Protein AF-A0A9W8S5B2-F1 (afdb_monomer_lite)

Foldseek 3Di:
DVVVVVVCPDPCVPPVCVVVVLVVVLVVLVVQLVVLVVVVVPDDPPAPDDPLSVLSNVLSVVVCVLSVLQCCCPPPPVNVVVDDPVVNVVSVVVNVVSVVVNVVSVVVVLPDFSPDPPATPNCVVVVHDHDDDDDPDDDDDDDDDDDDDDDDDDDDDDDDDDPDPPPPPPDDDVLLVVLLVLLVPPVDDLQFPVVLDDLSVLLVVLCVVQVLSSLLSSLLSLCLVLVVPVVCNVVSPVSSVVSNVVSVVSVVVDPDDQALSVLSNNLSSLVSNLLSLLLVLLPDQDPALVVSLVSVLVSLVSSLVSVVSCVVNVVSCCVYSCVSVVVLLPCLVVDFADDCLQVLLLVVLVVDPDDPVLSVLLVQLSRLLSVLVVVLVVPDCGHSVSSCLRCSSNRGDPSLSVCSVVVPLSSLLSVLSSLLSLVSVLVPSSNNCSSVSNNVNSDVVSDPVCCSSCVSSVVD

Organism: NCBI:txid1237075

InterPro domains:
  IPR001138 Zn(2)Cys(6) fungal-type DNA-binding domain [cd00067] (113-133)
  IPR053157 Sterol Uptake Control Transcription Regulator [PTHR47784] (113-455)

Secondary structure (DSSP, 8-state):
-HHHHHHHTSGGG-HHHHHHHHHHHHHHHHHHHHHHHHHHHSS-TTSPPPTTHHHHHHHHHHHHHHHHHHHHHHH-GGGGGG--HHHHHHHHHHHHHHHHHHHHHHHHHHHS----SSS-HHHHHHT--------------------------------PPPP----------HHHHHHHHHHHHH---TTS-TTT--HHHHHHHHHTT-HHHHHHHHHHHHHHHHHH-GGGHHHHHHHHHHHHHHHHHHHHH--PPP-HHHHHHHHHHHHHHHHHHHHHHHT---SSHHHHHHHHHHHHHHHHHHHHHHHHHHHHHTTSTTHHHHHHHHHGGGPPP---TTHHHHHHHHHS---HHHHHHHHHHHHHHHHHHHHHHTT---THHHHHHHHHHHHS-HHHHHHHHTT-HHHHHHHHHHHHHHHHTTTSTTTTTHHHHHHHHHHHHH-GGGHHHHHHHHH-

Structure (mmCIF, N/CA/C/O backbone):
data_AF-A0A9W8S5B2-F1
#
_entry.id   AF-A0A9W8S5B2-F1
#
loop_
_atom_site.group_PDB
_atom_site.id
_atom_site.type_symbol
_atom_site.label_atom_id
_atom_site.label_alt_id
_atom_site.label_comp_id
_atom_site.label_asym_id
_atom_site.label_entity_id
_atom_site.label_seq_id
_atom_site.pdbx_PDB_ins_code
_atom_site.Cartn_x
_atom_site.Cartn_y
_atom_site.Cartn_z
_atom_site.occupancy
_atom_site.B_iso_or_equiv
_atom_site.auth_seq_id
_atom_site.auth_comp_id
_atom_site.auth_asym_id
_atom_site.auth_atom_id
_atom_site.pdbx_PDB_model_num
ATOM 1 N N . MET A 1 1 ? 20.823 37.181 15.017 1.00 45.62 1 MET A N 1
ATOM 2 C CA . MET A 1 1 ? 22.216 37.130 15.523 1.00 45.62 1 MET A CA 1
ATOM 3 C C . MET A 1 1 ? 22.311 36.888 17.032 1.00 45.62 1 MET A C 1
ATOM 5 O O . MET A 1 1 ? 23.309 36.334 17.465 1.00 45.62 1 MET A O 1
ATOM 9 N N . GLU A 1 2 ? 21.296 37.212 17.842 1.00 41.91 2 GLU A N 1
ATOM 10 C CA . GLU A 1 2 ? 21.339 36.951 19.298 1.00 41.91 2 GLU A CA 1
ATOM 11 C C . GLU A 1 2 ? 21.207 35.463 19.676 1.00 41.91 2 GLU A C 1
ATOM 13 O O . GLU A 1 2 ? 21.908 34.988 20.565 1.00 41.91 2 GLU A O 1
ATOM 18 N N . ARG A 1 3 ? 20.397 34.676 18.949 1.00 42.97 3 ARG A N 1
ATOM 19 C CA . ARG A 1 3 ? 20.242 33.226 19.206 1.00 42.97 3 ARG A CA 1
ATOM 20 C C . ARG A 1 3 ? 21.515 32.408 18.962 1.00 42.97 3 ARG A C 1
ATOM 22 O O . ARG A 1 3 ? 21.738 31.410 19.636 1.00 42.97 3 ARG A O 1
ATOM 29 N N . THR A 1 4 ? 22.364 32.834 18.028 1.00 47.31 4 THR A N 1
ATOM 30 C CA . THR A 1 4 ? 23.662 32.193 17.774 1.00 47.31 4 THR A CA 1
ATOM 31 C C . THR A 1 4 ? 24.666 32.507 18.881 1.00 47.31 4 THR A C 1
ATOM 33 O O . THR A 1 4 ? 25.424 31.626 19.266 1.00 47.31 4 THR A O 1
ATOM 36 N N . ALA A 1 5 ? 24.633 33.716 19.453 1.00 45.34 5 ALA A N 1
ATOM 37 C CA . ALA A 1 5 ? 25.515 34.100 20.556 1.00 45.34 5 ALA A CA 1
ATOM 38 C C . ALA A 1 5 ? 25.213 33.318 21.850 1.00 45.34 5 ALA A C 1
ATOM 40 O O . ALA A 1 5 ? 26.141 32.871 22.517 1.00 45.34 5 ALA A O 1
ATOM 41 N N . ALA A 1 6 ? 23.931 33.063 22.145 1.00 49.28 6 ALA A N 1
ATOM 42 C CA . ALA A 1 6 ? 23.502 32.271 23.305 1.00 49.28 6 ALA A CA 1
ATOM 43 C C . ALA A 1 6 ? 23.913 30.783 23.229 1.00 49.28 6 ALA A C 1
ATOM 45 O O . ALA A 1 6 ? 24.139 30.134 24.250 1.00 49.28 6 ALA A O 1
ATOM 46 N N . LEU A 1 7 ? 24.035 30.240 22.013 1.00 50.91 7 LEU A N 1
ATOM 47 C CA . LEU A 1 7 ? 24.474 28.863 21.767 1.00 50.91 7 LEU A CA 1
ATOM 48 C C . LEU A 1 7 ? 25.973 28.691 22.061 1.00 50.91 7 LEU A C 1
ATOM 50 O O . LEU A 1 7 ? 26.368 27.716 22.701 1.00 50.91 7 LEU A O 1
ATOM 54 N N . PHE A 1 8 ? 26.792 29.673 21.670 1.00 51.12 8 PHE A N 1
ATOM 55 C CA . PHE A 1 8 ? 28.235 29.687 21.941 1.00 51.12 8 PHE A CA 1
ATOM 56 C C . PHE A 1 8 ? 28.594 30.026 23.397 1.00 51.12 8 PHE A C 1
ATOM 58 O O . PHE A 1 8 ? 29.705 29.722 23.820 1.00 51.12 8 PHE A O 1
ATOM 65 N N . SER A 1 9 ? 27.674 30.607 24.176 1.00 49.25 9 SER A N 1
ATOM 66 C CA . SER A 1 9 ? 27.849 30.855 25.617 1.00 49.25 9 SER A CA 1
ATOM 67 C C . SER A 1 9 ? 27.335 29.720 26.515 1.00 49.25 9 SER A C 1
ATOM 69 O O . SER A 1 9 ? 27.341 29.856 27.737 1.00 49.25 9 SER A O 1
ATOM 71 N N . SER A 1 10 ? 26.844 28.619 25.937 1.00 55.59 10 SER A N 1
ATOM 72 C CA . SER A 1 10 ? 26.381 27.454 26.698 1.00 55.59 10 SER A CA 1
ATOM 73 C C . SER A 1 10 ? 27.557 26.675 27.306 1.00 55.59 10 SER A C 1
ATOM 75 O O . SER A 1 10 ? 28.648 26.622 26.735 1.00 55.59 10 SER A O 1
ATOM 77 N N . SER A 1 11 ? 27.340 26.025 28.458 1.00 54.22 11 SER A N 1
ATOM 78 C CA . SER A 1 11 ? 28.366 25.240 29.179 1.00 54.22 11 SER A CA 1
ATOM 79 C C . SER A 1 11 ? 28.988 24.103 28.355 1.00 54.22 11 SER A C 1
ATOM 81 O O . SER A 1 11 ? 30.041 23.577 28.714 1.00 54.22 11 SER A O 1
ATOM 83 N N . TRP A 1 12 ? 28.363 23.750 27.231 1.00 47.38 12 TRP A N 1
ATOM 84 C CA . TRP A 1 12 ? 28.851 22.786 26.250 1.00 47.38 12 TRP A CA 1
ATOM 85 C C . TRP A 1 12 ? 30.154 23.222 25.561 1.00 47.38 12 TRP A C 1
ATOM 87 O O . TRP A 1 12 ? 30.921 22.362 25.134 1.00 47.38 12 TRP A O 1
ATOM 97 N N . PHE A 1 13 ? 30.434 24.529 25.487 1.00 49.59 13 PHE A N 1
ATOM 98 C CA . PHE A 1 13 ? 31.652 25.090 24.882 1.00 49.59 13 PHE A CA 1
ATOM 99 C C . PHE A 1 13 ? 32.683 25.577 25.912 1.00 49.59 13 PHE A C 1
ATOM 101 O O . PHE A 1 13 ? 33.633 26.275 25.556 1.00 49.59 13 PHE A O 1
ATOM 108 N N . ASP A 1 14 ? 32.528 25.202 27.184 1.00 56.59 14 ASP A N 1
ATOM 109 C CA . ASP A 1 14 ? 33.515 25.498 28.223 1.00 56.59 14 ASP A CA 1
ATOM 110 C C . ASP A 1 14 ? 34.868 24.833 27.862 1.00 56.59 14 ASP A C 1
ATOM 112 O O . ASP A 1 14 ? 34.905 23.613 27.636 1.00 56.59 14 ASP A O 1
ATOM 116 N N . PRO A 1 15 ? 35.994 25.578 27.811 1.00 56.91 15 PRO A N 1
ATOM 117 C CA . PRO A 1 15 ? 37.320 25.040 27.487 1.00 56.91 15 PRO A CA 1
ATOM 118 C C . PRO A 1 15 ? 37.701 23.796 28.303 1.00 56.91 15 PRO A C 1
ATOM 120 O O . PRO A 1 15 ? 38.419 22.925 27.816 1.00 56.91 15 PRO A O 1
ATOM 123 N N . LYS A 1 16 ? 37.165 23.663 29.525 1.00 59.66 16 LYS A N 1
ATOM 124 C CA . LYS A 1 16 ? 37.384 22.503 30.406 1.00 59.66 16 LYS A CA 1
ATOM 125 C C . LYS A 1 16 ? 36.748 21.201 29.901 1.00 59.66 16 LYS A C 1
ATOM 127 O O . LYS A 1 16 ? 37.197 20.117 30.278 1.00 59.66 16 LYS A O 1
ATOM 132 N N . HIS A 1 17 ? 35.703 21.283 29.077 1.00 62.00 17 HIS A N 1
ATOM 133 C CA . HIS A 1 17 ? 35.012 20.127 28.495 1.00 62.00 17 HIS A CA 1
ATOM 134 C C . HIS A 1 17 ? 35.549 19.765 27.111 1.00 62.00 17 HIS A C 1
ATOM 136 O O . HIS A 1 17 ? 35.527 18.592 26.743 1.00 62.00 17 HIS A O 1
ATOM 142 N N . LYS A 1 18 ? 36.120 20.728 26.384 1.00 66.94 18 LYS A N 1
ATOM 143 C CA . LYS A 1 18 ? 36.679 20.522 25.043 1.00 66.94 18 LYS A CA 1
ATOM 144 C C . LYS A 1 18 ? 37.746 19.421 25.003 1.00 66.94 18 LYS A C 1
ATOM 146 O O . LYS A 1 18 ? 37.663 18.503 24.189 1.00 66.94 18 LYS A O 1
ATOM 151 N N . THR A 1 19 ? 38.698 19.438 25.936 1.00 69.88 19 THR A N 1
ATOM 152 C CA . THR A 1 19 ? 39.737 18.397 26.028 1.00 69.88 19 THR A CA 1
ATOM 153 C C . THR A 1 19 ? 39.141 17.023 26.352 1.00 69.88 19 THR A C 1
ATOM 155 O O . THR A 1 19 ? 39.576 16.017 25.799 1.00 69.88 19 THR A O 1
ATOM 158 N N . LYS A 1 20 ? 38.093 16.963 27.187 1.00 74.06 20 LYS A N 1
ATOM 159 C CA . LYS A 1 20 ? 37.388 15.708 27.504 1.00 74.06 20 LYS A CA 1
ATOM 160 C C . LYS A 1 20 ? 36.653 15.144 26.286 1.00 74.06 20 LYS A C 1
ATOM 162 O O . LYS A 1 20 ? 36.662 13.933 26.089 1.00 74.06 20 LYS A O 1
ATOM 167 N N . VAL A 1 21 ? 36.066 16.007 25.455 1.00 74.00 21 VAL A N 1
ATOM 168 C CA . VAL A 1 21 ? 35.404 15.617 24.199 1.00 74.00 21 VAL A CA 1
ATOM 169 C C . VAL A 1 21 ? 36.416 15.042 23.207 1.00 74.00 21 VAL A C 1
ATOM 171 O O . VAL A 1 21 ? 36.176 13.965 22.668 1.00 74.00 21 VAL A O 1
ATOM 174 N N . HIS A 1 22 ? 37.578 15.680 23.027 1.00 71.62 22 HIS A N 1
ATOM 175 C CA . HIS A 1 22 ? 38.637 15.136 22.167 1.00 71.62 22 HIS A CA 1
ATOM 176 C C . HIS A 1 22 ? 39.183 13.795 22.677 1.00 71.62 22 HIS A C 1
ATOM 178 O O . HIS A 1 22 ? 39.422 12.896 21.874 1.00 71.62 22 HIS A O 1
ATOM 184 N N . ILE A 1 23 ? 39.319 13.619 23.998 1.00 78.19 23 ILE A N 1
ATOM 185 C CA . ILE A 1 23 ? 39.697 12.330 24.600 1.00 78.19 23 ILE A CA 1
ATOM 186 C C . ILE A 1 23 ? 38.624 11.266 24.325 1.00 78.19 23 ILE A C 1
ATOM 188 O O . ILE A 1 23 ? 38.957 10.166 23.890 1.00 78.19 23 ILE A O 1
ATOM 192 N N . GLY A 1 24 ? 37.342 11.588 24.520 1.00 79.06 24 GLY A N 1
ATOM 193 C CA . GLY A 1 24 ? 36.235 10.673 24.225 1.00 79.06 24 GLY A CA 1
ATOM 194 C C . GLY A 1 24 ? 36.180 10.267 22.749 1.00 79.06 24 GLY A C 1
ATOM 195 O O . GLY A 1 24 ? 36.028 9.088 22.433 1.00 79.06 24 GLY A O 1
ATOM 196 N N . GLN A 1 25 ? 36.388 11.223 21.843 1.00 77.56 25 GLN A N 1
ATOM 197 C CA . GLN A 1 25 ? 36.450 10.977 20.403 1.00 77.56 25 GLN A CA 1
ATOM 198 C C . GLN A 1 25 ? 37.651 10.095 20.026 1.00 77.56 25 GLN A C 1
ATOM 200 O O . GLN A 1 25 ? 37.502 9.169 19.233 1.00 77.56 25 GLN A O 1
ATOM 205 N N . LEU A 1 26 ? 38.823 10.324 20.628 1.00 80.31 26 LEU A N 1
ATOM 206 C CA . LEU A 1 26 ? 40.014 9.498 20.416 1.00 80.31 26 LEU A CA 1
ATOM 207 C C . LEU A 1 26 ? 39.782 8.049 20.871 1.00 80.31 26 LEU A C 1
ATOM 209 O O . LEU A 1 26 ? 40.092 7.119 20.129 1.00 80.31 26 LEU A O 1
ATOM 213 N N . VAL A 1 27 ? 39.192 7.851 22.055 1.00 81.94 27 VAL A N 1
ATOM 214 C CA . VAL A 1 27 ? 38.844 6.517 22.572 1.00 81.94 27 VAL A CA 1
ATOM 215 C C . VAL A 1 27 ? 37.879 5.804 21.624 1.00 81.94 27 VAL A C 1
ATOM 217 O O . VAL A 1 27 ? 38.114 4.649 21.272 1.00 81.94 27 VAL A O 1
ATOM 220 N N . LEU A 1 28 ? 36.839 6.496 21.148 1.00 79.69 28 LEU A N 1
ATOM 221 C CA . LEU A 1 28 ? 35.877 5.938 20.197 1.00 79.69 28 LEU A CA 1
ATOM 222 C C . LEU A 1 28 ? 36.548 5.518 18.878 1.00 79.69 28 LEU A C 1
ATOM 224 O O . LEU A 1 28 ? 36.309 4.414 18.391 1.00 79.69 28 LEU A O 1
ATOM 228 N N . ILE A 1 29 ? 37.428 6.359 18.326 1.00 80.06 29 ILE A N 1
ATOM 229 C CA . ILE A 1 29 ? 38.167 6.057 17.091 1.00 80.06 29 ILE A CA 1
ATOM 230 C C . ILE A 1 29 ? 39.075 4.838 17.278 1.00 80.06 29 ILE A C 1
ATOM 232 O O . ILE A 1 29 ? 39.134 3.987 16.391 1.00 80.06 29 ILE A O 1
ATOM 236 N N . VAL A 1 30 ? 39.758 4.724 18.421 1.00 80.75 30 VAL A N 1
ATOM 237 C CA . VAL A 1 30 ? 40.630 3.580 18.735 1.00 80.75 30 VAL A CA 1
ATOM 238 C C . VAL A 1 30 ? 39.821 2.288 18.872 1.00 80.75 30 VAL A C 1
ATOM 240 O O . VAL A 1 30 ? 40.224 1.257 18.330 1.00 80.75 30 VAL A O 1
ATOM 243 N N . ILE A 1 31 ? 38.655 2.333 19.524 1.00 79.56 31 ILE A N 1
ATOM 244 C CA . ILE A 1 31 ? 37.738 1.187 19.605 1.00 79.56 31 ILE A CA 1
ATOM 245 C C . ILE A 1 31 ? 37.303 0.757 18.199 1.00 79.56 31 ILE A C 1
ATOM 247 O O . ILE A 1 31 ? 37.443 -0.413 17.850 1.00 79.56 31 ILE A O 1
ATOM 251 N N . ILE A 1 32 ? 36.859 1.686 17.351 1.00 74.69 32 ILE A N 1
ATOM 252 C CA . ILE A 1 32 ? 36.420 1.353 15.987 1.00 74.69 32 ILE A CA 1
ATOM 253 C C . ILE A 1 32 ? 37.579 0.798 15.145 1.00 74.69 32 ILE A C 1
ATOM 255 O O . ILE A 1 32 ? 37.408 -0.205 14.451 1.00 74.69 32 ILE A O 1
ATOM 259 N N . ALA A 1 33 ? 38.771 1.391 15.243 1.00 77.12 33 ALA A N 1
ATOM 260 C CA . ALA A 1 33 ? 39.958 0.916 14.538 1.00 77.12 33 ALA A CA 1
ATOM 261 C C . ALA A 1 33 ? 40.357 -0.500 14.985 1.00 77.12 33 ALA A C 1
ATOM 263 O O . ALA A 1 33 ? 40.624 -1.357 14.144 1.00 77.12 33 ALA A O 1
ATOM 264 N N . SER A 1 34 ? 40.348 -0.776 16.294 1.00 77.94 34 SER A N 1
ATOM 265 C CA . SER A 1 34 ? 40.656 -2.109 16.829 1.00 77.94 34 SER A CA 1
ATOM 266 C C . SER A 1 34 ? 39.647 -3.173 16.385 1.00 77.94 34 SER A C 1
ATOM 268 O O . SER A 1 34 ? 40.055 -4.264 15.989 1.00 77.94 34 SER A O 1
ATOM 270 N N . LEU A 1 35 ? 38.349 -2.848 16.348 1.00 76.31 35 LEU A N 1
ATOM 271 C CA . LEU A 1 35 ? 37.306 -3.742 15.835 1.00 76.31 35 LEU A CA 1
ATOM 272 C C . LEU A 1 35 ? 37.464 -3.999 14.329 1.00 76.31 35 LEU A C 1
ATOM 274 O O . LEU A 1 35 ? 37.354 -5.143 13.884 1.00 76.31 35 LEU A O 1
ATOM 278 N N . ALA A 1 36 ? 37.779 -2.963 13.545 1.00 71.94 36 ALA A N 1
ATOM 279 C CA . ALA A 1 36 ? 38.033 -3.090 12.111 1.00 71.94 36 ALA A CA 1
ATOM 280 C C . ALA A 1 36 ? 39.263 -3.973 11.828 1.00 71.94 36 ALA A C 1
ATOM 282 O O . ALA A 1 36 ? 39.198 -4.879 10.994 1.00 71.94 36 ALA A O 1
ATOM 283 N N . ILE A 1 37 ? 40.357 -3.780 12.573 1.00 72.88 37 ILE A N 1
ATOM 284 C CA . ILE A 1 37 ? 41.563 -4.614 12.480 1.00 72.88 37 ILE A CA 1
ATOM 285 C C . ILE A 1 37 ? 41.242 -6.058 12.887 1.00 72.88 37 ILE A C 1
ATOM 287 O O . ILE A 1 37 ? 41.567 -6.982 12.141 1.00 72.88 37 ILE A O 1
ATOM 291 N N . GLY A 1 38 ? 40.526 -6.266 13.996 1.00 72.56 38 GLY A N 1
ATOM 292 C CA . GLY A 1 38 ? 40.075 -7.590 14.433 1.00 72.56 38 GLY A CA 1
ATOM 293 C C . GLY A 1 38 ? 39.263 -8.322 13.360 1.00 72.56 38 GLY A C 1
ATOM 294 O O . GLY A 1 38 ? 39.532 -9.489 13.072 1.00 72.56 38 GLY A O 1
ATOM 295 N N . LYS A 1 39 ? 38.343 -7.622 12.684 1.00 69.44 39 LYS A N 1
ATOM 296 C CA . LYS A 1 39 ? 37.565 -8.155 11.551 1.00 69.44 39 LYS A CA 1
ATOM 297 C C . LYS A 1 39 ? 38.454 -8.533 10.361 1.00 69.44 39 LYS A C 1
ATOM 299 O O . LYS A 1 39 ? 38.210 -9.548 9.716 1.00 69.44 39 LYS A O 1
ATOM 304 N N . THR A 1 40 ? 39.497 -7.751 10.068 1.00 66.75 40 THR A N 1
ATOM 305 C CA . THR A 1 40 ? 40.426 -8.067 8.967 1.00 66.75 40 THR A CA 1
ATOM 306 C C . THR A 1 40 ? 41.344 -9.253 9.261 1.00 66.75 40 THR A C 1
ATOM 308 O O . THR A 1 40 ? 41.635 -10.022 8.348 1.00 66.75 40 THR A O 1
ATOM 311 N N . VAL A 1 41 ? 41.769 -9.429 10.517 1.00 69.19 41 VAL A N 1
ATOM 312 C CA . VAL A 1 41 ? 42.686 -10.502 10.943 1.00 69.19 41 VAL A CA 1
ATOM 313 C C . VAL A 1 41 ? 41.961 -11.838 11.120 1.00 69.19 41 VAL A C 1
ATOM 315 O O . VAL A 1 41 ? 42.514 -12.885 10.804 1.00 69.19 41 VAL A O 1
ATOM 318 N N . THR A 1 42 ? 40.708 -11.818 11.578 1.00 66.38 42 THR A N 1
ATOM 319 C CA . THR A 1 42 ? 39.885 -13.031 11.764 1.00 66.38 42 THR A CA 1
ATOM 320 C C . THR A 1 42 ? 39.251 -13.550 10.468 1.00 66.38 42 THR A C 1
ATOM 322 O O . THR A 1 42 ? 38.542 -14.560 10.478 1.00 66.38 42 THR A O 1
ATOM 325 N N . ARG A 1 43 ? 39.500 -12.882 9.334 1.00 59.25 43 ARG A N 1
ATOM 326 C CA . ARG A 1 43 ? 38.930 -13.240 8.034 1.00 59.25 43 ARG A CA 1
ATOM 327 C C . ARG A 1 43 ? 39.662 -14.450 7.424 1.00 59.25 43 ARG A C 1
ATOM 329 O O . ARG A 1 43 ? 40.886 -14.416 7.317 1.00 59.25 43 ARG A O 1
ATOM 336 N N . PRO A 1 44 ? 38.945 -15.498 6.974 1.00 62.84 44 PRO A N 1
ATOM 337 C CA . PRO A 1 44 ? 39.560 -16.652 6.321 1.00 62.84 44 PRO A CA 1
ATOM 338 C C . PRO A 1 44 ? 40.199 -16.262 4.978 1.00 62.84 44 PRO A C 1
ATOM 340 O O . PRO A 1 44 ? 39.641 -15.476 4.212 1.00 62.84 44 PRO A O 1
ATOM 343 N N . SER A 1 45 ? 41.361 -16.847 4.680 1.00 57.75 45 SER A N 1
ATOM 344 C CA . SER A 1 45 ? 42.245 -16.524 3.545 1.00 57.75 45 SER A CA 1
ATOM 345 C C . SER A 1 45 ? 41.648 -16.748 2.147 1.00 57.75 45 SER A C 1
ATOM 347 O O . SER A 1 45 ? 42.224 -16.285 1.166 1.00 57.75 45 SER A O 1
ATOM 349 N N . ASN A 1 46 ? 40.487 -17.400 2.045 1.00 57.53 46 ASN A N 1
ATOM 350 C CA . ASN A 1 46 ? 39.838 -17.749 0.776 1.00 57.53 46 ASN A CA 1
ATOM 351 C C . ASN A 1 46 ? 38.842 -16.693 0.258 1.00 57.53 46 ASN A C 1
ATOM 353 O O . ASN A 1 46 ? 38.227 -16.909 -0.782 1.00 57.53 46 ASN A O 1
ATOM 357 N N . ILE A 1 47 ? 38.656 -15.565 0.956 1.00 55.69 47 ILE A N 1
ATOM 358 C CA . ILE A 1 47 ? 37.704 -14.516 0.552 1.00 55.69 47 ILE A CA 1
ATOM 359 C C . ILE A 1 47 ? 38.474 -13.272 0.073 1.00 55.69 47 ILE A C 1
ATOM 361 O O . ILE A 1 47 ? 39.272 -12.729 0.845 1.00 55.69 47 ILE A O 1
ATOM 365 N N . PRO A 1 48 ? 38.228 -12.761 -1.152 1.00 55.38 48 PRO A N 1
ATOM 366 C CA . PRO A 1 48 ? 38.881 -11.549 -1.637 1.00 55.38 48 PRO A CA 1
ATOM 367 C C . PRO A 1 48 ? 38.548 -10.346 -0.744 1.00 55.38 48 PRO A C 1
ATOM 369 O O . PRO A 1 48 ? 37.418 -10.184 -0.273 1.00 55.38 48 PRO A O 1
ATOM 372 N N . ARG A 1 49 ? 39.549 -9.490 -0.490 1.00 55.44 49 ARG A N 1
ATOM 373 C CA . ARG A 1 49 ? 39.390 -8.271 0.319 1.00 55.44 49 ARG A CA 1
ATOM 374 C C . ARG A 1 49 ? 38.292 -7.393 -0.279 1.00 55.44 49 ARG A C 1
ATOM 376 O O . ARG A 1 49 ? 38.401 -6.942 -1.417 1.00 55.44 49 ARG A O 1
ATOM 383 N N . ASN A 1 50 ? 37.256 -7.119 0.507 1.00 57.34 50 ASN A N 1
ATOM 384 C CA . ASN A 1 50 ? 36.220 -6.176 0.114 1.00 57.34 50 ASN A CA 1
ATOM 385 C C . ASN A 1 50 ? 36.780 -4.749 0.229 1.00 57.34 50 ASN A C 1
ATOM 387 O O . ASN A 1 50 ? 37.349 -4.399 1.266 1.00 57.34 50 ASN A O 1
ATOM 391 N N . ARG A 1 51 ? 36.606 -3.916 -0.808 1.00 61.16 51 ARG A N 1
ATOM 392 C CA . ARG A 1 51 ? 37.023 -2.499 -0.788 1.00 61.16 51 ARG A CA 1
ATOM 393 C C . ARG A 1 51 ? 36.389 -1.738 0.387 1.00 61.16 51 ARG A C 1
ATOM 395 O O . ARG A 1 51 ? 37.002 -0.804 0.891 1.00 61.16 51 ARG A O 1
ATOM 402 N N . MET A 1 52 ? 35.221 -2.185 0.863 1.00 58.22 52 MET A N 1
ATOM 403 C CA . MET A 1 52 ? 34.483 -1.580 1.979 1.00 58.22 52 MET A CA 1
ATOM 404 C C . MET A 1 52 ? 35.150 -1.762 3.354 1.00 58.22 52 MET A C 1
ATOM 406 O O . MET A 1 52 ? 35.077 -0.854 4.176 1.00 58.22 52 MET A O 1
ATOM 410 N N . ASP A 1 53 ? 35.868 -2.865 3.608 1.00 62.19 53 ASP A N 1
ATOM 411 C CA . ASP A 1 53 ? 36.516 -3.094 4.917 1.00 62.19 53 ASP A CA 1
ATOM 412 C C . ASP A 1 53 ? 37.721 -2.162 5.149 1.00 62.19 53 ASP A C 1
ATOM 414 O O . ASP A 1 53 ? 38.105 -1.893 6.285 1.00 62.19 53 ASP A O 1
ATOM 418 N N . MET A 1 54 ? 38.303 -1.629 4.070 1.00 68.56 54 MET A N 1
ATOM 419 C CA . MET A 1 54 ? 39.429 -0.693 4.133 1.00 68.56 54 MET A CA 1
ATOM 420 C C . MET A 1 54 ? 38.986 0.745 4.448 1.00 68.56 54 MET A C 1
ATOM 422 O O . MET A 1 54 ? 39.791 1.536 4.935 1.00 68.56 54 MET A O 1
ATOM 426 N N . VAL A 1 55 ? 37.710 1.080 4.217 1.00 75.31 55 VAL A N 1
ATOM 427 C CA . VAL A 1 55 ? 37.161 2.436 4.407 1.00 75.31 55 VAL A CA 1
ATOM 428 C C . VAL A 1 55 ? 37.151 2.841 5.882 1.00 75.31 55 VAL A C 1
ATOM 430 O O . VAL A 1 55 ? 37.492 3.974 6.208 1.00 75.31 55 VAL A O 1
ATOM 433 N N . ALA A 1 56 ? 36.823 1.921 6.793 1.00 71.38 56 ALA A N 1
ATOM 434 C CA . ALA A 1 56 ? 36.827 2.215 8.227 1.00 71.38 56 ALA A CA 1
ATOM 435 C C . ALA A 1 56 ? 38.244 2.537 8.739 1.00 71.38 56 ALA A C 1
ATOM 437 O O . ALA A 1 56 ? 38.433 3.489 9.490 1.00 71.38 56 ALA A O 1
ATOM 438 N N . VAL A 1 57 ? 39.254 1.795 8.270 1.00 77.69 57 VAL A N 1
ATOM 439 C CA . VAL A 1 57 ? 40.657 1.992 8.667 1.00 77.69 57 VAL A CA 1
ATOM 440 C C . VAL A 1 57 ? 41.198 3.327 8.149 1.00 77.69 57 VAL A C 1
ATOM 442 O O . VAL A 1 57 ? 41.828 4.068 8.904 1.00 77.69 57 VAL A O 1
ATOM 445 N N . THR A 1 58 ? 40.935 3.670 6.883 1.00 80.25 58 THR A N 1
ATOM 446 C CA . THR A 1 58 ? 41.392 4.946 6.308 1.00 80.25 58 THR A CA 1
ATOM 447 C C . THR A 1 58 ? 40.715 6.146 6.971 1.00 80.25 58 THR A C 1
ATOM 449 O O . THR A 1 58 ? 41.371 7.163 7.204 1.00 80.25 58 THR A O 1
ATOM 452 N N . MET A 1 59 ? 39.440 6.019 7.352 1.00 82.38 59 MET A N 1
ATOM 453 C CA . MET A 1 59 ? 38.718 7.067 8.075 1.00 82.38 59 MET A CA 1
ATOM 454 C C . MET A 1 59 ? 39.228 7.244 9.505 1.00 82.38 59 MET A C 1
ATOM 456 O O . MET A 1 59 ? 39.458 8.380 9.910 1.00 82.38 59 MET A O 1
ATOM 460 N N . SER A 1 60 ? 39.533 6.163 10.232 1.00 79.81 60 SER A N 1
ATOM 461 C CA . SER A 1 60 ? 40.166 6.259 11.554 1.00 79.81 60 SER A CA 1
ATOM 462 C C . SER A 1 60 ? 41.508 7.001 11.507 1.00 79.81 60 SER A C 1
ATOM 464 O O . SER A 1 60 ? 41.761 7.862 12.348 1.00 79.81 60 SER A O 1
ATOM 466 N N . VAL A 1 61 ? 42.353 6.728 10.504 1.00 84.06 61 VAL A N 1
ATOM 467 C CA . VAL A 1 61 ? 43.632 7.443 10.321 1.00 84.06 61 VAL A CA 1
ATOM 468 C C . VAL A 1 61 ? 43.401 8.929 10.032 1.00 84.06 61 VAL A C 1
ATOM 470 O O . VAL A 1 61 ? 44.064 9.780 10.625 1.00 84.06 61 VAL A O 1
ATOM 473 N N . LYS A 1 62 ? 42.429 9.262 9.174 1.00 86.81 62 LYS A N 1
ATOM 474 C CA . LYS A 1 62 ? 42.057 10.653 8.872 1.00 86.81 62 LYS A CA 1
ATOM 475 C C . LYS A 1 62 ? 41.602 11.400 10.130 1.00 86.81 62 LYS A C 1
ATOM 477 O O . LYS A 1 62 ? 42.092 12.497 10.387 1.00 86.81 62 LYS A O 1
ATOM 482 N N . SER A 1 63 ? 40.725 10.799 10.933 1.00 85.25 63 SER A N 1
ATOM 483 C CA . SER A 1 63 ? 40.232 11.404 12.174 1.00 85.25 63 SER A CA 1
ATOM 484 C C . SER A 1 63 ? 41.355 11.629 13.193 1.00 85.25 63 SER A C 1
ATOM 486 O O . SER A 1 63 ? 41.379 12.667 13.853 1.00 85.25 63 SER A O 1
ATOM 488 N N . LEU A 1 64 ? 42.337 10.720 13.281 1.00 84.50 64 LEU A N 1
ATOM 489 C CA . LEU A 1 64 ? 43.527 10.910 14.124 1.00 84.50 64 LEU A CA 1
ATOM 490 C C . LEU A 1 64 ? 44.384 12.098 13.667 1.00 84.50 64 LEU A C 1
ATOM 492 O O . LEU A 1 64 ? 44.864 12.854 14.508 1.00 84.50 64 LEU A O 1
ATOM 496 N N . ILE A 1 65 ? 44.542 12.304 12.356 1.00 86.44 65 ILE A N 1
ATOM 497 C CA . ILE A 1 65 ? 45.263 13.465 11.807 1.00 86.44 65 ILE A CA 1
ATOM 498 C C . ILE A 1 65 ? 44.518 14.767 12.132 1.00 86.44 65 ILE A C 1
ATOM 500 O O . ILE A 1 65 ? 45.148 15.744 12.532 1.00 86.44 65 ILE A O 1
ATOM 504 N N . VAL A 1 66 ? 43.187 14.783 12.006 1.00 86.00 66 VAL A N 1
ATOM 505 C CA . VAL A 1 66 ? 42.357 15.963 12.305 1.00 86.00 66 VAL A CA 1
ATOM 506 C C . VAL A 1 66 ? 42.422 16.332 13.789 1.00 86.00 66 VAL A C 1
ATOM 508 O O . VAL A 1 66 ? 42.655 17.496 14.118 1.00 86.00 66 VAL A O 1
ATOM 511 N N . ILE A 1 67 ? 42.275 15.353 14.686 1.00 83.25 67 ILE A N 1
ATOM 512 C CA . ILE A 1 67 ? 42.383 15.569 16.137 1.00 83.25 67 ILE A CA 1
ATOM 513 C C . ILE A 1 67 ? 43.813 15.970 16.513 1.00 83.25 67 ILE A C 1
ATOM 515 O O . ILE A 1 67 ? 44.007 16.886 17.309 1.00 83.25 67 ILE A O 1
ATOM 519 N N . GLY A 1 68 ? 44.821 15.332 15.911 1.00 83.88 68 GLY A N 1
ATOM 520 C CA . GLY A 1 68 ? 46.227 15.673 16.110 1.00 83.88 68 GLY A CA 1
ATOM 521 C C . GLY A 1 68 ? 46.534 17.113 15.707 1.00 83.88 68 GLY A C 1
ATOM 522 O O . GLY A 1 68 ? 47.167 17.833 16.475 1.00 83.88 68 GLY A O 1
ATOM 523 N N . TYR A 1 69 ? 46.025 17.562 14.555 1.00 86.12 69 TYR A N 1
ATOM 524 C CA . TYR A 1 69 ? 46.114 18.957 14.124 1.00 86.12 69 TYR A CA 1
ATOM 525 C C . TYR A 1 69 ? 45.491 19.892 15.164 1.00 86.12 69 TYR A C 1
ATOM 527 O O . TYR A 1 69 ? 46.189 20.777 15.645 1.00 86.12 69 TYR A O 1
ATOM 535 N N . GLN A 1 70 ? 44.239 19.652 15.574 1.00 83.75 70 GLN A N 1
ATOM 536 C CA . GLN A 1 70 ? 43.531 20.499 16.544 1.00 83.75 70 GLN A CA 1
ATOM 537 C C . GLN A 1 70 ? 44.253 20.578 17.899 1.00 83.75 70 GLN A C 1
ATOM 539 O O . GLN A 1 70 ? 44.414 21.668 18.442 1.00 83.75 70 GLN A O 1
ATOM 544 N N . LEU A 1 71 ? 44.738 19.448 18.426 1.00 81.44 71 LEU A N 1
ATOM 545 C CA . LEU A 1 71 ? 45.460 19.409 19.700 1.00 81.44 71 LEU A CA 1
ATOM 546 C C . LEU A 1 71 ? 46.821 20.109 19.615 1.00 81.44 71 LEU A C 1
ATOM 548 O O . LEU A 1 71 ? 47.163 20.874 20.519 1.00 81.44 71 LEU A O 1
ATOM 552 N N . LEU A 1 72 ? 47.582 19.881 18.538 1.00 83.06 72 LEU A N 1
ATOM 553 C CA . LEU A 1 72 ? 48.905 20.482 18.342 1.00 83.06 72 LEU A CA 1
ATOM 554 C C . LEU A 1 72 ? 48.816 21.999 18.171 1.00 83.06 72 LEU A C 1
ATOM 556 O O . LEU A 1 72 ? 49.587 22.724 18.796 1.00 83.06 72 LEU A O 1
ATOM 560 N N . THR A 1 73 ? 47.881 22.493 17.358 1.00 84.25 73 THR A N 1
ATOM 561 C CA . THR A 1 73 ? 47.733 23.936 17.123 1.00 84.25 73 THR A CA 1
ATOM 562 C C . THR A 1 73 ? 47.123 24.675 18.310 1.00 84.25 73 THR A C 1
ATOM 564 O O . THR A 1 73 ? 47.301 25.885 18.416 1.00 84.25 73 THR A O 1
ATOM 567 N N . GLU A 1 74 ? 46.439 23.972 19.215 1.00 79.69 74 GLU A N 1
ATOM 568 C CA . GLU A 1 74 ? 45.863 24.553 20.431 1.00 79.69 74 GLU A CA 1
ATOM 569 C C . GLU A 1 74 ? 46.824 24.543 21.631 1.00 79.69 74 GLU A C 1
ATOM 571 O O . GLU A 1 74 ? 46.861 25.517 22.377 1.00 79.69 74 GLU A O 1
ATOM 576 N N . HIS A 1 75 ? 47.624 23.486 21.816 1.00 79.75 75 HIS A N 1
ATOM 577 C CA . HIS A 1 75 ? 48.421 23.303 23.041 1.00 79.75 75 HIS A CA 1
ATOM 578 C C . HIS A 1 75 ? 49.929 23.526 22.861 1.00 79.75 75 HIS A C 1
ATOM 580 O O . HIS A 1 75 ? 50.647 23.642 23.854 1.00 79.75 75 HIS A O 1
ATOM 586 N N . VAL A 1 76 ? 50.440 23.595 21.625 1.00 84.81 76 VAL A N 1
ATOM 587 C CA . VAL A 1 76 ? 51.876 23.770 21.365 1.00 84.81 76 VAL A CA 1
ATOM 588 C C . VAL A 1 76 ? 52.144 25.151 20.774 1.00 84.81 76 VAL A C 1
ATOM 590 O O . VAL A 1 76 ? 51.768 25.446 19.639 1.00 84.81 76 VAL A O 1
ATOM 593 N N . ALA A 1 77 ? 52.870 25.987 21.521 1.00 78.88 77 ALA A N 1
ATOM 594 C CA . ALA A 1 77 ? 53.165 27.374 21.147 1.00 78.88 77 ALA A CA 1
ATOM 595 C C . ALA A 1 77 ? 53.785 27.511 19.740 1.00 78.88 77 ALA A C 1
ATOM 597 O O . ALA A 1 77 ? 53.417 28.404 18.980 1.00 78.88 77 ALA A O 1
ATOM 598 N N . SER A 1 78 ? 54.657 26.577 19.347 1.00 84.25 78 SER A N 1
ATOM 599 C CA . SER A 1 78 ? 55.299 26.555 18.023 1.00 84.25 78 SER A CA 1
ATOM 600 C C . SER A 1 78 ? 54.323 26.350 16.855 1.00 84.25 78 SER A C 1
ATOM 602 O O . SER A 1 78 ? 54.608 26.768 15.730 1.00 84.25 78 SER A O 1
ATOM 604 N N . PHE A 1 79 ? 53.172 25.717 17.105 1.00 80.75 79 PHE A N 1
ATOM 605 C CA . PHE A 1 79 ? 52.157 25.408 16.093 1.00 80.75 79 PHE A CA 1
ATOM 606 C C . PHE A 1 79 ? 50.949 26.351 16.135 1.00 80.75 79 PHE A C 1
ATOM 608 O O . PHE A 1 79 ? 50.134 26.324 15.214 1.00 80.75 79 PHE A O 1
ATOM 615 N N . HIS A 1 80 ? 50.872 27.253 17.117 1.00 80.31 80 HIS A N 1
ATOM 616 C CA . HIS A 1 80 ? 49.760 28.196 17.268 1.00 80.31 80 HIS A CA 1
ATOM 617 C C . HIS A 1 80 ? 49.579 29.124 16.052 1.00 80.31 80 HIS A C 1
ATOM 619 O O . HIS A 1 80 ? 48.467 29.545 15.745 1.00 80.31 80 HIS A O 1
ATOM 625 N N . LYS A 1 81 ? 50.648 29.390 15.284 1.00 84.19 81 LYS A N 1
ATOM 626 C CA . LYS A 1 81 ? 50.570 30.163 14.027 1.00 84.19 81 LYS A CA 1
ATOM 627 C C . LYS A 1 81 ? 49.662 29.532 12.957 1.00 84.19 81 LYS A C 1
ATOM 629 O O . LYS A 1 81 ? 49.259 30.220 12.028 1.00 84.19 81 LYS A O 1
ATOM 634 N N . TRP A 1 82 ? 49.354 28.239 13.083 1.00 78.31 82 TRP A N 1
ATOM 635 C CA . TRP A 1 82 ? 48.478 27.491 12.177 1.00 78.31 82 TRP A CA 1
ATOM 636 C C . TRP A 1 82 ? 47.066 27.281 12.744 1.00 78.31 82 TRP A C 1
ATOM 638 O O . TRP A 1 82 ? 46.256 26.604 12.109 1.00 78.31 82 TRP A O 1
ATOM 648 N N . ALA A 1 83 ? 46.763 27.825 13.929 1.00 81.50 83 ALA A N 1
ATOM 649 C CA . ALA A 1 83 ? 45.454 27.712 14.554 1.00 81.50 83 ALA A CA 1
ATOM 650 C C . ALA A 1 83 ? 44.418 28.568 13.812 1.00 81.50 83 ALA A C 1
ATOM 652 O O . ALA A 1 83 ? 44.600 29.770 13.618 1.00 81.50 83 ALA A O 1
ATOM 653 N N . SER A 1 84 ? 43.295 27.963 13.422 1.00 84.06 84 SER A N 1
ATOM 654 C CA . SER A 1 84 ? 42.185 28.681 12.794 1.00 84.06 84 SER A CA 1
ATOM 655 C C . SER A 1 84 ? 40.849 28.145 13.285 1.00 84.06 84 SER A C 1
ATOM 657 O O . SER A 1 84 ? 40.472 27.008 13.013 1.00 84.06 84 SER A O 1
ATOM 659 N N . HIS A 1 85 ? 40.087 29.006 13.960 1.00 74.19 85 HIS A N 1
ATOM 660 C CA . HIS A 1 85 ? 38.760 28.671 14.478 1.00 74.19 85 HIS A CA 1
ATOM 661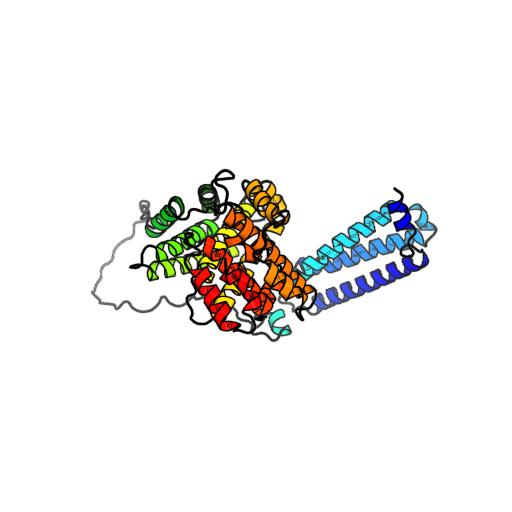 C C . HIS A 1 85 ? 37.777 28.310 13.352 1.00 74.19 85 HIS A C 1
ATOM 663 O O . HIS A 1 85 ? 36.946 27.419 13.515 1.00 74.19 85 HIS A O 1
ATOM 669 N N . LYS A 1 86 ? 37.921 28.943 12.177 1.00 73.44 86 LYS A N 1
ATOM 670 C CA . LYS A 1 86 ? 37.149 28.592 10.975 1.00 73.44 86 LYS A CA 1
ATOM 671 C C . LYS A 1 86 ? 37.514 27.194 10.468 1.00 73.44 86 LYS A C 1
ATOM 673 O O . LYS A 1 86 ? 36.622 26.429 10.118 1.00 73.44 86 LYS A O 1
ATOM 678 N N . ALA A 1 87 ? 38.802 26.842 10.478 1.00 77.50 87 ALA A N 1
ATOM 679 C CA . ALA A 1 87 ? 39.255 25.512 10.073 1.00 77.50 87 ALA A CA 1
ATOM 680 C C . ALA A 1 87 ? 38.763 24.424 11.040 1.00 77.50 87 ALA A C 1
ATOM 682 O O . ALA A 1 87 ? 38.307 23.377 10.591 1.00 77.50 87 ALA A O 1
ATOM 683 N N . TYR A 1 88 ? 38.778 24.680 12.352 1.00 79.12 88 TYR A N 1
ATOM 684 C CA . TYR A 1 88 ? 38.274 23.729 13.349 1.00 79.12 88 TYR A CA 1
ATOM 685 C C . TYR A 1 88 ? 36.787 23.422 13.162 1.00 79.12 88 TYR A C 1
ATOM 687 O O . TYR A 1 88 ? 36.394 22.258 13.209 1.00 79.12 88 TYR A O 1
ATOM 695 N N . LEU A 1 89 ? 35.970 24.448 12.901 1.00 72.75 89 LEU A N 1
ATOM 696 C CA . LEU A 1 89 ? 34.535 24.279 12.672 1.00 72.75 89 LEU A CA 1
ATOM 697 C C . LEU A 1 89 ? 34.262 23.433 11.421 1.00 72.75 89 LEU A C 1
ATOM 699 O O . LEU A 1 89 ? 33.473 22.492 11.483 1.00 72.75 89 LEU A O 1
ATOM 703 N N . ILE A 1 90 ? 34.953 23.724 10.315 1.00 77.12 90 ILE A N 1
ATOM 704 C CA . ILE A 1 90 ? 34.816 22.970 9.059 1.00 77.12 90 ILE A CA 1
ATOM 705 C C . ILE A 1 90 ? 35.234 21.509 9.257 1.00 77.12 90 ILE A C 1
ATOM 707 O O . ILE A 1 90 ? 34.502 20.601 8.868 1.00 77.12 90 ILE A O 1
ATOM 711 N N . LEU A 1 91 ? 36.385 21.272 9.892 1.00 81.31 91 LEU A N 1
ATOM 712 C CA . LEU A 1 91 ? 36.902 19.924 10.121 1.00 81.31 91 LEU A CA 1
ATOM 713 C C . LEU A 1 91 ? 35.975 19.096 11.022 1.00 81.31 91 LEU A C 1
ATOM 715 O O . LEU A 1 91 ? 35.706 17.943 10.700 1.00 81.31 91 LEU A O 1
ATOM 719 N N . ASN A 1 92 ? 35.427 19.683 12.090 1.00 78.50 92 ASN A N 1
ATOM 720 C CA . ASN A 1 92 ? 34.486 18.988 12.975 1.00 78.50 92 ASN A CA 1
ATOM 721 C C . ASN A 1 92 ? 33.166 18.645 12.274 1.00 78.50 92 ASN A C 1
ATOM 723 O O . ASN A 1 92 ? 32.633 17.556 12.471 1.00 78.50 92 ASN A O 1
ATOM 727 N N . PHE A 1 93 ? 32.649 19.542 11.431 1.00 79.31 93 PHE A N 1
ATOM 728 C CA . PHE A 1 93 ? 31.428 19.278 10.670 1.00 79.31 93 PHE A CA 1
ATOM 729 C C . PHE A 1 93 ? 31.630 18.158 9.641 1.00 79.31 93 PHE A C 1
ATOM 731 O O . PHE A 1 93 ? 30.812 17.245 9.532 1.00 79.31 93 PHE A O 1
ATOM 738 N N . LEU A 1 94 ? 32.762 18.187 8.933 1.00 80.31 94 LEU A N 1
ATOM 739 C CA . LEU A 1 94 ? 33.128 17.137 7.990 1.00 80.31 94 LEU A CA 1
ATOM 740 C C . LEU A 1 94 ? 33.307 15.781 8.683 1.00 80.31 94 LEU A C 1
ATOM 742 O O . LEU A 1 94 ? 32.857 14.772 8.149 1.00 80.31 94 LEU A O 1
ATOM 746 N N . GLU A 1 95 ? 33.914 15.737 9.872 1.00 83.62 95 GLU A N 1
ATOM 747 C CA . GLU A 1 95 ? 34.070 14.497 10.646 1.00 83.62 95 GLU A CA 1
ATOM 748 C C . GLU A 1 95 ? 32.729 13.817 10.945 1.00 83.62 95 GLU A C 1
ATOM 750 O O . GLU A 1 95 ? 32.605 12.613 10.727 1.00 83.62 95 GLU A O 1
ATOM 755 N N . VAL A 1 96 ? 31.704 14.570 11.359 1.00 79.75 96 VAL A N 1
ATOM 756 C CA . VAL A 1 96 ? 30.364 14.009 11.613 1.00 79.75 96 VAL A CA 1
ATOM 757 C C . VAL A 1 96 ? 29.776 13.389 10.343 1.00 79.75 96 VAL A C 1
ATOM 759 O O . VAL A 1 96 ? 29.292 12.259 10.375 1.00 79.75 96 VAL A O 1
ATOM 762 N N . ILE A 1 97 ? 29.872 14.088 9.209 1.00 78.81 97 ILE A N 1
ATOM 763 C CA . ILE A 1 97 ? 29.369 13.596 7.917 1.00 78.81 97 ILE A CA 1
ATOM 764 C C . ILE A 1 97 ? 30.097 12.315 7.492 1.00 78.81 97 ILE A C 1
ATOM 766 O O . ILE A 1 97 ? 29.461 11.345 7.076 1.00 78.81 97 ILE A O 1
ATOM 770 N N . PHE A 1 98 ? 31.425 12.278 7.621 1.00 82.94 98 PHE A N 1
ATOM 771 C CA . PHE A 1 98 ? 32.209 11.102 7.246 1.00 82.94 98 PHE A CA 1
ATOM 772 C C . PHE A 1 98 ? 31.899 9.890 8.133 1.00 82.94 98 PHE A C 1
ATOM 774 O O . PHE A 1 98 ? 31.768 8.781 7.613 1.00 82.94 98 PHE A O 1
ATOM 781 N N . TRP A 1 99 ? 31.715 10.083 9.443 1.00 81.50 99 TRP A N 1
ATOM 782 C CA . TRP A 1 99 ? 31.346 8.998 10.356 1.00 81.50 99 TRP A CA 1
ATOM 783 C C . TRP A 1 99 ? 29.932 8.461 10.108 1.00 81.50 99 TRP A C 1
ATOM 785 O O . TRP A 1 99 ? 29.737 7.248 10.186 1.00 81.50 99 TRP A O 1
ATOM 795 N N . ILE A 1 100 ? 28.976 9.308 9.710 1.00 80.44 100 ILE A N 1
ATOM 796 C CA . ILE A 1 100 ? 27.657 8.852 9.235 1.00 80.44 100 ILE A CA 1
ATOM 797 C C . ILE A 1 100 ? 27.820 7.938 8.011 1.00 80.44 100 ILE A C 1
ATOM 799 O O . ILE A 1 100 ? 27.240 6.853 7.973 1.00 80.44 100 ILE A O 1
ATOM 803 N N . GLY A 1 101 ? 28.665 8.318 7.048 1.00 79.94 101 GLY A N 1
ATOM 804 C CA . GLY A 1 101 ? 28.966 7.486 5.878 1.00 79.94 101 GLY A CA 1
ATOM 805 C C . GLY A 1 101 ? 29.567 6.122 6.241 1.00 79.94 101 GLY A C 1
ATOM 806 O O . GLY A 1 101 ? 29.132 5.097 5.716 1.00 79.94 101 GLY A O 1
ATOM 807 N N . VAL A 1 102 ? 30.520 6.081 7.180 1.00 79.94 102 VAL A N 1
ATOM 808 C CA . VAL A 1 102 ? 31.124 4.822 7.663 1.00 79.94 102 VAL A CA 1
ATOM 809 C C . VAL A 1 102 ? 30.087 3.928 8.343 1.00 79.94 102 VAL A C 1
ATOM 811 O O . VAL A 1 102 ? 30.091 2.718 8.112 1.00 79.94 102 VAL A O 1
ATOM 814 N N . ILE A 1 103 ? 29.180 4.498 9.142 1.00 77.50 103 ILE A N 1
ATOM 815 C CA . ILE A 1 103 ? 28.091 3.755 9.791 1.00 77.50 103 ILE A CA 1
ATOM 816 C C . ILE A 1 103 ? 27.191 3.117 8.730 1.00 77.50 103 ILE A C 1
ATOM 818 O O . ILE A 1 103 ? 26.997 1.903 8.759 1.00 77.50 103 ILE A O 1
ATOM 822 N N . VAL A 1 104 ? 26.716 3.895 7.754 1.00 75.19 104 VAL A N 1
ATOM 823 C CA . VAL A 1 104 ? 25.851 3.396 6.672 1.00 75.19 104 VAL A CA 1
ATOM 824 C C . VAL A 1 104 ? 26.524 2.252 5.910 1.00 75.19 104 VAL A C 1
ATOM 826 O O . VAL A 1 104 ? 25.945 1.175 5.783 1.00 75.19 104 VAL A O 1
ATOM 829 N N . VAL A 1 105 ? 27.778 2.429 5.482 1.00 72.44 105 VAL A N 1
ATOM 830 C CA . VAL A 1 105 ? 28.529 1.389 4.754 1.00 72.44 105 VAL A CA 1
ATOM 831 C C . VAL A 1 105 ? 28.753 0.142 5.616 1.00 72.44 105 VAL A C 1
ATOM 833 O O . VAL A 1 105 ? 28.654 -0.983 5.124 1.00 72.44 105 VAL A O 1
ATOM 836 N N . THR A 1 106 ? 29.012 0.308 6.915 1.00 70.00 106 THR A N 1
ATOM 837 C CA . THR A 1 106 ? 29.196 -0.821 7.840 1.00 70.00 106 THR A CA 1
ATOM 838 C C . THR A 1 106 ? 27.896 -1.608 8.021 1.00 70.00 106 THR A C 1
ATOM 840 O O . THR A 1 106 ? 27.922 -2.836 7.952 1.00 70.00 106 THR A O 1
ATOM 843 N N . PHE A 1 107 ? 26.751 -0.934 8.166 1.00 67.62 107 PHE A N 1
ATOM 844 C CA . PHE A 1 107 ? 25.434 -1.580 8.230 1.00 67.62 107 PHE A CA 1
ATOM 845 C C . PHE A 1 107 ? 25.058 -2.287 6.917 1.00 67.62 107 PHE A C 1
ATOM 847 O O . PHE A 1 107 ? 24.527 -3.401 6.943 1.00 67.62 107 PHE A O 1
ATOM 854 N N . MET A 1 108 ? 25.411 -1.710 5.766 1.00 64.62 108 MET A N 1
ATOM 855 C CA . MET A 1 108 ? 25.263 -2.378 4.466 1.00 64.62 108 MET A CA 1
ATOM 856 C C . MET A 1 108 ? 26.149 -3.632 4.364 1.00 64.62 108 MET A C 1
ATOM 858 O O . MET A 1 108 ? 25.709 -4.668 3.875 1.00 64.62 108 MET A O 1
ATOM 862 N N . SER A 1 109 ? 27.374 -3.596 4.899 1.00 59.03 109 SER A N 1
ATOM 863 C CA . SER A 1 109 ? 28.246 -4.778 4.947 1.00 59.03 109 SER A CA 1
ATOM 864 C C . SER A 1 109 ? 27.739 -5.873 5.893 1.00 59.03 109 SER A C 1
ATOM 866 O O . SER A 1 109 ? 28.088 -7.032 5.676 1.00 59.03 109 SER A O 1
ATOM 868 N N . ILE A 1 110 ? 26.971 -5.542 6.937 1.00 62.03 110 ILE A N 1
ATOM 869 C CA . ILE A 1 110 ? 26.401 -6.529 7.874 1.00 62.03 110 ILE A CA 1
ATOM 870 C C . ILE A 1 110 ? 25.212 -7.269 7.240 1.00 62.03 110 ILE A C 1
ATOM 872 O O . ILE A 1 110 ? 24.981 -8.433 7.557 1.00 62.03 110 ILE A O 1
ATOM 876 N N . SER A 1 111 ? 24.487 -6.628 6.320 1.00 58.84 111 SER A N 1
ATOM 877 C CA . SER A 1 111 ? 23.285 -7.185 5.683 1.00 58.84 111 SER A CA 1
ATOM 878 C C . SER A 1 111 ? 23.552 -8.023 4.423 1.00 58.84 111 SER A C 1
ATOM 880 O O . SER A 1 111 ? 22.653 -8.727 3.969 1.00 58.84 111 SER A O 1
ATOM 882 N N . MET A 1 112 ? 24.776 -8.023 3.883 1.00 58.31 112 MET A N 1
ATOM 883 C CA . MET A 1 112 ? 25.152 -8.881 2.750 1.00 58.31 112 MET A CA 1
ATOM 884 C C . MET A 1 112 ? 25.560 -10.297 3.192 1.00 58.31 112 MET A C 1
ATOM 886 O O . MET A 1 112 ? 26.334 -10.475 4.133 1.00 58.31 112 MET A O 1
ATOM 890 N N . CYS A 1 113 ? 25.073 -11.313 2.472 1.00 70.44 113 CYS A N 1
ATOM 891 C CA . CYS A 1 113 ? 25.589 -12.681 2.550 1.00 70.44 113 CYS A CA 1
ATOM 892 C C . CYS A 1 113 ? 26.972 -12.730 1.882 1.00 70.44 113 CYS A C 1
ATOM 894 O O . CYS A 1 113 ? 27.127 -12.249 0.763 1.00 70.44 113 CYS A O 1
ATOM 896 N N . ASP A 1 114 ? 27.977 -13.302 2.547 1.00 71.62 114 ASP A N 1
ATOM 897 C CA . ASP A 1 114 ? 29.338 -13.433 2.006 1.00 71.62 114 ASP A CA 1
ATOM 898 C C . ASP A 1 114 ? 29.522 -14.666 1.100 1.00 71.62 114 ASP A C 1
ATOM 900 O O . ASP A 1 114 ? 30.641 -14.940 0.673 1.00 71.62 114 ASP A O 1
ATOM 904 N N . GLU A 1 115 ? 28.437 -15.405 0.828 1.00 72.50 115 GLU A N 1
ATOM 905 C CA . GLU A 1 115 ? 28.366 -16.594 -0.044 1.00 72.50 115 GLU A CA 1
ATOM 906 C C . GLU A 1 115 ? 29.398 -17.697 0.278 1.00 72.50 115 GLU A C 1
ATOM 908 O O . GLU A 1 115 ? 29.708 -18.553 -0.552 1.00 72.50 115 GLU A O 1
ATOM 913 N N . SER A 1 116 ? 29.945 -17.717 1.499 1.00 70.12 116 SER A N 1
ATOM 914 C CA . SER A 1 116 ? 30.924 -18.727 1.896 1.00 70.12 116 SER A CA 1
ATOM 915 C C . SER A 1 116 ? 30.264 -20.096 2.130 1.00 70.12 116 SER A C 1
ATOM 917 O O . SER A 1 116 ? 29.358 -20.263 2.947 1.00 70.12 116 SER A O 1
ATOM 919 N N . HIS A 1 117 ? 30.717 -21.117 1.402 1.00 69.81 117 HIS A N 1
ATOM 920 C CA . HIS A 1 117 ? 30.247 -22.497 1.561 1.00 69.81 117 HIS A CA 1
ATOM 921 C C . HIS A 1 117 ? 31.032 -23.229 2.671 1.00 69.81 117 HIS A C 1
ATOM 923 O O . HIS A 1 117 ? 32.233 -22.990 2.815 1.00 69.81 117 HIS A O 1
ATOM 929 N N . PRO A 1 118 ? 30.408 -24.139 3.452 1.00 70.81 118 PRO A N 1
ATOM 930 C CA . PRO A 1 118 ? 29.019 -24.614 3.361 1.00 70.81 118 PRO A CA 1
ATOM 931 C C . PRO A 1 118 ? 27.984 -23.720 4.068 1.00 70.81 118 PRO A C 1
ATOM 933 O O . PRO A 1 118 ? 26.792 -23.903 3.856 1.00 70.81 118 PRO A O 1
ATOM 936 N N . THR A 1 119 ? 28.413 -22.759 4.890 1.00 75.62 119 THR A N 1
ATOM 937 C CA . THR A 1 119 ? 27.540 -21.820 5.616 1.00 75.62 119 THR A CA 1
ATOM 938 C C . THR A 1 119 ? 28.179 -20.440 5.646 1.00 75.62 119 THR A C 1
ATOM 940 O O . THR A 1 119 ? 29.327 -20.328 6.085 1.00 75.62 119 THR A O 1
ATOM 943 N N . CYS A 1 120 ? 27.422 -19.408 5.267 1.00 82.56 120 CYS A N 1
ATOM 944 C CA . CYS A 1 120 ? 27.912 -18.036 5.287 1.00 82.56 120 CYS A CA 1
ATOM 945 C C . CYS A 1 120 ? 28.234 -17.580 6.725 1.00 82.56 120 CYS A C 1
ATOM 947 O O . CYS A 1 120 ? 27.656 -18.089 7.699 1.00 82.56 120 CYS A O 1
ATOM 949 N N . VAL A 1 121 ? 29.153 -16.625 6.897 1.00 72.44 121 VAL A N 1
ATOM 950 C CA . VAL A 1 121 ? 29.633 -16.201 8.228 1.00 72.44 121 VAL A CA 1
ATOM 951 C C . VAL A 1 121 ? 28.482 -15.676 9.090 1.00 72.44 121 VAL A C 1
ATOM 953 O O . VAL A 1 121 ? 28.415 -15.987 10.281 1.00 72.44 121 VAL A O 1
ATOM 956 N N . ASN A 1 122 ? 27.537 -14.958 8.483 1.00 71.69 122 ASN A N 1
ATOM 957 C CA . ASN A 1 122 ? 26.367 -14.417 9.171 1.00 71.69 122 ASN A CA 1
ATOM 958 C C . ASN A 1 122 ? 25.393 -15.510 9.636 1.00 71.69 122 ASN A C 1
ATOM 960 O O . ASN A 1 122 ? 24.942 -15.472 10.783 1.00 71.69 122 ASN A O 1
ATOM 964 N N . CYS A 1 123 ? 25.103 -16.519 8.809 1.00 78.81 123 CYS A N 1
ATOM 965 C CA . CYS A 1 123 ? 24.275 -17.666 9.206 1.00 78.81 123 CYS A CA 1
ATOM 966 C C . CYS A 1 123 ? 24.951 -18.496 10.306 1.00 78.81 123 CYS A C 1
ATOM 968 O O . CYS A 1 123 ? 24.284 -18.930 11.243 1.00 78.81 123 CYS A O 1
ATOM 970 N N . ARG A 1 124 ? 26.285 -18.635 10.260 1.00 76.38 124 ARG A N 1
ATOM 971 C CA . ARG A 1 124 ? 27.065 -19.315 11.304 1.00 76.38 124 ARG A CA 1
ATOM 972 C C . ARG A 1 124 ? 26.998 -18.587 12.650 1.00 76.38 124 ARG A C 1
ATOM 974 O O . ARG A 1 124 ? 26.779 -19.233 13.671 1.00 76.38 124 ARG A O 1
ATOM 981 N N . ILE A 1 125 ? 27.167 -17.262 12.664 1.00 72.56 125 ILE A N 1
ATOM 982 C CA . ILE A 1 125 ? 27.097 -16.450 13.895 1.00 72.56 125 ILE A CA 1
ATOM 983 C C . ILE A 1 125 ? 25.670 -16.430 14.453 1.00 72.56 125 ILE A C 1
ATOM 985 O O . ILE A 1 125 ? 25.470 -16.606 15.652 1.00 72.56 125 ILE A O 1
ATOM 989 N N . SER A 1 126 ? 24.674 -16.258 13.583 1.00 71.00 126 SER A N 1
ATOM 990 C CA . SER A 1 126 ? 23.262 -16.211 13.980 1.00 71.00 126 SER A CA 1
ATOM 991 C C . SER A 1 126 ? 22.648 -17.587 14.270 1.00 71.00 126 SER A C 1
ATOM 993 O O . SER A 1 126 ? 21.491 -17.643 14.681 1.00 71.00 126 SER A O 1
ATOM 995 N N . LYS A 1 127 ? 23.407 -18.683 14.082 1.00 73.94 127 LYS A N 1
ATOM 996 C CA . LYS A 1 127 ? 22.953 -20.083 14.196 1.00 73.94 127 LYS A CA 1
ATOM 997 C C . LYS A 1 127 ? 21.676 -20.367 13.390 1.00 73.94 127 LYS A C 1
ATOM 999 O O . LYS A 1 127 ? 20.820 -21.133 13.823 1.00 73.94 127 LYS A O 1
ATOM 1004 N N . ARG A 1 128 ? 21.539 -19.727 12.228 1.00 77.69 128 ARG A N 1
ATOM 1005 C CA . ARG A 1 128 ? 20.408 -19.913 11.309 1.00 77.69 128 ARG A CA 1
ATOM 1006 C C . ARG A 1 128 ? 20.790 -20.877 10.195 1.00 77.69 128 ARG A C 1
ATOM 1008 O O . ARG A 1 128 ? 21.952 -20.932 9.791 1.00 77.69 128 ARG A O 1
ATOM 1015 N N . GLU A 1 129 ? 19.806 -21.606 9.680 1.00 74.31 129 GLU A N 1
ATOM 1016 C CA . GLU A 1 129 ? 20.000 -22.480 8.526 1.00 74.31 129 GLU A CA 1
ATOM 1017 C C . GLU A 1 129 ? 20.384 -21.645 7.292 1.00 74.31 129 GLU A C 1
ATOM 1019 O O . GLU A 1 129 ? 19.715 -20.671 6.943 1.00 74.31 129 GLU A O 1
ATOM 1024 N N . CYS A 1 130 ? 21.513 -21.988 6.667 1.00 81.44 130 CYS A N 1
ATOM 1025 C CA . CYS A 1 130 ? 22.036 -21.297 5.492 1.00 81.44 130 CYS A CA 1
ATOM 1026 C C . CYS A 1 130 ? 21.624 -22.076 4.242 1.00 81.44 130 CYS A C 1
ATOM 1028 O O . CYS A 1 130 ? 22.202 -23.121 3.943 1.00 81.44 130 CYS A O 1
ATOM 1030 N N . ILE A 1 131 ? 20.603 -21.592 3.535 1.00 80.00 131 ILE A N 1
ATOM 1031 C CA . ILE A 1 131 ? 20.034 -22.283 2.375 1.00 80.00 131 ILE A CA 1
ATOM 1032 C C . ILE A 1 131 ? 20.597 -21.657 1.100 1.00 80.00 131 ILE A C 1
ATOM 1034 O O . ILE A 1 131 ? 20.286 -20.517 0.760 1.00 80.00 131 ILE A O 1
ATOM 1038 N N . TYR A 1 132 ? 21.407 -22.425 0.375 1.00 78.88 132 TYR A N 1
ATOM 1039 C CA . TYR A 1 132 ? 21.842 -22.081 -0.976 1.00 78.88 132 TYR A CA 1
ATOM 1040 C C . TYR A 1 132 ? 20.836 -22.635 -1.988 1.00 78.88 132 TYR A C 1
ATOM 1042 O O . TYR A 1 132 ? 20.504 -23.821 -1.953 1.00 78.88 132 TYR A O 1
ATOM 1050 N N . SER A 1 133 ? 20.353 -21.792 -2.904 1.00 67.88 133 SER A N 1
ATOM 1051 C CA . SER A 1 133 ? 19.430 -22.235 -3.952 1.00 67.88 133 SER A CA 1
ATOM 1052 C C . SER A 1 133 ? 20.153 -23.199 -4.902 1.00 67.88 133 SER A C 1
ATOM 1054 O O . SER A 1 133 ? 21.118 -22.821 -5.570 1.00 67.88 133 SER A O 1
ATOM 1056 N N . LYS A 1 134 ? 19.724 -24.467 -4.941 1.00 51.81 134 LYS A N 1
ATOM 1057 C CA . LYS A 1 134 ? 20.250 -25.459 -5.887 1.00 51.81 134 LYS A CA 1
ATOM 1058 C C . LYS A 1 134 ? 19.848 -25.039 -7.300 1.00 51.81 134 LYS A C 1
ATOM 1060 O O . LYS A 1 134 ? 18.669 -25.035 -7.639 1.00 51.81 134 LYS A O 1
ATOM 1065 N N . ARG A 1 135 ? 20.837 -24.712 -8.135 1.00 43.31 135 ARG A N 1
ATOM 1066 C CA . ARG A 1 135 ? 20.661 -24.548 -9.582 1.00 43.31 135 ARG A CA 1
ATOM 1067 C C . ARG A 1 135 ? 20.083 -25.854 -10.141 1.00 43.31 135 ARG A C 1
ATOM 1069 O O . ARG A 1 135 ? 20.757 -26.879 -10.105 1.00 43.31 135 ARG A O 1
ATOM 1076 N N . ILE A 1 136 ? 18.845 -25.823 -10.633 1.00 39.62 136 ILE A N 1
ATOM 1077 C CA . ILE A 1 136 ? 18.244 -26.940 -11.368 1.00 39.62 136 ILE A CA 1
ATOM 1078 C C . ILE A 1 136 ? 18.961 -27.022 -12.721 1.00 39.62 136 ILE A C 1
ATOM 1080 O O . ILE A 1 136 ? 18.644 -26.296 -13.656 1.00 39.62 136 ILE A O 1
ATOM 1084 N N . GLN A 1 137 ? 19.975 -27.876 -12.802 1.00 40.38 137 GLN A N 1
ATOM 1085 C CA . GLN A 1 137 ? 20.519 -28.419 -14.043 1.00 40.38 137 GLN A CA 1
ATOM 1086 C C . GLN A 1 137 ? 20.531 -29.934 -13.867 1.00 40.38 137 GLN A C 1
ATOM 1088 O O . GLN A 1 137 ? 21.529 -30.464 -13.411 1.00 40.38 137 GLN A O 1
ATOM 1093 N N . GLU A 1 138 ? 19.394 -30.587 -14.126 1.00 38.41 138 GLU A N 1
ATOM 1094 C CA . GLU A 1 138 ? 19.266 -32.026 -14.433 1.00 38.41 138 GLU A CA 1
ATOM 1095 C C . GLU A 1 138 ? 17.778 -32.412 -14.455 1.00 38.41 138 GLU A C 1
ATOM 1097 O O . GLU A 1 138 ? 17.227 -32.932 -13.489 1.00 38.41 138 GLU A O 1
ATOM 1102 N N . SER A 1 139 ? 17.091 -32.130 -15.564 1.00 35.62 139 SER A N 1
ATOM 1103 C CA . SER A 1 139 ? 15.900 -32.895 -15.957 1.00 35.62 139 SER A CA 1
ATOM 1104 C C . SER A 1 139 ? 15.605 -32.682 -17.441 1.00 35.62 139 SER A C 1
ATOM 1106 O O . SER A 1 139 ? 14.637 -32.041 -17.825 1.00 35.62 139 SER A O 1
ATOM 1108 N N . GLU A 1 140 ? 16.500 -33.178 -18.293 1.00 37.97 140 GLU A N 1
ATOM 1109 C CA . GLU A 1 140 ? 16.212 -33.357 -19.720 1.00 37.97 140 GLU A CA 1
ATOM 1110 C C . GLU A 1 140 ? 17.000 -34.554 -20.263 1.00 37.97 140 GLU A C 1
ATOM 1112 O O . GLU A 1 140 ? 17.778 -34.483 -21.206 1.00 37.97 140 GLU A O 1
ATOM 1117 N N . ARG A 1 141 ? 16.838 -35.699 -19.602 1.00 38.56 141 ARG A N 1
ATOM 1118 C CA . ARG A 1 141 ? 17.034 -37.009 -20.220 1.00 38.56 141 ARG A CA 1
ATOM 1119 C C . ARG A 1 141 ? 16.036 -37.941 -19.576 1.00 38.56 141 ARG A C 1
ATOM 1121 O O . ARG A 1 141 ? 16.246 -38.317 -18.433 1.00 38.56 141 ARG A O 1
ATOM 1128 N N . LEU A 1 142 ? 14.973 -38.273 -20.300 1.00 36.88 142 LEU A N 1
ATOM 1129 C CA . LEU A 1 142 ? 14.401 -39.616 -20.373 1.00 36.88 142 LEU A CA 1
ATOM 1130 C C . LEU A 1 142 ? 13.261 -39.633 -21.407 1.00 36.88 142 LEU A C 1
ATOM 1132 O O . LEU A 1 142 ? 12.374 -38.788 -21.381 1.00 36.88 142 LEU A O 1
ATOM 1136 N N . ALA A 1 143 ? 13.316 -40.668 -22.250 1.00 33.03 143 ALA A N 1
ATOM 1137 C CA . ALA A 1 143 ? 12.294 -41.199 -23.157 1.00 33.03 143 ALA A CA 1
ATOM 1138 C C . ALA A 1 143 ? 12.132 -40.577 -24.563 1.00 33.03 143 ALA A C 1
ATOM 1140 O O . ALA A 1 143 ? 11.250 -39.765 -24.814 1.00 33.03 143 ALA A O 1
ATOM 1141 N N . ILE A 1 144 ? 12.876 -41.136 -25.528 1.00 31.59 144 ILE A N 1
ATOM 1142 C CA . ILE A 1 144 ? 12.331 -41.468 -26.857 1.00 31.59 144 ILE A CA 1
ATOM 1143 C C . ILE A 1 144 ? 12.682 -42.944 -27.138 1.00 31.59 144 ILE A C 1
ATOM 1145 O O . ILE A 1 144 ? 13.861 -43.292 -27.033 1.00 31.59 144 ILE A O 1
ATOM 1149 N N . PRO A 1 145 ? 11.720 -43.832 -27.460 1.00 35.72 145 PRO A N 1
ATOM 1150 C CA . PRO A 1 145 ? 12.015 -45.204 -27.863 1.00 35.72 145 PRO A CA 1
ATOM 1151 C C . PRO A 1 145 ? 12.435 -45.277 -29.337 1.00 35.72 145 PRO A C 1
ATOM 1153 O O . PRO A 1 145 ? 11.731 -44.797 -30.223 1.00 35.72 145 PRO A O 1
ATOM 1156 N N . SER A 1 146 ? 13.565 -45.937 -29.586 1.00 32.62 146 SER A N 1
ATOM 1157 C CA . SER A 1 146 ? 14.051 -46.325 -30.909 1.00 32.62 146 SER A CA 1
ATOM 1158 C C . SER A 1 146 ? 13.155 -47.379 -31.562 1.00 32.62 146 SER A C 1
ATOM 1160 O O . SER A 1 146 ? 12.841 -48.398 -30.950 1.00 32.62 146 SER A O 1
ATOM 1162 N N . THR A 1 147 ? 12.854 -47.202 -32.847 1.00 33.44 147 THR A N 1
ATOM 1163 C CA . THR A 1 147 ? 12.611 -48.319 -33.771 1.00 33.44 147 THR A CA 1
ATOM 1164 C C . THR A 1 147 ? 13.578 -48.191 -34.940 1.00 33.44 147 THR A C 1
ATOM 1166 O O . THR A 1 147 ? 13.764 -47.119 -35.509 1.00 33.44 147 THR A O 1
ATOM 1169 N N . ALA A 1 148 ? 14.278 -49.291 -35.195 1.00 36.69 148 ALA A N 1
ATOM 1170 C CA . ALA A 1 148 ? 15.344 -49.424 -36.169 1.00 36.69 148 ALA A CA 1
ATOM 1171 C C . ALA A 1 148 ? 14.793 -49.623 -37.587 1.00 36.69 148 ALA A C 1
ATOM 1173 O O . ALA A 1 148 ? 13.790 -50.310 -37.765 1.00 36.69 148 ALA A O 1
ATOM 1174 N N . SER A 1 149 ? 15.520 -49.116 -38.585 1.00 33.06 149 SER A N 1
ATOM 1175 C CA . SER A 1 149 ? 15.648 -49.777 -39.884 1.00 33.06 149 SER A CA 1
ATOM 1176 C C . SER A 1 149 ? 17.001 -49.435 -40.519 1.00 33.06 149 SER A C 1
ATOM 1178 O O . SER A 1 149 ? 17.380 -48.273 -40.632 1.00 33.06 149 SER A O 1
ATOM 1180 N N . GLU A 1 150 ? 17.701 -50.507 -40.880 1.00 32.44 150 GLU A N 1
ATOM 1181 C CA . GLU A 1 150 ? 18.895 -50.690 -41.723 1.00 32.44 150 GLU A CA 1
ATOM 1182 C C . GLU A 1 150 ? 18.814 -49.933 -43.073 1.00 32.44 150 GLU A C 1
ATOM 1184 O O . GLU A 1 150 ? 17.721 -49.580 -43.500 1.00 32.44 150 GLU A O 1
ATOM 1189 N N . CYS A 1 151 ? 19.855 -49.696 -43.883 1.00 29.28 151 CYS A N 1
ATOM 1190 C CA . CYS A 1 151 ? 21.311 -49.865 -43.824 1.00 29.28 151 CYS A CA 1
ATOM 1191 C C . CYS A 1 151 ? 21.941 -49.005 -44.948 1.00 29.28 151 CYS A C 1
ATOM 1193 O O . CYS A 1 151 ? 21.308 -48.768 -45.970 1.00 29.28 151 CYS A O 1
ATOM 1195 N N . ALA A 1 152 ? 23.214 -48.642 -44.752 1.00 33.47 152 ALA A N 1
ATOM 1196 C CA . ALA A 1 152 ? 24.310 -48.464 -45.722 1.00 33.47 152 ALA A CA 1
ATOM 1197 C C . ALA A 1 152 ? 24.061 -47.834 -47.117 1.00 33.47 152 ALA A C 1
ATOM 1199 O O . ALA A 1 152 ? 23.445 -48.441 -47.988 1.00 33.47 152 ALA A O 1
ATOM 1200 N N . SER A 1 153 ? 24.792 -46.751 -47.426 1.00 33.03 153 SER A N 1
ATOM 1201 C CA . SER A 1 153 ? 25.996 -46.788 -48.294 1.00 33.03 153 SER A CA 1
ATOM 1202 C C . SER A 1 153 ? 26.619 -45.395 -48.475 1.00 33.03 153 SER A C 1
ATOM 1204 O O . SER A 1 153 ? 25.933 -44.380 -48.472 1.00 33.03 153 SER A O 1
ATOM 1206 N N . ALA A 1 154 ? 27.945 -45.378 -48.593 1.00 34.84 154 ALA A N 1
ATOM 1207 C CA . ALA A 1 154 ? 28.827 -44.215 -48.624 1.00 34.84 154 ALA A CA 1
ATOM 1208 C C . ALA A 1 154 ? 28.820 -43.433 -49.953 1.00 34.84 154 ALA A C 1
ATOM 1210 O O . ALA A 1 154 ? 28.660 -44.042 -51.005 1.00 34.84 154 ALA A O 1
ATOM 1211 N N . SER A 1 155 ? 29.130 -42.126 -49.907 1.00 32.72 155 SER A N 1
ATOM 1212 C CA . SER A 1 155 ? 30.224 -41.503 -50.686 1.00 32.72 155 SER A CA 1
ATOM 1213 C C . SER A 1 155 ? 30.253 -39.968 -50.565 1.00 32.72 155 SER A C 1
ATOM 1215 O O . SER A 1 155 ? 29.237 -39.304 -50.723 1.00 32.72 155 SER A O 1
ATOM 1217 N N . SER A 1 156 ? 31.486 -39.469 -50.406 1.00 34.88 156 SER A N 1
ATOM 1218 C CA . SER A 1 156 ? 32.076 -38.209 -50.901 1.00 34.88 156 SER A CA 1
ATOM 1219 C C . SER A 1 156 ? 31.577 -36.841 -50.424 1.00 34.88 156 SER A C 1
ATOM 1221 O O . SER A 1 156 ? 30.422 -36.458 -50.558 1.00 34.88 156 SER A O 1
ATOM 1223 N N . ALA A 1 157 ? 32.574 -36.092 -49.954 1.00 41.06 157 ALA A N 1
ATOM 1224 C CA . ALA A 1 157 ? 32.581 -34.691 -49.587 1.00 41.06 157 ALA A CA 1
ATOM 1225 C C . ALA A 1 157 ? 32.291 -33.742 -50.758 1.00 41.06 157 ALA A C 1
ATOM 1227 O O . ALA A 1 157 ? 32.803 -33.954 -51.851 1.00 41.06 157 ALA A O 1
ATOM 1228 N N . ASP A 1 158 ? 31.590 -32.651 -50.448 1.00 35.94 158 ASP A N 1
ATOM 1229 C CA . ASP A 1 158 ? 31.856 -31.314 -50.981 1.00 35.94 158 ASP A CA 1
ATOM 1230 C C . ASP A 1 158 ? 31.410 -30.264 -49.949 1.00 35.94 158 ASP A C 1
ATOM 1232 O O . ASP A 1 158 ? 30.401 -30.419 -49.258 1.00 35.94 158 ASP A O 1
ATOM 1236 N N . ALA A 1 159 ? 32.231 -29.229 -49.785 1.00 40.75 159 ALA A N 1
ATOM 1237 C CA . ALA A 1 159 ? 32.046 -28.130 -48.840 1.00 40.75 159 ALA A CA 1
ATOM 1238 C C . ALA A 1 159 ? 31.229 -26.969 -49.473 1.00 40.75 159 ALA A C 1
ATOM 1240 O O . ALA A 1 159 ? 30.716 -27.092 -50.581 1.00 40.75 159 ALA A O 1
ATOM 1241 N N . PRO A 1 160 ? 31.054 -25.838 -48.774 1.00 45.72 160 PRO A N 1
ATOM 1242 C CA . PRO A 1 160 ? 29.818 -25.414 -48.136 1.00 45.72 160 PRO A CA 1
ATOM 1243 C C . PRO A 1 160 ? 29.008 -24.422 -48.990 1.00 45.72 160 PRO A C 1
ATOM 1245 O O . PRO A 1 160 ? 29.502 -23.358 -49.362 1.00 45.72 160 PRO A O 1
ATOM 1248 N N . PHE A 1 161 ? 27.721 -24.702 -49.196 1.00 36.81 161 PHE A N 1
ATOM 1249 C CA . PHE A 1 161 ? 26.748 -23.653 -49.512 1.00 36.81 161 PHE A CA 1
ATOM 1250 C C . PHE A 1 161 ? 26.296 -22.990 -48.202 1.00 36.81 161 PHE A C 1
ATOM 1252 O O . PHE A 1 161 ? 26.024 -23.703 -47.232 1.00 36.81 161 PHE A O 1
ATOM 1259 N N . PRO A 1 162 ? 26.218 -21.649 -48.127 1.00 45.09 162 PRO A N 1
ATOM 1260 C CA . PRO A 1 162 ? 25.705 -20.989 -46.937 1.00 45.09 162 PRO A CA 1
ATOM 1261 C C . PRO A 1 162 ? 24.234 -21.390 -46.773 1.00 45.09 162 PRO A C 1
ATOM 1263 O O . PRO A 1 162 ? 23.482 -21.296 -47.748 1.00 45.09 162 PRO A O 1
ATOM 1266 N N . PRO A 1 163 ? 23.782 -21.831 -45.586 1.00 45.25 163 PRO A N 1
ATOM 1267 C CA . PRO A 1 163 ? 22.357 -21.928 -45.361 1.00 45.25 163 PRO A CA 1
ATOM 1268 C C . PRO A 1 163 ? 21.805 -20.509 -45.481 1.00 45.25 163 PRO A C 1
ATOM 1270 O O . PRO A 1 163 ? 22.191 -19.605 -44.737 1.00 45.25 163 PRO A O 1
ATOM 1273 N N . SER A 1 164 ? 20.933 -20.327 -46.472 1.00 44.34 164 SER A N 1
ATOM 1274 C CA . SER A 1 164 ? 19.941 -19.263 -46.512 1.00 44.34 164 SER A CA 1
ATOM 1275 C C . SER A 1 164 ? 19.478 -18.986 -45.090 1.00 44.34 164 SER A C 1
ATOM 1277 O O . SER A 1 164 ? 19.114 -19.934 -44.387 1.00 44.34 164 SER A O 1
ATOM 1279 N N . ALA A 1 165 ? 19.540 -17.718 -44.680 1.00 47.16 165 ALA A N 1
ATOM 1280 C CA . ALA A 1 165 ? 18.990 -17.252 -43.422 1.00 47.16 165 ALA A CA 1
ATOM 1281 C C . ALA A 1 165 ? 17.665 -17.979 -43.183 1.00 47.16 165 ALA A C 1
ATOM 1283 O O . ALA A 1 165 ? 16.720 -17.815 -43.953 1.00 47.16 165 ALA A O 1
ATOM 1284 N N . GLN A 1 166 ? 17.635 -18.849 -42.170 1.00 47.94 166 GLN A N 1
ATOM 1285 C CA . GLN A 1 166 ? 16.373 -19.271 -41.600 1.00 47.94 166 GLN A CA 1
ATOM 1286 C C . GLN A 1 166 ? 15.697 -17.963 -41.214 1.00 47.94 166 GLN A C 1
ATOM 1288 O O . GLN A 1 166 ? 16.158 -17.279 -40.299 1.00 47.94 166 GLN A O 1
ATOM 1293 N N . GLU A 1 167 ? 14.670 -17.574 -41.968 1.00 52.06 167 GLU A N 1
ATOM 1294 C CA . GLU A 1 167 ? 13.658 -16.655 -41.482 1.00 52.06 167 GLU A CA 1
ATOM 1295 C C . GLU A 1 167 ? 13.197 -17.264 -40.164 1.00 52.06 167 GLU A C 1
ATOM 1297 O O . GLU A 1 167 ? 12.490 -18.273 -40.131 1.00 52.06 167 GLU A O 1
ATOM 1302 N N . GLY A 1 168 ? 13.752 -16.747 -39.066 1.00 55.75 168 GLY A N 1
ATOM 1303 C CA . GLY A 1 168 ? 13.397 -17.191 -37.736 1.00 55.75 168 GLY A CA 1
ATOM 1304 C C . GLY A 1 168 ? 11.895 -17.033 -37.647 1.00 55.75 168 GLY A C 1
ATOM 1305 O O . GLY A 1 168 ? 11.402 -15.923 -37.829 1.00 55.75 168 GLY A O 1
ATOM 1306 N N . ASN A 1 169 ? 11.183 -18.143 -37.457 1.00 61.47 169 ASN A N 1
ATOM 1307 C CA . ASN A 1 169 ? 9.740 -18.150 -37.274 1.00 61.47 169 ASN A CA 1
ATOM 1308 C C . ASN A 1 169 ? 9.404 -17.048 -36.258 1.00 61.47 169 ASN A C 1
ATOM 1310 O O . ASN A 1 169 ? 9.724 -17.185 -35.075 1.00 61.47 169 ASN A O 1
ATOM 1314 N N . VAL A 1 170 ? 8.846 -15.925 -36.722 1.00 77.38 170 VAL A N 1
ATOM 1315 C CA . VAL A 1 170 ? 8.541 -14.784 -35.855 1.00 77.38 170 VAL A CA 1
ATOM 1316 C C . VAL A 1 170 ? 7.302 -15.170 -35.059 1.00 77.38 170 VAL A C 1
ATOM 1318 O O . VAL A 1 170 ? 6.168 -14.925 -35.464 1.00 77.38 170 VAL A O 1
ATOM 1321 N N . THR A 1 171 ? 7.508 -15.856 -33.938 1.00 84.00 171 THR A N 1
ATOM 1322 C CA . THR A 1 171 ? 6.422 -16.282 -33.059 1.00 84.00 171 THR A CA 1
ATOM 1323 C C . THR A 1 171 ? 6.040 -15.133 -32.139 1.00 84.00 171 THR A C 1
ATOM 1325 O O . THR A 1 171 ? 6.770 -14.797 -31.206 1.00 84.00 171 THR A O 1
ATOM 1328 N N . VAL A 1 172 ? 4.880 -14.532 -32.391 1.00 87.62 172 VAL A N 1
ATOM 1329 C CA . VAL A 1 172 ? 4.309 -13.490 -31.535 1.00 87.62 172 VAL A CA 1
ATOM 1330 C C . VAL A 1 172 ? 3.490 -14.137 -30.419 1.00 87.62 172 VAL A C 1
ATOM 1332 O O . VAL A 1 172 ? 2.614 -14.966 -30.671 1.00 87.62 172 VAL A O 1
ATOM 1335 N N . ASN A 1 173 ? 3.752 -13.755 -29.167 1.00 92.00 173 ASN A N 1
ATOM 1336 C CA . ASN A 1 173 ? 2.980 -14.246 -28.028 1.00 92.00 173 ASN A CA 1
ATOM 1337 C C . ASN A 1 173 ? 1.632 -13.508 -27.941 1.00 92.00 173 ASN A C 1
ATOM 1339 O O . ASN A 1 173 ? 1.531 -12.422 -27.369 1.00 92.00 173 ASN A O 1
ATOM 1343 N N . MET A 1 174 ? 0.590 -14.127 -28.499 1.00 94.12 174 MET A N 1
ATOM 1344 C CA . MET A 1 174 ? -0.760 -13.556 -28.546 1.00 94.12 174 MET A CA 1
ATOM 1345 C C . MET A 1 174 ? -1.377 -13.325 -27.162 1.00 94.12 174 MET A C 1
ATOM 1347 O O . MET A 1 174 ? -2.155 -12.388 -27.003 1.00 94.12 174 MET A O 1
ATOM 1351 N N . LEU A 1 175 ? -1.011 -14.124 -26.151 1.00 92.56 175 LEU A N 1
ATOM 1352 C CA . LEU A 1 175 ? -1.460 -13.892 -24.778 1.00 92.56 175 LEU A CA 1
ATOM 1353 C C . LEU A 1 175 ? -0.881 -12.577 -24.250 1.00 92.56 175 LEU A C 1
ATOM 1355 O O . LEU A 1 175 ? -1.617 -11.770 -23.703 1.00 92.56 175 LEU A O 1
ATOM 1359 N N . HIS A 1 176 ? 0.415 -12.324 -24.433 1.00 94.19 176 HIS A N 1
ATOM 1360 C CA . HIS A 1 176 ? 1.021 -11.073 -23.968 1.00 94.19 176 HIS A CA 1
ATOM 1361 C C . HIS A 1 176 ? 0.443 -9.849 -24.691 1.00 94.19 176 HIS A C 1
ATOM 1363 O O . HIS A 1 176 ? 0.244 -8.822 -24.050 1.00 94.19 176 HIS A O 1
ATOM 1369 N N . LEU A 1 177 ? 0.113 -9.964 -25.984 1.00 93.19 177 LEU A N 1
ATOM 1370 C CA . LEU A 1 177 ? -0.589 -8.899 -26.710 1.00 93.19 177 LEU A CA 1
ATOM 1371 C C . LEU A 1 177 ? -1.999 -8.649 -26.162 1.00 93.19 177 LEU A C 1
ATOM 1373 O O . LEU A 1 177 ? -2.387 -7.498 -25.992 1.00 93.19 177 LEU A O 1
ATOM 1377 N N . GLU A 1 178 ? -2.748 -9.707 -25.845 1.00 92.69 178 GLU A N 1
ATOM 1378 C CA . GLU A 1 178 ? -4.060 -9.601 -25.196 1.00 92.69 178 GLU A CA 1
ATOM 1379 C C . GLU A 1 178 ? -3.954 -8.892 -23.836 1.00 92.69 178 GLU A C 1
ATOM 1381 O O . GLU A 1 178 ? -4.740 -7.992 -23.539 1.00 92.69 178 GLU A O 1
ATOM 1386 N N . LEU A 1 179 ? -2.960 -9.272 -23.025 1.00 92.62 179 LEU A N 1
ATOM 1387 C CA . LEU A 1 179 ? -2.698 -8.660 -21.723 1.00 92.62 179 LEU A CA 1
ATOM 1388 C C . LEU A 1 179 ? -2.314 -7.181 -21.861 1.00 92.62 179 LEU A C 1
ATOM 1390 O O . LEU A 1 179 ? -2.840 -6.356 -21.122 1.00 92.62 179 LEU A O 1
ATOM 1394 N N . LEU A 1 180 ? -1.448 -6.837 -22.818 1.00 91.50 180 LEU A N 1
ATOM 1395 C CA . LEU A 1 180 ? -1.034 -5.455 -23.069 1.00 91.50 180 LEU A CA 1
ATOM 1396 C C . LEU A 1 180 ? -2.205 -4.591 -23.548 1.00 91.50 180 LEU A C 1
ATOM 1398 O O . LEU A 1 180 ? -2.397 -3.488 -23.048 1.00 91.50 180 LEU A O 1
ATOM 1402 N N . HIS A 1 181 ? -3.021 -5.108 -24.469 1.00 87.25 181 HIS A N 1
ATOM 1403 C CA . HIS A 1 181 ? -4.238 -4.433 -24.914 1.00 87.25 181 HIS A CA 1
ATOM 1404 C C . HIS A 1 181 ? -5.200 -4.187 -23.740 1.00 87.25 181 HIS A C 1
ATOM 1406 O O . HIS A 1 181 ? -5.766 -3.105 -23.595 1.00 87.25 181 HIS A O 1
ATOM 1412 N N . HIS A 1 182 ? -5.367 -5.170 -22.854 1.00 85.75 182 HIS A N 1
ATOM 1413 C CA . HIS A 1 182 ? -6.210 -4.995 -21.674 1.00 85.75 182 HIS A CA 1
ATOM 1414 C C . HIS A 1 182 ? -5.633 -3.982 -20.672 1.00 85.75 182 HIS A C 1
ATOM 1416 O O . HIS A 1 182 ? -6.393 -3.225 -20.064 1.00 85.75 182 HIS A O 1
ATOM 1422 N N . PHE A 1 183 ? -4.305 -3.911 -20.536 1.00 83.38 183 PHE A N 1
ATOM 1423 C CA . PHE A 1 183 ? -3.650 -2.862 -19.754 1.00 83.38 183 PHE A CA 1
ATOM 1424 C C . PHE A 1 183 ? -4.040 -1.468 -20.258 1.00 83.38 183 PHE A C 1
ATOM 1426 O O . PHE A 1 183 ? -4.430 -0.620 -19.462 1.00 83.38 183 PHE A O 1
ATOM 1433 N N . THR A 1 184 ? -4.003 -1.263 -21.581 1.00 71.81 184 THR A N 1
ATOM 1434 C CA . THR A 1 184 ? -4.290 0.036 -22.209 1.00 71.81 184 THR A CA 1
ATOM 1435 C C . THR A 1 184 ? -5.747 0.477 -22.143 1.00 71.81 184 THR A C 1
ATOM 1437 O O . THR A 1 184 ? -6.007 1.674 -22.155 1.00 71.81 184 THR A O 1
ATOM 1440 N N . VAL A 1 185 ? -6.690 -0.468 -22.116 1.00 59.34 185 VAL A N 1
ATOM 1441 C CA . VAL A 1 185 ? -8.123 -0.171 -22.278 1.00 59.34 185 VAL A CA 1
ATOM 1442 C C . VAL A 1 185 ? -8.872 -0.180 -20.944 1.00 59.34 185 VAL A C 1
ATOM 1444 O O . VAL A 1 185 ? -9.710 0.684 -20.714 1.00 59.34 185 VAL A O 1
ATOM 1447 N N . ASP A 1 186 ? -8.560 -1.126 -20.052 1.00 58.06 186 ASP A N 1
ATOM 1448 C CA . ASP A 1 186 ? -9.419 -1.446 -18.899 1.00 58.06 186 ASP A CA 1
ATOM 1449 C C . ASP A 1 186 ? -8.692 -1.415 -17.547 1.00 58.06 186 ASP A C 1
ATOM 1451 O O . ASP A 1 186 ? -9.337 -1.384 -16.496 1.00 58.06 186 ASP A O 1
ATOM 1455 N N . THR A 1 187 ? -7.352 -1.417 -17.536 1.00 58.81 187 THR A N 1
ATOM 1456 C CA . THR A 1 187 ? -6.556 -1.250 -16.300 1.00 58.81 187 THR A CA 1
ATOM 1457 C C . THR A 1 187 ? -6.339 0.236 -16.002 1.00 58.81 187 THR A C 1
ATOM 1459 O O . THR A 1 187 ? -5.249 0.668 -15.638 1.00 58.81 187 THR A O 1
ATOM 1462 N N . TYR A 1 188 ? -7.399 1.023 -16.192 1.00 54.00 188 TYR A N 1
ATOM 1463 C CA . TYR A 1 188 ? -7.461 2.440 -15.865 1.00 54.00 188 TYR A CA 1
ATOM 1464 C C . TYR A 1 188 ? -7.045 2.662 -14.405 1.00 54.00 188 TYR A C 1
ATOM 1466 O O . TYR A 1 188 ? -7.439 1.904 -13.511 1.00 54.00 188 TYR A O 1
ATOM 1474 N N . VAL A 1 189 ? -6.226 3.690 -14.181 1.00 53.72 189 VAL A N 1
ATOM 1475 C CA . VAL A 1 189 ? -5.682 4.077 -12.876 1.00 53.72 189 VAL A CA 1
ATOM 1476 C C . VAL A 1 189 ? -6.271 5.444 -12.500 1.00 53.72 189 VAL A C 1
ATOM 1478 O O . VAL A 1 189 ? -5.644 6.463 -12.766 1.00 53.72 189 VAL A O 1
ATOM 1481 N N . PRO A 1 190 ? -7.446 5.487 -11.847 1.00 50.56 190 PRO A N 1
ATOM 1482 C CA . PRO A 1 190 ? -8.078 6.739 -11.423 1.00 50.56 190 PRO A CA 1
ATOM 1483 C C . PRO A 1 190 ? -7.342 7.458 -10.284 1.00 50.56 190 PRO A C 1
ATOM 1485 O O . PRO A 1 190 ? -7.721 8.567 -9.922 1.00 50.56 190 PRO A O 1
ATOM 1488 N N . GLU A 1 191 ? -6.350 6.808 -9.657 1.00 48.88 191 GLU A N 1
ATOM 1489 C CA . GLU A 1 191 ? -5.553 7.394 -8.568 1.00 48.88 191 GLU A CA 1
ATOM 1490 C C . GLU A 1 191 ? -4.800 8.642 -9.005 1.00 48.88 191 GLU A C 1
ATOM 1492 O O . GLU A 1 191 ? -4.521 9.501 -8.180 1.00 48.88 191 GLU A O 1
ATOM 1497 N N . MET A 1 192 ? -4.417 8.704 -10.276 1.00 53.75 192 MET A N 1
ATOM 1498 C CA . MET A 1 192 ? -3.632 9.802 -10.810 1.00 53.75 192 MET A CA 1
ATOM 1499 C C . MET A 1 192 ? -4.609 10.675 -11.563 1.00 53.75 192 MET A C 1
ATOM 1501 O O . MET A 1 192 ? -5.286 10.187 -12.466 1.00 53.75 192 MET A O 1
ATOM 1505 N N . ASP A 1 193 ? -4.725 11.931 -11.146 1.00 53.44 193 ASP A N 1
ATOM 1506 C CA . ASP A 1 193 ? -5.520 12.896 -11.887 1.00 53.44 193 ASP A CA 1
ATOM 1507 C C . ASP A 1 193 ? -5.075 12.852 -13.356 1.00 53.44 193 ASP A C 1
ATOM 1509 O O . ASP A 1 193 ? -3.893 13.036 -13.662 1.00 53.44 193 ASP A O 1
ATOM 1513 N N . HIS A 1 194 ? -5.996 12.530 -14.263 1.00 51.50 194 HIS A N 1
ATOM 1514 C CA . HIS A 1 194 ? -5.682 12.432 -15.687 1.00 51.50 194 HIS A CA 1
ATOM 1515 C C . HIS A 1 194 ? -5.274 13.784 -16.269 1.00 51.50 194 HIS A C 1
ATOM 1517 O O . HIS A 1 194 ? -4.624 13.821 -17.313 1.00 51.50 194 HIS A O 1
ATOM 1523 N N . GLU A 1 195 ? -5.604 14.879 -15.578 1.00 51.09 195 GLU A N 1
ATOM 1524 C CA . GLU A 1 195 ? -5.105 16.208 -15.908 1.00 51.09 195 GLU A CA 1
ATOM 1525 C C . GLU A 1 195 ? -3.605 16.365 -15.598 1.00 51.09 195 GLU A C 1
ATOM 1527 O O . GLU A 1 195 ? -2.945 17.193 -16.224 1.00 51.09 195 GLU A O 1
ATOM 1532 N N . LEU A 1 196 ? -3.040 15.551 -14.691 1.00 51.62 196 LEU A N 1
ATOM 1533 C CA . LEU A 1 196 ? -1.627 15.618 -14.301 1.00 51.62 196 LEU A CA 1
ATOM 1534 C C . LEU A 1 196 ? -0.706 14.841 -15.260 1.00 51.62 196 LEU A C 1
ATOM 1536 O O . LEU A 1 196 ? 0.353 15.367 -15.590 1.00 51.62 196 LEU A O 1
ATOM 1540 N N . PHE A 1 197 ? -1.058 13.618 -15.703 1.00 59.16 197 PHE A N 1
ATOM 1541 C CA . PHE A 1 197 ? -0.345 12.881 -16.775 1.00 59.16 197 PHE A CA 1
ATOM 1542 C C . PHE A 1 197 ? -1.017 11.552 -17.189 1.00 59.16 197 PHE A C 1
ATOM 1544 O O . PHE A 1 197 ? -1.702 10.899 -16.399 1.00 59.16 197 PHE A O 1
ATOM 1551 N N . ASP A 1 198 ? -0.736 11.078 -18.413 1.00 71.81 198 ASP A N 1
ATOM 1552 C CA . ASP A 1 198 ? -1.161 9.754 -18.897 1.00 71.81 198 ASP A CA 1
ATOM 1553 C C . ASP A 1 198 ? -0.282 8.631 -18.311 1.00 71.81 198 ASP A C 1
ATOM 1555 O O . ASP A 1 198 ? 0.784 8.273 -18.828 1.00 71.81 198 ASP A O 1
ATOM 1559 N N . SER A 1 199 ? -0.735 8.076 -17.185 1.00 74.06 199 SER A N 1
ATOM 1560 C CA . SER A 1 199 ? -0.022 7.016 -16.465 1.00 74.06 199 SER A CA 1
ATOM 1561 C C . SER A 1 199 ? 0.142 5.720 -17.271 1.00 74.06 199 SER A C 1
ATOM 1563 O O . SER A 1 199 ? 1.139 5.015 -17.090 1.00 74.06 199 SER A O 1
ATOM 1565 N N . ILE A 1 200 ? -0.783 5.411 -18.185 1.00 80.56 200 ILE A N 1
ATOM 1566 C CA . ILE A 1 200 ? -0.736 4.199 -19.013 1.00 80.56 200 ILE A CA 1
ATOM 1567 C C . ILE A 1 200 ? 0.345 4.357 -20.076 1.00 80.56 200 ILE A C 1
ATOM 1569 O O . ILE A 1 200 ? 1.215 3.489 -20.208 1.00 80.56 200 ILE A O 1
ATOM 1573 N N . GLU A 1 201 ? 0.327 5.477 -20.803 1.00 83.88 201 GLU A N 1
ATOM 1574 C CA . GLU A 1 201 ? 1.329 5.765 -21.828 1.00 83.88 201 GLU A CA 1
ATOM 1575 C C . GLU A 1 201 ? 2.739 5.782 -21.223 1.00 83.88 201 GLU A C 1
ATOM 1577 O O . GLU A 1 201 ? 3.666 5.181 -21.779 1.00 83.88 201 GLU A O 1
ATOM 1582 N N . LEU A 1 202 ? 2.900 6.399 -20.048 1.00 84.88 202 LEU A N 1
ATOM 1583 C CA . LEU A 1 202 ? 4.184 6.463 -19.357 1.00 84.88 202 LEU A CA 1
ATOM 1584 C C . LEU A 1 202 ? 4.697 5.077 -18.939 1.00 84.88 202 LEU A C 1
ATOM 1586 O O . LEU A 1 202 ? 5.877 4.777 -19.150 1.00 84.88 202 LEU A O 1
ATOM 1590 N N . VAL A 1 203 ? 3.836 4.215 -18.382 1.00 88.38 203 VAL A N 1
ATOM 1591 C CA . VAL A 1 203 ? 4.206 2.834 -18.022 1.00 88.38 203 VAL A CA 1
ATOM 1592 C C . VAL A 1 203 ? 4.642 2.048 -19.253 1.00 88.38 203 VAL A C 1
ATOM 1594 O O . VAL A 1 203 ? 5.651 1.346 -19.192 1.00 88.38 203 VAL A O 1
ATOM 1597 N N . ILE A 1 204 ? 3.937 2.186 -20.377 1.00 89.56 204 ILE A N 1
ATOM 1598 C CA . ILE A 1 204 ? 4.267 1.463 -21.610 1.00 89.56 204 ILE A CA 1
ATOM 1599 C C . ILE A 1 204 ? 5.591 1.956 -22.183 1.00 89.56 204 ILE A C 1
ATOM 1601 O O . ILE A 1 204 ? 6.494 1.145 -22.380 1.00 89.56 204 ILE A O 1
ATOM 1605 N N . LYS A 1 205 ? 5.748 3.270 -22.395 1.00 90.50 205 LYS A N 1
ATOM 1606 C CA . LYS A 1 205 ? 6.986 3.857 -22.938 1.00 90.50 205 LYS A CA 1
ATOM 1607 C C . LYS A 1 205 ? 8.197 3.503 -22.082 1.00 90.50 205 LYS A C 1
ATOM 1609 O O . LYS A 1 205 ? 9.219 3.074 -22.609 1.00 90.50 205 LYS A O 1
ATOM 1614 N N . THR A 1 206 ? 8.065 3.616 -20.763 1.00 91.12 206 THR A N 1
ATOM 1615 C CA . THR A 1 206 ? 9.146 3.267 -19.834 1.00 91.12 206 THR A CA 1
ATOM 1616 C C . THR A 1 206 ? 9.403 1.757 -19.829 1.00 91.12 206 THR A C 1
ATOM 1618 O O . THR A 1 206 ? 10.550 1.316 -19.854 1.00 91.12 206 THR A O 1
ATOM 1621 N N . GLY A 1 207 ? 8.346 0.942 -19.858 1.00 92.31 207 GLY A N 1
ATOM 1622 C CA . GLY A 1 207 ? 8.428 -0.517 -19.845 1.00 92.31 207 GLY A CA 1
ATOM 1623 C C . GLY A 1 207 ? 9.075 -1.117 -21.096 1.00 92.31 207 GLY A C 1
ATOM 1624 O O . GLY A 1 207 ? 9.687 -2.179 -21.002 1.00 92.31 207 GLY A O 1
ATOM 1625 N N . LEU A 1 208 ? 9.025 -0.428 -22.242 1.00 93.06 208 LEU A N 1
ATOM 1626 C CA . LEU A 1 208 ? 9.766 -0.830 -23.447 1.00 93.06 208 LEU A CA 1
ATOM 1627 C C . LEU A 1 208 ? 11.289 -0.816 -23.236 1.00 93.06 208 LEU A C 1
ATOM 1629 O O . LEU A 1 208 ? 12.000 -1.586 -23.877 1.00 93.06 208 LEU A O 1
ATOM 1633 N N . HIS A 1 209 ? 11.783 0.018 -22.317 1.00 93.38 209 HIS A N 1
ATOM 1634 C CA . HIS A 1 209 ? 13.199 0.094 -21.943 1.00 93.38 209 HIS A CA 1
ATOM 1635 C C . HIS A 1 209 ? 13.516 -0.630 -20.624 1.00 93.38 209 HIS A C 1
ATOM 1637 O O . HIS A 1 209 ? 14.675 -0.940 -20.356 1.00 93.38 209 HIS A O 1
ATOM 1643 N N . ALA A 1 210 ? 12.496 -0.938 -19.819 1.00 95.50 210 ALA A N 1
ATOM 1644 C CA . ALA A 1 210 ? 12.606 -1.614 -18.531 1.00 95.50 210 ALA A CA 1
ATOM 1645 C C . ALA A 1 210 ? 11.723 -2.880 -18.498 1.00 95.50 210 ALA A C 1
ATOM 1647 O O . ALA A 1 210 ? 10.566 -2.819 -18.069 1.00 95.50 210 ALA A O 1
ATOM 1648 N N . PRO A 1 211 ? 12.250 -4.055 -18.901 1.00 96.25 211 PRO A N 1
ATOM 1649 C CA . PRO A 1 211 ? 11.452 -5.273 -19.056 1.00 96.25 211 PRO A CA 1
ATOM 1650 C C . PRO A 1 211 ? 10.687 -5.697 -17.798 1.00 96.25 211 PRO A C 1
ATOM 1652 O O . PRO A 1 211 ? 9.560 -6.176 -17.898 1.00 96.25 211 PRO A O 1
ATOM 1655 N N . TYR A 1 212 ? 11.254 -5.483 -16.605 1.00 96.50 212 TYR A N 1
ATOM 1656 C CA . TYR A 1 212 ? 10.574 -5.789 -15.343 1.00 96.50 212 TYR A CA 1
ATOM 1657 C C . TYR A 1 212 ? 9.256 -5.015 -15.178 1.00 96.50 212 TYR A C 1
ATOM 1659 O O . TYR A 1 212 ? 8.277 -5.574 -14.689 1.00 96.50 212 TYR A O 1
ATOM 1667 N N . LEU A 1 213 ? 9.195 -3.758 -15.628 1.00 95.31 213 LEU A N 1
ATOM 1668 C CA . LEU A 1 213 ? 7.989 -2.934 -15.564 1.00 95.31 213 LEU A CA 1
ATOM 1669 C C . LEU A 1 213 ? 6.928 -3.458 -16.531 1.00 95.31 213 LEU A C 1
ATOM 1671 O O . LEU A 1 213 ? 5.782 -3.663 -16.131 1.00 95.31 213 LEU A O 1
ATOM 1675 N N . MET A 1 214 ? 7.317 -3.735 -17.778 1.00 96.06 214 MET A N 1
ATOM 1676 C CA . MET A 1 214 ? 6.391 -4.257 -18.783 1.00 96.06 214 MET A CA 1
ATOM 1677 C C . MET A 1 214 ? 5.805 -5.603 -18.349 1.00 96.06 214 MET A C 1
ATOM 1679 O O . MET A 1 214 ? 4.589 -5.776 -18.342 1.00 96.06 214 MET A O 1
ATOM 1683 N N . VAL A 1 215 ? 6.646 -6.543 -17.906 1.00 97.44 215 VAL A N 1
ATOM 1684 C CA . VAL A 1 215 ? 6.188 -7.859 -17.433 1.00 97.44 215 VAL A CA 1
ATOM 1685 C C . VAL A 1 215 ? 5.239 -7.714 -16.235 1.00 97.44 215 VAL A C 1
ATOM 1687 O O . VAL A 1 215 ? 4.228 -8.414 -16.173 1.00 97.44 215 VAL A O 1
ATOM 1690 N N . GLN A 1 216 ? 5.498 -6.774 -15.319 1.00 96.06 216 GLN A N 1
ATOM 1691 C CA . GLN A 1 216 ? 4.607 -6.512 -14.186 1.00 96.06 216 GLN A CA 1
ATOM 1692 C C . GLN A 1 216 ? 3.253 -5.918 -14.611 1.00 96.06 216 GLN A C 1
ATOM 1694 O O . GLN A 1 216 ? 2.224 -6.281 -14.036 1.00 96.06 216 GLN A O 1
ATOM 1699 N N . ALA A 1 217 ? 3.222 -5.055 -15.631 1.00 94.00 217 ALA A N 1
ATOM 1700 C CA . ALA A 1 217 ? 1.978 -4.532 -16.204 1.00 94.00 217 ALA A CA 1
ATOM 1701 C C . ALA A 1 217 ? 1.126 -5.653 -16.831 1.00 94.00 217 ALA A C 1
ATOM 1703 O O . ALA A 1 217 ? -0.088 -5.725 -16.607 1.00 94.00 217 ALA A O 1
ATOM 1704 N N . LEU A 1 218 ? 1.764 -6.598 -17.533 1.00 95.69 218 LEU A N 1
ATOM 1705 C CA . LEU A 1 218 ? 1.086 -7.793 -18.048 1.00 95.69 218 LEU A CA 1
ATOM 1706 C C . LEU A 1 218 ? 0.569 -8.684 -16.909 1.00 95.69 218 LEU A C 1
ATOM 1708 O O . LEU A 1 218 ? -0.555 -9.181 -16.982 1.00 95.69 218 LEU A O 1
ATOM 1712 N N . ALA A 1 219 ? 1.352 -8.853 -15.839 1.00 96.06 219 ALA A N 1
ATOM 1713 C CA . ALA A 1 219 ? 0.953 -9.625 -14.663 1.00 96.06 219 ALA A CA 1
ATOM 1714 C C . ALA A 1 219 ? -0.317 -9.056 -14.009 1.00 96.06 219 ALA A C 1
ATOM 1716 O O . ALA A 1 219 ? -1.249 -9.804 -13.707 1.00 96.06 219 ALA A O 1
ATOM 1717 N N . LEU A 1 220 ? -0.376 -7.731 -13.832 1.00 92.88 220 LEU A N 1
ATOM 1718 C CA . LEU A 1 220 ? -1.555 -7.043 -13.303 1.00 92.88 220 LEU A CA 1
ATOM 1719 C C . LEU A 1 220 ? -2.771 -7.207 -14.230 1.00 92.88 220 LEU A C 1
ATOM 1721 O O . LEU A 1 220 ? -3.877 -7.469 -13.761 1.00 92.88 220 LEU A O 1
ATOM 1725 N N . SER A 1 221 ? -2.562 -7.131 -15.544 1.00 93.25 221 SER A N 1
ATOM 1726 C CA . SER A 1 221 ? -3.627 -7.318 -16.539 1.00 93.25 221 SER A CA 1
ATOM 1727 C C . SER A 1 221 ? -4.184 -8.740 -16.524 1.00 93.25 221 SER A C 1
ATOM 1729 O O . SER A 1 221 ? -5.398 -8.936 -16.569 1.00 93.25 221 SER A O 1
ATOM 1731 N N . ALA A 1 222 ? -3.319 -9.751 -16.387 1.00 94.50 222 ALA A N 1
ATOM 1732 C CA . ALA A 1 222 ? -3.747 -11.136 -16.214 1.00 94.50 222 ALA A CA 1
ATOM 1733 C C . ALA A 1 222 ? -4.564 -11.279 -14.923 1.00 94.50 222 ALA A C 1
ATOM 1735 O O . ALA A 1 222 ? -5.652 -11.860 -14.921 1.00 94.50 222 ALA A O 1
ATOM 1736 N N . ARG A 1 223 ? -4.100 -10.659 -13.834 1.00 92.69 223 ARG A N 1
ATOM 1737 C CA . ARG A 1 223 ? -4.824 -10.654 -12.565 1.00 92.69 223 ARG A CA 1
ATOM 1738 C C . ARG A 1 223 ? -6.210 -10.023 -12.695 1.00 92.69 223 ARG A C 1
ATOM 1740 O O . ARG A 1 223 ? -7.173 -10.582 -12.161 1.00 92.69 223 ARG A O 1
ATOM 1747 N N . ARG A 1 224 ? -6.340 -8.923 -13.440 1.00 90.00 224 ARG A N 1
ATOM 1748 C CA . ARG A 1 224 ? -7.626 -8.283 -13.742 1.00 90.00 224 ARG A CA 1
ATOM 1749 C C . ARG A 1 224 ? -8.527 -9.170 -14.599 1.00 90.00 224 ARG A C 1
ATOM 1751 O O . ARG A 1 224 ? -9.674 -9.404 -14.231 1.00 90.00 224 ARG A O 1
ATOM 1758 N N . LEU A 1 225 ? -8.022 -9.734 -15.694 1.00 91.00 225 LEU A N 1
ATOM 1759 C CA . LEU A 1 225 ? -8.814 -10.607 -16.569 1.00 91.00 225 LEU A CA 1
ATOM 1760 C C . LEU A 1 225 ? -9.351 -11.843 -15.847 1.00 91.00 225 LEU A C 1
ATOM 1762 O O . LEU A 1 225 ? -10.425 -12.332 -16.198 1.00 91.00 225 LEU A O 1
ATOM 1766 N N . SER A 1 226 ? -8.664 -12.322 -14.806 1.00 91.62 226 SER A N 1
ATOM 1767 C CA . SER A 1 226 ? -9.167 -13.421 -13.977 1.00 91.62 226 SER A CA 1
ATOM 1768 C C . SER A 1 226 ? -10.504 -13.109 -13.285 1.00 91.62 226 SER A C 1
ATOM 1770 O O . SER A 1 226 ? -11.281 -14.030 -13.022 1.00 91.62 226 SER A O 1
ATOM 1772 N N . THR A 1 227 ? -10.796 -11.829 -13.013 1.00 87.00 227 THR A N 1
ATOM 1773 C CA . THR A 1 227 ? -12.057 -11.398 -12.390 1.00 87.00 227 THR A CA 1
ATOM 1774 C C . THR A 1 227 ? -13.159 -11.151 -13.415 1.00 87.00 227 THR A C 1
ATOM 1776 O O . THR A 1 227 ? -14.326 -11.306 -13.080 1.00 87.00 227 THR A O 1
ATOM 1779 N N . LEU A 1 228 ? -12.797 -10.856 -14.668 1.00 88.69 228 LEU A N 1
ATOM 1780 C CA . LEU A 1 228 ? -13.737 -10.632 -15.771 1.00 88.69 228 LEU A CA 1
ATOM 1781 C C . LEU A 1 228 ? -14.112 -11.920 -16.521 1.00 88.69 228 LEU A C 1
ATOM 1783 O O . LEU A 1 228 ? -15.209 -12.035 -17.059 1.00 88.69 228 LEU A O 1
ATOM 1787 N N . ARG A 1 229 ? -13.203 -12.901 -16.590 1.00 90.06 229 ARG A N 1
ATOM 1788 C CA . ARG A 1 229 ? -13.360 -14.117 -17.407 1.00 90.06 229 ARG A CA 1
ATOM 1789 C C . ARG A 1 229 ? -13.353 -15.375 -16.551 1.00 90.06 229 ARG A C 1
ATOM 1791 O O . ARG A 1 229 ? -12.369 -16.116 -16.517 1.00 90.06 229 ARG A O 1
ATOM 1798 N N . HIS A 1 230 ? -14.480 -15.651 -15.897 1.00 88.00 230 HIS A N 1
ATOM 1799 C CA . HIS A 1 230 ? -14.615 -16.759 -14.944 1.00 88.00 230 HIS A CA 1
ATOM 1800 C C . HIS A 1 230 ? -14.230 -18.134 -15.515 1.00 88.00 230 HIS A C 1
ATOM 1802 O O . HIS A 1 230 ? -13.580 -18.912 -14.822 1.00 88.00 230 HIS A O 1
ATOM 1808 N N . SER A 1 231 ? -14.530 -18.408 -16.791 1.00 94.06 231 SER A N 1
ATOM 1809 C CA . SER A 1 231 ? -14.181 -19.676 -17.457 1.00 94.06 231 SER A CA 1
ATOM 1810 C C . SER A 1 231 ? -12.673 -19.930 -17.561 1.00 94.06 231 SER A C 1
ATOM 1812 O O . SER A 1 231 ? -12.237 -21.076 -17.585 1.00 94.06 231 SER A O 1
ATOM 1814 N N . ARG A 1 232 ? -11.861 -18.866 -17.603 1.00 91.94 232 ARG A N 1
ATOM 1815 C CA . ARG A 1 232 ? -10.393 -18.922 -17.703 1.00 91.94 232 ARG A CA 1
ATOM 1816 C C . ARG A 1 232 ? -9.699 -18.374 -16.454 1.00 91.94 232 ARG A C 1
ATOM 1818 O O . ARG A 1 232 ? -8.489 -18.161 -16.487 1.00 91.94 232 ARG A O 1
ATOM 1825 N N . LYS A 1 233 ? -10.434 -18.168 -15.354 1.00 91.56 233 LYS A N 1
ATOM 1826 C CA . LYS A 1 233 ? -9.928 -17.550 -14.118 1.00 91.56 233 LYS A CA 1
ATOM 1827 C C . LYS A 1 233 ? -8.623 -18.188 -13.641 1.00 91.56 233 LYS A C 1
ATOM 1829 O O . LYS A 1 233 ? -7.644 -17.476 -13.450 1.00 91.56 233 LYS A O 1
ATOM 1834 N N . HIS A 1 234 ? -8.589 -19.515 -13.505 1.00 93.38 234 HIS A N 1
ATOM 1835 C CA . HIS A 1 234 ? -7.398 -20.238 -13.043 1.00 93.38 234 HIS A CA 1
ATOM 1836 C C . HIS A 1 234 ? -6.186 -20.030 -13.957 1.00 93.38 234 HIS A C 1
ATOM 1838 O O . HIS A 1 234 ? -5.090 -19.789 -13.461 1.00 93.38 234 HIS A O 1
ATOM 1844 N N . ASN A 1 235 ? -6.391 -20.035 -15.277 1.00 93.38 235 ASN A N 1
ATOM 1845 C CA . ASN A 1 235 ? -5.316 -19.806 -16.241 1.00 93.38 235 ASN A CA 1
ATOM 1846 C C . ASN A 1 235 ? -4.744 -18.393 -16.099 1.00 93.38 235 ASN A C 1
ATOM 1848 O O . ASN A 1 235 ? -3.533 -18.220 -16.081 1.00 93.38 235 ASN A O 1
ATOM 1852 N N . TYR A 1 236 ? -5.597 -17.376 -15.965 1.00 94.19 236 TYR A N 1
ATOM 1853 C CA . TYR A 1 236 ? -5.134 -16.000 -15.792 1.00 94.19 236 TYR A CA 1
ATOM 1854 C C . TYR A 1 236 ? -4.444 -15.762 -14.442 1.00 94.19 236 TYR A C 1
ATOM 1856 O O . TYR A 1 236 ? -3.467 -15.021 -14.401 1.00 94.19 236 TYR A O 1
ATOM 1864 N N . LEU A 1 237 ? -4.895 -16.407 -13.360 1.00 93.00 237 LEU A N 1
ATOM 1865 C CA . LEU A 1 237 ? -4.213 -16.341 -12.060 1.00 93.00 237 LEU A CA 1
ATOM 1866 C C . LEU A 1 237 ? -2.823 -16.991 -12.108 1.00 93.00 237 LEU A C 1
ATOM 1868 O O . LEU A 1 237 ? -1.863 -16.412 -11.604 1.00 93.00 237 LEU A O 1
ATOM 1872 N N . ASP A 1 238 ? -2.691 -18.147 -12.762 1.00 95.00 238 ASP A N 1
ATOM 1873 C CA . ASP A 1 238 ? -1.392 -18.793 -12.989 1.00 95.00 238 ASP A CA 1
ATOM 1874 C C . ASP A 1 238 ? -0.447 -17.892 -13.806 1.00 95.00 238 ASP A C 1
ATOM 1876 O O . ASP A 1 238 ? 0.715 -17.708 -13.442 1.00 95.00 238 ASP A O 1
ATOM 1880 N N . GLN A 1 239 ? -0.956 -17.256 -14.866 1.00 96.88 239 GLN A N 1
ATOM 1881 C CA . GLN A 1 239 ? -0.180 -16.303 -15.666 1.00 96.88 239 GLN A CA 1
ATOM 1882 C C . GLN A 1 239 ? 0.223 -15.062 -14.866 1.00 96.88 239 GLN A C 1
ATOM 1884 O O . GLN A 1 239 ? 1.377 -14.645 -14.942 1.00 96.88 239 GLN A O 1
ATOM 1889 N N . ALA A 1 240 ? -0.685 -14.501 -14.065 1.00 95.62 240 ALA A N 1
ATOM 1890 C CA . ALA A 1 240 ? -0.392 -13.364 -13.198 1.00 95.62 240 ALA A CA 1
ATOM 1891 C C . ALA A 1 240 ? 0.768 -13.674 -12.240 1.00 95.62 240 ALA A C 1
ATOM 1893 O O . ALA A 1 240 ? 1.717 -12.896 -12.157 1.00 95.62 240 ALA A O 1
ATOM 1894 N N . MET A 1 241 ? 0.739 -14.842 -11.591 1.00 94.81 241 MET A N 1
ATOM 1895 C CA . MET A 1 241 ? 1.787 -15.285 -10.668 1.00 94.81 241 MET A CA 1
ATOM 1896 C C . MET A 1 241 ? 3.129 -15.526 -11.378 1.00 94.81 241 MET A C 1
ATOM 1898 O O . MET A 1 241 ? 4.174 -15.078 -10.896 1.00 94.81 241 MET A O 1
ATOM 1902 N N . LYS A 1 242 ? 3.120 -16.199 -12.538 1.00 97.00 242 LYS A N 1
ATOM 1903 C CA . LYS A 1 242 ? 4.331 -16.454 -13.340 1.00 97.00 242 LYS A CA 1
ATOM 1904 C C . LYS A 1 242 ? 4.983 -15.156 -13.810 1.00 97.00 242 LYS A C 1
ATOM 1906 O O . LYS A 1 242 ? 6.186 -14.976 -13.627 1.00 97.00 242 LYS A O 1
ATOM 1911 N N . LEU A 1 243 ? 4.190 -14.247 -14.376 1.00 97.94 243 LEU A N 1
ATOM 1912 C CA . LEU A 1 243 ? 4.667 -12.955 -14.862 1.00 97.94 243 LEU A CA 1
ATOM 1913 C C . LEU A 1 243 ? 5.173 -12.086 -13.707 1.00 97.94 243 LEU A C 1
ATOM 1915 O O . LEU A 1 243 ? 6.271 -11.556 -13.806 1.00 97.94 243 LEU A O 1
ATOM 1919 N N . GLN A 1 244 ? 4.454 -12.002 -12.584 1.00 96.50 244 GLN A N 1
ATOM 1920 C CA . GLN A 1 244 ? 4.904 -11.235 -11.414 1.00 96.50 244 GLN A CA 1
ATOM 1921 C C . GLN A 1 244 ? 6.237 -11.768 -10.869 1.00 96.50 244 GLN A C 1
ATOM 1923 O O . GLN A 1 244 ? 7.171 -11.000 -10.641 1.00 96.50 244 GLN A O 1
ATOM 1928 N N . THR A 1 245 ? 6.362 -13.089 -10.711 1.00 96.06 245 THR A N 1
ATOM 1929 C CA . THR A 1 245 ? 7.610 -13.722 -10.253 1.00 96.06 245 THR A CA 1
ATOM 1930 C C . THR A 1 245 ? 8.765 -13.402 -11.203 1.00 96.06 245 THR A C 1
ATOM 1932 O O . THR A 1 245 ? 9.865 -13.055 -10.766 1.00 96.06 245 THR A O 1
ATOM 1935 N N . HIS A 1 246 ? 8.514 -13.463 -12.513 1.00 97.31 246 HIS A N 1
ATOM 1936 C CA . HIS A 1 246 ? 9.510 -13.116 -13.518 1.00 97.31 246 HIS A CA 1
ATOM 1937 C C . HIS A 1 246 ? 9.886 -11.629 -13.478 1.00 97.31 246 HIS A C 1
ATOM 1939 O O . HIS A 1 246 ? 11.070 -11.300 -13.516 1.00 97.31 246 HIS A O 1
ATOM 1945 N N . ALA A 1 247 ? 8.908 -10.736 -13.326 1.00 96.50 247 ALA A N 1
ATOM 1946 C CA . ALA A 1 247 ? 9.126 -9.300 -13.215 1.00 96.50 247 ALA A CA 1
ATOM 1947 C C . ALA A 1 247 ? 10.002 -8.946 -12.003 1.00 96.50 247 ALA A C 1
ATOM 1949 O O . ALA A 1 247 ? 10.967 -8.198 -12.143 1.00 96.50 247 ALA A O 1
ATOM 1950 N N . ILE A 1 248 ? 9.733 -9.549 -10.840 1.00 94.31 248 ILE A N 1
ATOM 1951 C CA . ILE A 1 248 ? 10.556 -9.392 -9.631 1.00 94.31 248 ILE A CA 1
ATOM 1952 C C . ILE A 1 248 ? 11.976 -9.920 -9.866 1.00 94.31 248 ILE A C 1
ATOM 1954 O O . ILE A 1 248 ? 12.949 -9.278 -9.473 1.00 94.31 248 ILE A O 1
ATOM 1958 N N . SER A 1 249 ? 12.122 -11.066 -10.538 1.00 96.38 249 SER A N 1
ATOM 1959 C CA . SER A 1 249 ? 13.443 -11.602 -10.885 1.00 96.38 249 SER A CA 1
ATOM 1960 C C . SER A 1 249 ? 14.227 -10.657 -11.797 1.00 96.38 249 SER A C 1
ATOM 1962 O O . SER A 1 249 ? 15.425 -10.482 -11.588 1.00 96.38 249 SER A O 1
ATOM 1964 N N . LEU A 1 250 ? 13.575 -10.059 -12.799 1.00 96.81 250 LEU A N 1
ATOM 1965 C CA . LEU A 1 250 ? 14.195 -9.082 -13.695 1.00 96.81 250 LEU A CA 1
ATOM 1966 C C . LEU A 1 250 ? 14.585 -7.808 -12.939 1.00 96.81 250 LEU A C 1
ATOM 1968 O O . LEU A 1 250 ? 15.691 -7.312 -13.124 1.00 96.81 250 LEU A O 1
ATOM 1972 N N . PHE A 1 251 ? 13.714 -7.316 -12.055 1.00 93.81 251 PHE A N 1
ATOM 1973 C CA . PHE A 1 251 ? 13.984 -6.141 -11.228 1.00 93.81 251 PHE A CA 1
ATOM 1974 C C . PHE A 1 251 ? 15.181 -6.359 -10.295 1.00 93.81 251 PHE A C 1
ATOM 1976 O O . PHE A 1 251 ? 16.056 -5.506 -10.201 1.00 93.81 251 PHE A O 1
ATOM 1983 N N . ASN A 1 252 ? 15.266 -7.522 -9.645 1.00 91.38 252 ASN A N 1
ATOM 1984 C CA . ASN A 1 252 ? 16.384 -7.856 -8.758 1.00 91.38 252 ASN A CA 1
ATOM 1985 C C . ASN A 1 252 ? 17.701 -8.090 -9.518 1.00 91.38 252 ASN A C 1
ATOM 1987 O O . ASN A 1 252 ? 18.779 -7.920 -8.951 1.00 91.38 252 ASN A O 1
ATOM 1991 N N . ALA A 1 253 ? 17.624 -8.516 -10.781 1.00 93.81 253 ALA A N 1
ATOM 1992 C CA . ALA A 1 253 ? 18.788 -8.693 -11.645 1.00 93.81 253 ALA A CA 1
ATOM 1993 C C . ALA A 1 253 ? 19.269 -7.379 -12.282 1.00 93.81 253 ALA A C 1
ATOM 1995 O O . ALA A 1 253 ? 20.389 -7.335 -12.797 1.00 93.81 253 ALA A O 1
ATOM 1996 N N . ASP A 1 254 ? 18.446 -6.328 -12.255 1.00 91.62 254 ASP A N 1
ATOM 1997 C CA . ASP A 1 254 ? 18.768 -5.027 -12.823 1.00 91.62 254 ASP A CA 1
ATOM 1998 C C . ASP A 1 254 ? 19.835 -4.305 -11.988 1.00 91.62 254 ASP A C 1
ATOM 2000 O O . ASP A 1 254 ? 19.632 -3.959 -10.823 1.00 91.62 254 ASP A O 1
ATOM 2004 N N . LYS A 1 255 ? 20.994 -4.080 -12.611 1.00 88.56 255 LYS A N 1
ATOM 2005 C CA . LYS A 1 255 ? 22.170 -3.437 -12.004 1.00 88.56 255 LYS A CA 1
ATOM 2006 C C . LYS A 1 255 ? 22.402 -2.023 -12.534 1.00 88.56 255 LYS A C 1
ATOM 2008 O O . LYS A 1 255 ? 23.515 -1.519 -12.394 1.00 88.56 255 LYS A O 1
ATOM 2013 N N . SER A 1 256 ? 21.406 -1.417 -13.184 1.00 86.12 256 SER A N 1
ATOM 2014 C CA . SER A 1 256 ? 21.528 -0.048 -13.678 1.00 86.12 256 SER A CA 1
ATOM 2015 C C . SER A 1 256 ? 21.928 0.892 -12.538 1.00 86.12 256 SER A C 1
ATOM 2017 O O . SER A 1 256 ? 21.395 0.798 -11.426 1.00 86.12 256 SER A O 1
ATOM 2019 N N . GLU A 1 257 ? 22.857 1.809 -12.810 1.00 86.94 257 GLU A N 1
ATOM 2020 C CA . GLU A 1 257 ? 23.078 2.931 -11.900 1.00 86.94 257 GLU A CA 1
ATOM 2021 C C . GLU A 1 257 ? 21.791 3.754 -11.797 1.00 86.94 257 GLU A C 1
ATOM 2023 O O . GLU A 1 257 ? 20.969 3.756 -12.716 1.00 86.94 257 GLU A O 1
ATOM 2028 N N . LEU A 1 258 ? 21.587 4.397 -10.648 1.00 87.50 258 LEU A N 1
ATOM 2029 C CA . LEU A 1 258 ? 20.402 5.214 -10.451 1.00 87.50 258 LEU A CA 1
ATOM 2030 C C . LEU A 1 258 ? 20.565 6.545 -11.196 1.00 87.50 258 LEU A C 1
ATOM 2032 O O . LEU A 1 258 ? 21.448 7.340 -10.883 1.00 87.50 258 LEU A O 1
ATOM 2036 N N . ASP A 1 259 ? 19.668 6.772 -12.143 1.00 88.19 259 ASP A N 1
ATOM 2037 C CA . ASP A 1 259 ? 19.495 7.994 -12.922 1.00 88.19 259 ASP A CA 1
ATOM 2038 C C . ASP A 1 259 ? 17.995 8.328 -13.039 1.00 88.19 259 ASP A C 1
ATOM 2040 O O . ASP A 1 259 ? 17.151 7.645 -12.460 1.00 88.19 259 ASP A O 1
ATOM 2044 N N . GLU A 1 260 ? 17.636 9.374 -13.782 1.00 87.31 260 GLU A N 1
ATOM 2045 C CA . GLU A 1 260 ? 16.234 9.792 -13.951 1.00 87.31 260 GLU A CA 1
ATOM 2046 C C . GLU A 1 260 ? 15.362 8.704 -14.596 1.00 87.31 260 GLU A C 1
ATOM 2048 O O . GLU A 1 260 ? 14.247 8.444 -14.138 1.00 87.31 260 GLU A O 1
ATOM 2053 N N . THR A 1 261 ? 15.876 8.017 -15.619 1.00 88.19 261 THR A N 1
ATOM 2054 C CA . THR A 1 261 ? 15.113 7.015 -16.380 1.00 88.19 261 THR A CA 1
ATOM 2055 C C . THR A 1 261 ? 14.887 5.745 -15.562 1.00 88.19 261 THR A C 1
ATOM 2057 O O . THR A 1 261 ? 13.764 5.248 -15.459 1.00 88.19 261 THR A O 1
ATOM 2060 N N . SER A 1 262 ? 15.943 5.229 -14.936 1.00 90.38 262 SER A N 1
ATOM 2061 C CA . SER A 1 262 ? 15.881 4.059 -14.063 1.00 90.38 262 SER A CA 1
ATOM 2062 C C . SER A 1 262 ? 15.108 4.350 -12.776 1.00 90.38 262 SER A C 1
ATOM 2064 O O . SER A 1 262 ? 14.354 3.488 -12.331 1.00 90.38 262 SER A O 1
ATOM 2066 N N . ALA A 1 263 ? 15.202 5.557 -12.203 1.00 89.81 263 ALA A N 1
ATOM 2067 C CA . ALA A 1 263 ? 14.385 5.968 -11.061 1.00 89.81 263 ALA A CA 1
ATOM 2068 C C . ALA A 1 263 ? 12.889 5.920 -11.394 1.00 89.81 263 ALA A C 1
ATOM 2070 O O . ALA A 1 263 ? 12.118 5.311 -10.647 1.00 89.81 263 ALA A O 1
ATOM 2071 N N . MET A 1 264 ? 12.487 6.496 -12.534 1.00 88.94 264 MET A N 1
ATOM 2072 C CA . MET A 1 264 ? 11.103 6.422 -13.012 1.00 88.94 264 MET A CA 1
ATOM 2073 C C . MET A 1 264 ? 10.658 4.974 -13.211 1.00 88.94 264 MET A C 1
ATOM 2075 O O . MET A 1 264 ? 9.625 4.570 -12.680 1.00 88.94 264 MET A O 1
ATOM 2079 N N . ALA A 1 265 ? 11.444 4.172 -13.931 1.00 91.94 265 ALA A N 1
ATOM 2080 C CA . ALA A 1 265 ? 11.107 2.782 -14.220 1.00 91.94 265 ALA A CA 1
ATOM 2081 C C . ALA A 1 265 ? 10.926 1.948 -12.945 1.00 91.94 265 ALA A C 1
ATOM 2083 O O . ALA A 1 265 ? 9.936 1.224 -12.805 1.00 91.94 265 ALA A O 1
ATOM 2084 N N . LYS A 1 266 ? 11.847 2.084 -11.984 1.00 91.06 266 LYS A N 1
ATOM 2085 C CA . LYS A 1 266 ? 11.802 1.374 -10.703 1.00 91.06 266 LYS A CA 1
ATOM 2086 C C . LYS A 1 266 ? 10.613 1.823 -9.844 1.00 91.06 266 LYS A C 1
ATOM 2088 O O . LYS A 1 266 ? 9.987 0.975 -9.204 1.00 91.06 266 LYS A O 1
ATOM 2093 N N . LEU A 1 267 ? 10.263 3.115 -9.849 1.00 87.19 267 LEU A N 1
ATOM 2094 C CA . LEU A 1 267 ? 9.093 3.631 -9.129 1.00 87.19 267 LEU A CA 1
ATOM 2095 C C . LEU A 1 267 ? 7.772 3.172 -9.762 1.00 87.19 267 LEU A C 1
ATOM 2097 O O . LEU A 1 267 ? 6.883 2.706 -9.051 1.00 87.19 267 LEU A O 1
ATOM 2101 N N . LEU A 1 268 ? 7.651 3.239 -11.090 1.00 88.19 268 LEU A N 1
ATOM 2102 C CA . LEU A 1 268 ? 6.478 2.741 -11.813 1.00 88.19 268 LEU A CA 1
ATOM 2103 C C . LEU A 1 268 ? 6.292 1.241 -11.586 1.00 88.19 268 LEU A C 1
ATOM 2105 O O . LEU A 1 268 ? 5.189 0.801 -11.274 1.00 88.19 268 LEU A O 1
ATOM 2109 N N . PHE A 1 269 ? 7.372 0.457 -11.659 1.00 91.00 269 PHE A N 1
ATOM 2110 C CA . PHE A 1 269 ? 7.322 -0.982 -11.387 1.00 91.00 269 PHE A CA 1
ATOM 2111 C C . PHE A 1 269 ? 6.800 -1.248 -9.981 1.00 91.00 269 PHE A C 1
ATOM 2113 O O . PHE A 1 269 ? 5.893 -2.054 -9.789 1.00 91.00 269 PHE A O 1
ATOM 2120 N N . SER A 1 270 ? 7.344 -0.515 -9.016 1.00 88.44 270 SER A N 1
ATOM 2121 C CA . SER A 1 270 ? 6.964 -0.592 -7.617 1.00 88.44 270 SER A CA 1
ATOM 2122 C C . SER A 1 270 ? 5.487 -0.256 -7.385 1.00 88.44 270 SER A C 1
ATOM 2124 O O . SER A 1 270 ? 4.811 -0.965 -6.643 1.00 88.44 270 SER A O 1
ATOM 2126 N N . SER A 1 271 ? 4.963 0.770 -8.062 1.00 84.94 271 SER A N 1
ATOM 2127 C CA . SER A 1 271 ? 3.546 1.148 -8.014 1.00 84.94 271 SER A CA 1
ATOM 2128 C C . SER A 1 271 ? 2.637 0.067 -8.619 1.00 84.94 271 SER A C 1
ATOM 2130 O O . SER A 1 271 ? 1.680 -0.374 -7.979 1.00 84.94 271 SER A O 1
ATOM 2132 N N . VAL A 1 272 ? 2.961 -0.438 -9.817 1.00 88.25 272 VAL A N 1
ATOM 2133 C CA . VAL A 1 272 ? 2.178 -1.497 -10.484 1.00 88.25 272 VAL A CA 1
ATOM 2134 C C . VAL A 1 272 ? 2.225 -2.806 -9.683 1.00 88.25 272 VAL A C 1
ATOM 2136 O O . VAL A 1 272 ? 1.215 -3.506 -9.565 1.00 88.25 272 VAL A O 1
ATOM 2139 N N . LEU A 1 273 ? 3.375 -3.138 -9.089 1.00 90.31 273 LEU A N 1
ATOM 2140 C CA . LEU A 1 273 ? 3.517 -4.276 -8.183 1.00 90.31 273 LEU A CA 1
ATOM 2141 C C . LEU A 1 273 ? 2.686 -4.087 -6.911 1.00 90.31 273 LEU A C 1
ATOM 2143 O O . LEU A 1 273 ? 1.964 -5.003 -6.524 1.00 90.31 273 LEU A O 1
ATOM 2147 N N . GLY A 1 274 ? 2.737 -2.903 -6.301 1.00 87.19 274 GLY A N 1
ATOM 2148 C CA . GLY A 1 274 ? 1.936 -2.545 -5.136 1.00 87.19 274 GLY A CA 1
ATOM 2149 C C . GLY A 1 274 ? 0.444 -2.768 -5.357 1.00 87.19 274 GLY A C 1
ATOM 2150 O O . GLY A 1 274 ? -0.202 -3.432 -4.548 1.00 87.19 274 GLY A O 1
ATOM 2151 N N . ARG A 1 275 ? -0.089 -2.319 -6.501 1.00 85.38 275 ARG A N 1
ATOM 2152 C CA . ARG A 1 275 ? -1.491 -2.561 -6.883 1.00 85.38 275 ARG A CA 1
ATOM 2153 C C . ARG A 1 275 ? -1.804 -4.044 -7.037 1.00 85.38 275 ARG A C 1
ATOM 2155 O O . ARG A 1 275 ? -2.814 -4.503 -6.518 1.00 85.38 275 ARG A O 1
ATOM 2162 N N . HIS A 1 276 ? -0.939 -4.809 -7.702 1.00 90.06 276 HIS A N 1
ATOM 2163 C CA . HIS A 1 276 ? -1.123 -6.260 -7.826 1.00 90.06 276 HIS A CA 1
ATOM 2164 C C . HIS A 1 276 ? -1.233 -6.911 -6.439 1.00 90.06 276 HIS A C 1
ATOM 2166 O O . HIS A 1 276 ? -2.198 -7.620 -6.159 1.00 90.06 276 HIS A O 1
ATOM 2172 N N . LEU A 1 277 ? -0.292 -6.607 -5.544 1.00 90.31 277 LEU A N 1
ATOM 2173 C CA . LEU A 1 277 ? -0.259 -7.167 -4.195 1.00 90.31 277 LEU A CA 1
ATOM 2174 C C . LEU A 1 277 ? -1.451 -6.724 -3.342 1.00 90.31 277 LEU A C 1
ATOM 2176 O O . LEU A 1 277 ? -1.981 -7.534 -2.587 1.00 90.31 277 LEU A O 1
ATOM 2180 N N . LEU A 1 278 ? -1.899 -5.473 -3.478 1.00 89.50 278 LEU A N 1
ATOM 2181 C CA . LEU A 1 278 ? -3.108 -4.992 -2.815 1.00 89.50 278 LEU A CA 1
ATOM 2182 C C . LEU A 1 278 ? -4.342 -5.750 -3.316 1.00 89.50 278 LEU A C 1
ATOM 2184 O O . LEU A 1 278 ? -5.156 -6.178 -2.502 1.00 89.50 278 LEU A O 1
ATOM 2188 N N . SER A 1 279 ? -4.452 -5.989 -4.629 1.00 89.31 279 SER A N 1
ATOM 2189 C CA . SER A 1 279 ? -5.525 -6.817 -5.198 1.00 89.31 279 SER A CA 1
ATOM 2190 C C . SER A 1 279 ? -5.556 -8.206 -4.573 1.00 89.31 279 SER A C 1
ATOM 2192 O O . SER A 1 279 ? -6.627 -8.735 -4.289 1.00 89.31 279 SER A O 1
ATOM 2194 N N . ASP A 1 280 ? -4.390 -8.817 -4.369 1.00 89.44 280 ASP A N 1
ATOM 2195 C CA . ASP A 1 280 ? -4.283 -10.144 -3.766 1.00 89.44 280 ASP A CA 1
ATOM 2196 C C . ASP A 1 280 ? -4.584 -10.132 -2.271 1.00 89.44 280 ASP A C 1
ATOM 2198 O O . ASP A 1 280 ? -5.262 -11.035 -1.785 1.00 89.44 280 ASP A O 1
ATOM 2202 N N . ALA A 1 281 ? -4.132 -9.103 -1.551 1.00 91.50 281 ALA A N 1
ATOM 2203 C CA . ALA A 1 281 ? -4.456 -8.896 -0.144 1.00 91.50 281 ALA A CA 1
ATOM 2204 C C . ALA A 1 281 ? -5.966 -8.750 0.067 1.00 91.50 281 ALA A C 1
ATOM 2206 O O . ALA A 1 281 ? -6.547 -9.452 0.894 1.00 91.50 281 ALA A O 1
ATOM 2207 N N . LEU A 1 282 ? -6.608 -7.896 -0.730 1.00 90.50 282 LEU A N 1
ATOM 2208 C CA . LEU A 1 282 ? -8.036 -7.621 -0.633 1.00 90.50 282 LEU A CA 1
ATOM 2209 C C . LEU A 1 282 ? -8.907 -8.735 -1.206 1.00 90.50 282 LEU A C 1
ATOM 2211 O O . LEU A 1 282 ? -10.061 -8.832 -0.809 1.00 90.50 282 LEU A O 1
ATOM 2215 N N . ALA A 1 283 ? -8.402 -9.587 -2.104 1.00 88.12 283 ALA A N 1
ATOM 2216 C CA . ALA A 1 283 ? -9.157 -10.706 -2.678 1.00 88.12 283 ALA A CA 1
ATOM 2217 C C . ALA A 1 283 ? -9.229 -11.951 -1.776 1.00 88.12 283 ALA A C 1
ATOM 2219 O O . ALA A 1 283 ? -9.899 -12.921 -2.135 1.00 88.12 283 ALA A O 1
ATOM 2220 N N . VAL A 1 284 ? -8.573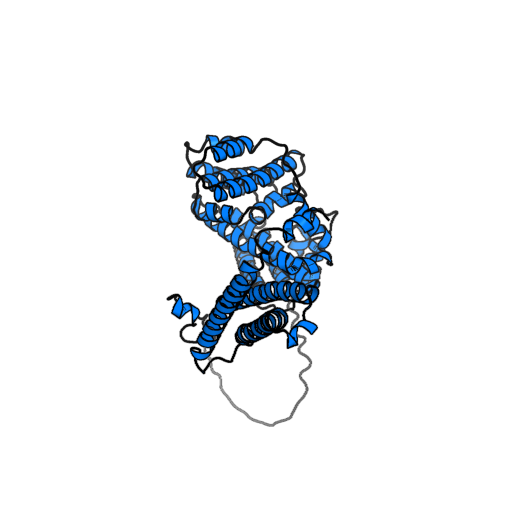 -11.947 -0.611 1.00 83.94 284 VAL A N 1
ATOM 2221 C CA . VAL A 1 284 ? -8.706 -13.029 0.373 1.00 83.94 284 VAL A CA 1
ATOM 2222 C C . VAL A 1 284 ? -10.162 -13.099 0.845 1.00 83.94 284 VAL A C 1
ATOM 2224 O O . VAL A 1 284 ? -10.732 -12.109 1.300 1.00 83.94 284 VAL A O 1
ATOM 2227 N N . ARG A 1 285 ? -10.789 -14.270 0.706 1.00 84.00 285 ARG A N 1
ATOM 2228 C CA . ARG A 1 285 ? -12.185 -14.537 1.112 1.00 84.00 285 ARG A CA 1
ATOM 2229 C C . ARG A 1 285 ? -12.257 -15.623 2.189 1.00 84.00 285 ARG A C 1
ATOM 2231 O O . ARG A 1 285 ? -13.159 -16.455 2.190 1.00 84.00 285 ARG A O 1
ATOM 2238 N N . GLU A 1 286 ? -11.275 -15.627 3.085 1.00 79.94 286 GLU A N 1
ATOM 2239 C CA . GLU A 1 286 ? -11.252 -16.534 4.232 1.00 79.94 286 GLU A CA 1
ATOM 2240 C C . GLU A 1 286 ? -12.369 -16.190 5.224 1.00 79.94 286 GLU A C 1
ATOM 2242 O O . GLU A 1 286 ? -12.848 -15.053 5.276 1.00 79.94 286 GLU A O 1
ATOM 2247 N N . ARG A 1 287 ? -12.796 -17.188 6.006 1.00 85.00 287 ARG A N 1
ATOM 2248 C CA . ARG A 1 287 ? -13.831 -17.016 7.043 1.00 85.00 287 ARG A CA 1
ATOM 2249 C C . ARG A 1 287 ? -13.290 -16.406 8.334 1.00 85.00 287 ARG A C 1
ATOM 2251 O O . ARG A 1 287 ? -14.077 -15.989 9.174 1.00 85.00 287 ARG A O 1
ATOM 2258 N N . GLU A 1 288 ? -11.971 -16.382 8.487 1.00 89.38 288 GLU A N 1
ATOM 2259 C CA . GLU A 1 288 ? -11.275 -15.916 9.681 1.00 89.38 288 GLU A CA 1
ATOM 2260 C C . GLU A 1 288 ? -10.482 -14.641 9.383 1.00 89.38 288 GLU A C 1
ATOM 2262 O O . GLU A 1 288 ? -9.952 -14.461 8.284 1.00 89.38 288 GLU A O 1
ATOM 2267 N N . LEU A 1 289 ? -10.363 -13.762 10.382 1.00 92.62 289 LEU A N 1
ATOM 2268 C CA . LEU A 1 289 ? -9.643 -12.495 10.248 1.00 92.62 289 LEU A CA 1
ATOM 2269 C C . LEU A 1 289 ? -8.122 -12.683 10.126 1.00 92.62 289 LEU A C 1
ATOM 2271 O O . LEU A 1 289 ? -7.460 -11.933 9.411 1.00 92.62 289 LEU A O 1
ATOM 2275 N N . ILE A 1 290 ? -7.552 -13.665 10.828 1.00 93.44 290 ILE A N 1
ATOM 2276 C CA . ILE A 1 290 ? -6.096 -13.808 10.963 1.00 93.44 290 ILE A CA 1
ATOM 2277 C C . ILE A 1 290 ? -5.390 -14.000 9.610 1.00 93.44 290 ILE A C 1
ATOM 2279 O O . ILE A 1 290 ? -4.457 -13.234 9.353 1.00 93.44 290 ILE A O 1
ATOM 2283 N N . PRO A 1 291 ? -5.835 -14.902 8.709 1.00 92.06 291 PRO A N 1
ATOM 2284 C CA . PRO A 1 291 ? -5.222 -15.047 7.387 1.00 92.06 291 PRO A CA 1
ATOM 2285 C C . PRO A 1 291 ? -5.326 -13.784 6.522 1.00 92.06 291 PRO A C 1
ATOM 2287 O O . PRO A 1 291 ? -4.392 -13.451 5.788 1.00 92.06 291 PRO A O 1
ATOM 2290 N N . PHE A 1 292 ? -6.447 -13.059 6.616 1.00 91.94 292 PHE A N 1
ATOM 2291 C CA . PHE A 1 292 ? -6.626 -11.781 5.928 1.00 91.94 292 PHE A CA 1
ATOM 2292 C C . PHE A 1 292 ? -5.609 -10.745 6.428 1.00 91.94 292 PHE A C 1
ATOM 2294 O O . PHE A 1 292 ? -4.903 -10.136 5.621 1.00 91.94 292 PHE A O 1
ATOM 2301 N N . LEU A 1 293 ? -5.471 -10.597 7.752 1.00 93.50 293 LEU A N 1
ATOM 2302 C CA . LEU A 1 293 ? -4.504 -9.679 8.359 1.00 93.50 293 LEU A CA 1
ATOM 2303 C C . LEU A 1 293 ? -3.059 -10.050 8.022 1.00 93.50 293 LEU A C 1
ATOM 2305 O O . LEU A 1 293 ? -2.279 -9.158 7.698 1.00 93.50 293 LEU A O 1
ATOM 2309 N N . ASP A 1 294 ? -2.692 -11.333 8.046 1.00 93.25 294 ASP A N 1
ATOM 2310 C CA . ASP A 1 294 ? -1.347 -11.775 7.656 1.00 93.25 294 ASP A CA 1
ATOM 2311 C C . ASP A 1 294 ? -1.014 -11.380 6.221 1.00 93.25 294 ASP A C 1
ATOM 2313 O O . ASP A 1 294 ? 0.071 -10.855 5.946 1.00 93.25 294 ASP A O 1
ATOM 2317 N N . ASN A 1 295 ? -1.958 -11.587 5.299 1.00 91.19 295 ASN A N 1
ATOM 2318 C CA . ASN A 1 295 ? -1.744 -11.216 3.911 1.00 91.19 295 ASN A CA 1
ATOM 2319 C C . ASN A 1 295 ? -1.652 -9.694 3.740 1.00 91.19 295 ASN A C 1
ATOM 2321 O O . ASN A 1 295 ? -0.760 -9.209 3.042 1.00 91.19 295 ASN A O 1
ATOM 2325 N N . 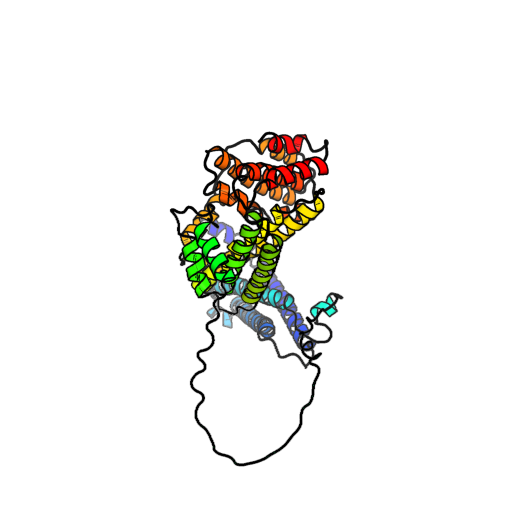TYR A 1 296 ? -2.519 -8.940 4.420 1.00 92.00 296 TYR A N 1
ATOM 2326 C CA . TYR A 1 296 ? -2.504 -7.481 4.377 1.00 92.00 296 TYR A CA 1
ATOM 2327 C C . TYR A 1 296 ? -1.218 -6.891 4.973 1.00 92.00 296 TYR A C 1
ATOM 2329 O O . TYR A 1 296 ? -0.600 -6.024 4.360 1.00 92.00 296 TYR A O 1
ATOM 2337 N N . VAL A 1 297 ? -0.749 -7.392 6.120 1.00 94.31 297 VAL A N 1
ATOM 2338 C CA . VAL A 1 297 ? 0.515 -6.962 6.745 1.00 94.31 297 VAL A CA 1
ATOM 2339 C C . VAL A 1 297 ? 1.709 -7.304 5.853 1.00 94.31 297 VAL A C 1
ATOM 2341 O O . VAL A 1 297 ? 2.614 -6.481 5.693 1.00 94.31 297 VAL A O 1
ATOM 2344 N N . ARG A 1 298 ? 1.717 -8.488 5.224 1.00 92.00 298 ARG A N 1
ATOM 2345 C CA . ARG A 1 298 ? 2.746 -8.869 4.246 1.00 92.00 298 ARG A CA 1
ATOM 2346 C C . ARG A 1 298 ? 2.766 -7.914 3.054 1.00 92.00 298 ARG A C 1
ATOM 2348 O O . ARG A 1 298 ? 3.840 -7.444 2.681 1.00 92.00 298 ARG A O 1
ATOM 2355 N N . TYR A 1 299 ? 1.597 -7.603 2.497 1.00 90.31 299 TYR A N 1
ATOM 2356 C CA . TYR A 1 299 ? 1.449 -6.591 1.455 1.00 90.31 299 TYR A CA 1
ATOM 2357 C C . TYR A 1 299 ? 1.985 -5.232 1.922 1.00 90.31 299 TYR A C 1
ATOM 2359 O O . TYR A 1 299 ? 2.851 -4.672 1.257 1.00 90.31 299 TYR A O 1
ATOM 2367 N N . ALA A 1 300 ? 1.543 -4.729 3.077 1.00 91.56 300 ALA A N 1
ATOM 2368 C CA . ALA A 1 300 ? 1.927 -3.415 3.585 1.00 91.56 300 ALA A CA 1
ATOM 2369 C C . ALA A 1 300 ? 3.447 -3.295 3.777 1.00 91.56 300 ALA A C 1
ATOM 2371 O O . ALA A 1 300 ? 4.050 -2.290 3.401 1.00 91.56 300 ALA A O 1
ATOM 2372 N N . ARG A 1 301 ? 4.092 -4.341 4.311 1.00 90.12 301 ARG A N 1
ATOM 2373 C CA . ARG A 1 301 ? 5.553 -4.398 4.466 1.00 90.12 301 ARG A CA 1
ATOM 2374 C C . ARG A 1 301 ? 6.271 -4.394 3.118 1.00 90.12 301 ARG A C 1
ATOM 2376 O O . ARG A 1 301 ? 7.230 -3.645 2.945 1.00 90.12 301 ARG A O 1
ATOM 2383 N N . LEU A 1 302 ? 5.792 -5.178 2.151 1.00 86.19 302 LEU A N 1
ATOM 2384 C CA . LEU A 1 302 ? 6.387 -5.230 0.816 1.00 86.19 302 LEU A CA 1
ATOM 2385 C C . LEU A 1 302 ? 6.196 -3.908 0.060 1.00 86.19 302 LEU A C 1
ATOM 2387 O O . LEU A 1 302 ? 7.154 -3.374 -0.497 1.00 86.19 302 LEU A O 1
ATOM 2391 N N . HIS A 1 303 ? 5.000 -3.324 0.104 1.00 81.88 303 HIS A N 1
ATOM 2392 C CA . HIS A 1 303 ? 4.692 -2.069 -0.575 1.00 81.88 303 HIS A CA 1
ATOM 2393 C C . HIS A 1 303 ? 5.428 -0.877 0.052 1.00 81.88 303 HIS A C 1
ATOM 2395 O O . HIS A 1 303 ? 5.798 0.062 -0.639 1.00 81.88 303 HIS A O 1
ATOM 2401 N N . ARG A 1 304 ? 5.761 -0.918 1.345 1.00 81.31 304 ARG A N 1
ATOM 2402 C CA . ARG A 1 304 ? 6.588 0.129 1.966 1.00 81.31 304 ARG A CA 1
ATOM 2403 C C . ARG A 1 304 ? 8.038 0.159 1.513 1.00 81.31 304 ARG A C 1
ATOM 2405 O O . ARG A 1 304 ? 8.651 1.223 1.597 1.00 81.31 304 ARG A O 1
ATOM 2412 N N . SER A 1 305 ? 8.579 -0.940 0.985 1.00 77.44 305 SER A N 1
ATOM 2413 C CA . SER A 1 305 ? 9.903 -0.900 0.345 1.00 77.44 305 SER A CA 1
ATOM 2414 C C . SER A 1 305 ? 9.953 0.131 -0.795 1.00 77.44 305 SER A C 1
ATOM 2416 O O . SER A 1 305 ? 10.984 0.763 -1.020 1.00 77.44 305 SER A O 1
ATOM 2418 N N . VAL A 1 306 ? 8.801 0.406 -1.420 1.00 74.69 306 VAL A N 1
ATOM 2419 C CA . VAL A 1 306 ? 8.621 1.444 -2.442 1.00 74.69 306 VAL A CA 1
ATOM 2420 C C . VAL A 1 306 ? 8.844 2.843 -1.881 1.00 74.69 306 VAL A C 1
ATOM 2422 O O . VAL A 1 306 ? 9.488 3.658 -2.532 1.00 74.69 306 VAL A O 1
ATOM 2425 N N . LYS A 1 307 ? 8.385 3.128 -0.656 1.00 74.69 307 LYS A N 1
ATOM 2426 C CA . LYS A 1 307 ? 8.613 4.424 0.005 1.00 74.69 307 LYS A CA 1
ATOM 2427 C C . LYS A 1 307 ? 10.100 4.671 0.250 1.00 74.69 307 LYS A C 1
ATOM 2429 O O . LYS A 1 307 ? 10.581 5.778 0.026 1.00 74.69 307 LYS A O 1
ATOM 2434 N N . ALA A 1 308 ? 10.831 3.641 0.680 1.00 78.50 308 ALA A N 1
ATOM 2435 C CA . ALA A 1 308 ? 12.277 3.728 0.871 1.00 78.50 308 ALA A CA 1
ATOM 2436 C C . ALA A 1 308 ? 13.007 3.974 -0.461 1.00 78.50 308 ALA A C 1
ATOM 2438 O O . ALA A 1 308 ? 13.871 4.847 -0.543 1.00 78.50 308 ALA A O 1
ATOM 2439 N N . LEU A 1 309 ? 12.607 3.258 -1.516 1.00 76.19 309 LEU A N 1
ATOM 2440 C CA . LEU A 1 309 ? 13.141 3.433 -2.865 1.00 76.19 309 LEU A CA 1
ATOM 2441 C C . LEU A 1 309 ? 12.855 4.835 -3.424 1.00 76.19 309 LEU A C 1
ATOM 2443 O O . LEU A 1 309 ? 13.764 5.486 -3.932 1.00 76.19 309 LEU A O 1
ATOM 2447 N N . ALA A 1 310 ? 11.620 5.321 -3.282 1.00 76.88 310 ALA A N 1
ATOM 2448 C CA . ALA A 1 310 ? 11.219 6.662 -3.696 1.00 76.88 310 ALA A CA 1
ATOM 2449 C C . ALA A 1 310 ? 11.993 7.746 -2.936 1.00 76.88 310 ALA A C 1
ATOM 2451 O O . ALA A 1 310 ? 12.419 8.724 -3.539 1.00 76.88 310 ALA A O 1
ATOM 2452 N N . GLY A 1 311 ? 12.238 7.554 -1.635 1.00 82.44 311 GLY A N 1
ATOM 2453 C CA . GLY A 1 311 ? 13.061 8.462 -0.836 1.00 82.44 311 GLY A CA 1
ATOM 2454 C C . GLY A 1 311 ? 14.507 8.544 -1.331 1.00 82.44 311 GLY A C 1
ATOM 2455 O O . GLY A 1 311 ? 15.055 9.638 -1.440 1.00 82.44 311 GLY A O 1
ATOM 2456 N N . TYR A 1 312 ? 15.113 7.407 -1.688 1.00 82.38 312 TYR A N 1
ATOM 2457 C CA . TYR A 1 312 ? 16.464 7.369 -2.263 1.00 82.38 312 TYR A CA 1
ATOM 2458 C C . TYR A 1 312 ? 16.523 7.991 -3.669 1.00 82.38 312 TYR A C 1
ATOM 2460 O O . TYR A 1 312 ? 17.471 8.704 -3.994 1.00 82.38 312 TYR A O 1
ATOM 2468 N N . ALA A 1 313 ? 15.491 7.768 -4.486 1.00 86.06 313 ALA A N 1
ATOM 2469 C CA . ALA A 1 313 ? 15.402 8.270 -5.855 1.00 86.06 313 ALA A CA 1
ATOM 2470 C C . ALA A 1 313 ? 14.826 9.691 -5.981 1.00 86.06 313 ALA A C 1
ATOM 2472 O O . ALA A 1 313 ? 14.781 10.239 -7.082 1.00 86.06 313 ALA A O 1
ATOM 2473 N N . TRP A 1 314 ? 14.421 10.304 -4.866 1.00 85.94 314 TRP A N 1
ATOM 2474 C CA . TRP A 1 314 ? 13.682 11.566 -4.826 1.00 85.94 314 TRP A CA 1
ATOM 2475 C C . TRP A 1 314 ? 14.281 12.693 -5.686 1.00 85.94 314 TRP A C 1
ATOM 2477 O O . TRP A 1 314 ? 13.532 13.296 -6.456 1.00 85.94 314 TRP A O 1
ATOM 2487 N N . PRO A 1 315 ? 15.604 12.971 -5.651 1.00 88.62 315 PRO A N 1
ATOM 2488 C CA . PRO A 1 315 ? 16.178 14.056 -6.449 1.00 88.62 315 PRO A CA 1
ATOM 2489 C C . PRO A 1 315 ? 16.044 13.832 -7.960 1.00 88.62 315 PRO A C 1
ATOM 2491 O O . PRO A 1 315 ? 15.794 14.778 -8.697 1.00 88.62 315 PRO A O 1
ATOM 2494 N N . PHE A 1 316 ? 16.182 12.584 -8.416 1.00 89.81 316 PHE A N 1
ATOM 2495 C CA . PHE A 1 316 ? 16.039 12.216 -9.826 1.00 89.81 316 PHE A CA 1
ATOM 2496 C C . PHE A 1 316 ? 14.581 12.297 -10.266 1.00 89.81 316 PHE A C 1
ATOM 2498 O O . PHE A 1 316 ? 14.262 12.800 -11.339 1.00 89.81 316 PHE A O 1
ATOM 2505 N N . LEU A 1 317 ? 13.681 11.843 -9.397 1.00 86.62 317 LEU A N 1
ATOM 2506 C CA . LEU A 1 317 ? 12.254 11.833 -9.661 1.00 86.62 317 LEU A CA 1
ATOM 2507 C C . LEU A 1 317 ? 11.669 13.247 -9.801 1.00 86.62 317 LEU A C 1
ATOM 2509 O O . LEU A 1 317 ? 10.821 13.465 -10.665 1.00 86.62 317 LEU A O 1
ATOM 2513 N N . LEU A 1 318 ? 12.158 14.214 -9.018 1.00 86.88 318 LEU A N 1
ATOM 2514 C CA . LEU A 1 318 ? 11.759 15.623 -9.130 1.00 86.88 318 LEU A CA 1
ATOM 2515 C C . LEU A 1 318 ? 12.174 16.288 -10.451 1.00 86.88 318 LEU A C 1
ATOM 2517 O O . LEU A 1 318 ? 11.587 17.306 -10.817 1.00 86.88 318 LEU A O 1
ATOM 2521 N N . ASN A 1 319 ? 13.155 15.728 -11.159 1.00 87.31 319 ASN A N 1
ATOM 2522 C CA . ASN A 1 319 ? 13.578 16.195 -12.482 1.00 87.31 319 ASN A CA 1
ATOM 2523 C C . ASN A 1 319 ? 12.946 15.386 -13.625 1.00 87.31 319 ASN A C 1
ATOM 2525 O O . ASN A 1 319 ? 13.235 15.629 -14.791 1.00 87.31 319 ASN A O 1
ATOM 2529 N N . SER A 1 320 ? 12.079 14.429 -13.300 1.00 85.81 320 SER A N 1
ATOM 2530 C CA . SER A 1 320 ? 11.502 13.488 -14.253 1.00 85.81 320 SER A CA 1
ATOM 2531 C C . SER A 1 320 ? 10.053 13.834 -14.616 1.00 85.81 320 SER A C 1
ATOM 2533 O O . SER A 1 320 ? 9.434 14.707 -14.005 1.00 85.81 320 SER A O 1
ATOM 2535 N N . ALA A 1 321 ? 9.465 13.079 -15.549 1.00 83.06 321 ALA A N 1
ATOM 2536 C CA . ALA A 1 321 ? 8.044 13.191 -15.894 1.00 83.06 321 ALA A CA 1
ATOM 2537 C C . ALA A 1 321 ? 7.094 12.864 -14.719 1.00 83.06 321 ALA A C 1
ATOM 2539 O O . ALA A 1 321 ? 5.909 13.166 -14.788 1.00 83.06 321 ALA A O 1
ATOM 2540 N N . LEU A 1 322 ? 7.599 12.264 -13.632 1.00 80.56 322 LEU A N 1
ATOM 2541 C CA . LEU A 1 322 ? 6.823 11.946 -12.428 1.00 80.56 322 LEU A CA 1
ATOM 2542 C C . LEU A 1 322 ? 6.807 13.068 -11.383 1.00 80.56 322 LEU A C 1
ATOM 2544 O O . LEU A 1 322 ? 6.217 12.881 -10.320 1.00 80.56 322 LEU A O 1
ATOM 2548 N N . LYS A 1 323 ? 7.446 14.216 -11.640 1.00 83.88 323 LYS A N 1
ATOM 2549 C CA . LYS A 1 323 ? 7.543 15.313 -10.668 1.00 83.88 323 LYS A CA 1
ATOM 2550 C C . LYS A 1 323 ? 6.179 15.700 -10.090 1.00 83.88 323 LYS A C 1
ATOM 2552 O O . LYS A 1 323 ? 6.015 15.687 -8.872 1.00 83.88 323 LYS A O 1
ATOM 2557 N N . ASP A 1 324 ? 5.213 16.007 -10.950 1.00 79.88 324 ASP A N 1
ATOM 2558 C CA . ASP A 1 324 ? 3.907 16.512 -10.516 1.00 79.88 324 ASP A CA 1
ATOM 2559 C C . ASP A 1 324 ? 3.100 15.421 -9.800 1.00 79.88 324 ASP A C 1
ATOM 2561 O O . ASP A 1 324 ? 2.510 15.670 -8.752 1.00 79.88 324 ASP A O 1
ATOM 2565 N N . ALA A 1 325 ? 3.202 14.177 -10.276 1.00 75.81 325 ALA A N 1
ATOM 2566 C CA . ALA A 1 325 ? 2.640 12.991 -9.631 1.00 75.81 325 ALA A CA 1
ATOM 2567 C C . ALA A 1 325 ? 3.103 12.822 -8.176 1.00 75.81 325 ALA A C 1
ATOM 2569 O O . ALA A 1 325 ? 2.338 12.470 -7.277 1.00 75.81 325 ALA A O 1
ATOM 2570 N N . ILE A 1 326 ? 4.396 13.041 -7.960 1.00 77.88 326 ILE A N 1
ATOM 2571 C CA . ILE A 1 326 ? 5.057 12.840 -6.677 1.00 77.88 326 ILE A CA 1
ATOM 2572 C C . ILE A 1 326 ? 4.749 13.984 -5.722 1.00 77.88 326 ILE A C 1
ATOM 2574 O O . ILE A 1 326 ? 4.472 13.732 -4.549 1.00 77.88 326 ILE A O 1
ATOM 2578 N N . LEU A 1 327 ? 4.776 15.223 -6.218 1.00 80.19 327 LEU A N 1
ATOM 2579 C CA . LEU A 1 327 ? 4.403 16.393 -5.430 1.00 80.19 327 LEU A CA 1
ATOM 2580 C C . LEU A 1 327 ? 2.954 16.277 -4.965 1.00 80.19 327 LEU A C 1
ATOM 2582 O O . LEU A 1 327 ? 2.710 16.342 -3.759 1.00 80.19 327 LEU A O 1
ATOM 2586 N N . TRP A 1 328 ? 2.040 15.962 -5.883 1.00 76.50 328 TRP A N 1
ATOM 2587 C CA . TRP A 1 328 ? 0.645 15.666 -5.570 1.00 76.50 328 TRP A CA 1
ATOM 2588 C C . TRP A 1 328 ? 0.521 14.575 -4.496 1.00 76.50 328 TRP A C 1
ATOM 2590 O O . TRP A 1 328 ? -0.157 14.750 -3.484 1.00 76.50 328 TRP A O 1
ATOM 2600 N N . GLY A 1 329 ? 1.290 13.489 -4.635 1.00 72.38 329 GLY A N 1
ATOM 2601 C CA . GLY A 1 329 ? 1.333 12.409 -3.654 1.00 72.38 329 GLY A CA 1
ATOM 2602 C C . GLY A 1 329 ? 1.766 12.843 -2.242 1.00 72.38 329 GLY A C 1
ATOM 2603 O O . GLY A 1 329 ? 1.373 12.211 -1.261 1.00 72.38 329 GLY A O 1
ATOM 2604 N N . THR A 1 330 ? 2.551 13.916 -2.109 1.00 76.69 330 THR A N 1
ATOM 2605 C CA . THR A 1 330 ? 2.993 14.446 -0.805 1.00 76.69 330 THR A CA 1
ATOM 2606 C C . THR A 1 330 ? 2.066 15.479 -0.182 1.00 76.69 330 THR A C 1
ATOM 2608 O O . THR A 1 330 ? 2.105 15.651 1.038 1.00 76.69 330 THR A O 1
ATOM 2611 N N . GLU A 1 331 ? 1.202 16.127 -0.963 1.00 79.56 331 GLU A N 1
ATOM 2612 C CA . GLU A 1 331 ? 0.297 17.169 -0.459 1.00 79.56 331 GLU A CA 1
ATOM 2613 C C . GLU A 1 331 ? -0.658 16.651 0.615 1.00 79.56 331 GLU A C 1
ATOM 2615 O O . GLU A 1 331 ? -1.019 17.390 1.530 1.00 79.56 331 GLU A O 1
ATOM 2620 N N . ILE A 1 332 ? -0.997 15.361 0.569 1.00 78.00 332 ILE A N 1
ATOM 2621 C CA . ILE A 1 332 ? -1.844 14.702 1.566 1.00 78.00 332 ILE A CA 1
ATOM 2622 C C . ILE A 1 332 ? -1.338 14.874 3.006 1.00 78.00 332 ILE A C 1
ATOM 2624 O O . ILE A 1 332 ? -2.135 14.925 3.938 1.00 78.00 332 ILE A O 1
ATOM 2628 N N . VAL A 1 333 ? -0.023 15.019 3.202 1.00 73.81 333 VAL A N 1
ATOM 2629 C CA . VAL A 1 333 ? 0.591 15.213 4.527 1.00 73.81 333 VAL A CA 1
ATOM 2630 C C . VAL A 1 333 ? 0.254 16.591 5.115 1.00 73.81 333 VAL A C 1
ATOM 2632 O O . VAL A 1 333 ? 0.338 16.782 6.327 1.00 73.81 333 VAL A O 1
ATOM 2635 N N . HIS A 1 334 ? -0.137 17.550 4.276 1.00 81.38 334 HIS A N 1
ATOM 2636 C CA . HIS A 1 334 ? -0.488 18.912 4.678 1.00 81.38 334 HIS A CA 1
ATOM 2637 C C . HIS A 1 334 ? -1.997 19.136 4.826 1.00 81.38 334 HIS A C 1
ATOM 2639 O O . HIS A 1 334 ? -2.406 20.166 5.365 1.00 81.38 334 HIS A O 1
ATOM 2645 N N . VAL A 1 335 ? -2.823 18.186 4.384 1.00 83.88 335 VAL A N 1
ATOM 2646 C CA . VAL A 1 335 ? -4.282 18.282 4.487 1.00 83.88 335 VAL A CA 1
ATOM 2647 C C . VAL A 1 335 ? -4.712 18.105 5.941 1.00 83.88 335 VAL A C 1
ATOM 2649 O O . VAL A 1 335 ? -4.229 17.212 6.638 1.00 83.88 335 VAL A O 1
ATOM 2652 N N . GLN A 1 336 ? -5.617 18.971 6.394 1.00 86.44 336 GLN A N 1
ATOM 2653 C CA . GLN A 1 336 ? -6.249 18.858 7.705 1.00 86.44 336 GLN A CA 1
ATOM 2654 C C . GLN A 1 336 ? -7.634 18.215 7.556 1.00 86.44 336 GLN A C 1
ATOM 2656 O O . GLN A 1 336 ? -8.377 18.630 6.661 1.00 86.44 336 GLN A O 1
ATOM 2661 N N . PRO A 1 337 ? -7.978 17.229 8.398 1.00 88.62 337 PRO A N 1
ATOM 2662 C CA . PRO A 1 337 ? -9.313 16.663 8.455 1.00 88.62 337 PRO A CA 1
ATOM 2663 C C . PRO A 1 337 ? -10.312 17.681 9.008 1.00 88.62 337 PRO A C 1
ATOM 2665 O O . PRO A 1 337 ? -9.951 18.563 9.790 1.00 88.62 337 PRO A O 1
ATOM 2668 N N . ASN A 1 338 ? -11.566 17.540 8.602 1.00 88.75 338 ASN A N 1
ATOM 2669 C CA . ASN A 1 338 ? -12.679 18.394 8.998 1.00 88.75 338 ASN A CA 1
ATOM 2670 C C . ASN A 1 338 ? -13.926 17.605 9.429 1.00 88.75 338 ASN A C 1
ATOM 2672 O O . ASN A 1 338 ? -14.761 18.168 10.131 1.00 88.75 338 ASN A O 1
ATOM 2676 N N . GLY A 1 339 ? -14.090 16.357 8.988 1.00 89.31 339 GLY A N 1
ATOM 2677 C CA . GLY A 1 339 ? -15.194 15.495 9.413 1.00 89.31 339 GLY A CA 1
ATOM 2678 C C . GLY A 1 339 ? -14.982 14.869 10.793 1.00 89.31 339 GLY A C 1
ATOM 2679 O O . GLY A 1 339 ? -13.988 15.131 11.472 1.00 89.31 339 GLY A O 1
ATOM 2680 N N . HIS A 1 340 ? -15.948 14.037 11.183 1.00 93.62 340 HIS A N 1
ATOM 2681 C CA . HIS A 1 340 ? -16.136 13.540 12.552 1.00 93.62 340 HIS A CA 1
ATOM 2682 C C . HIS A 1 340 ? -16.310 12.014 12.632 1.00 93.62 340 HIS A C 1
ATOM 2684 O O . HIS A 1 340 ? -16.531 11.454 13.703 1.00 93.62 340 HIS A O 1
ATOM 2690 N N . GLU A 1 341 ? -16.218 11.317 11.500 1.00 94.06 341 GLU A N 1
ATOM 2691 C CA . GLU A 1 341 ? -16.436 9.874 11.369 1.00 94.06 341 GLU A CA 1
ATOM 2692 C C . GLU A 1 341 ? -15.513 9.080 12.303 1.00 94.06 341 GLU A C 1
ATOM 2694 O O . GLU A 1 341 ? -15.908 8.054 12.854 1.00 94.06 341 GLU A O 1
ATOM 2699 N N . CYS A 1 342 ? -14.292 9.572 12.516 1.00 95.81 342 CYS A N 1
ATOM 2700 C CA . CYS A 1 342 ? -13.282 8.944 13.356 1.00 95.81 342 CYS A CA 1
ATOM 2701 C C . CYS A 1 342 ? -13.243 9.443 14.816 1.00 95.81 342 CYS A C 1
ATOM 2703 O O . CYS A 1 342 ? -12.354 9.019 15.562 1.00 95.81 342 CYS A O 1
ATOM 2705 N N . ASP A 1 343 ? -14.146 10.328 15.247 1.00 94.94 343 ASP A N 1
ATOM 2706 C CA . ASP A 1 343 ? -14.050 10.965 16.572 1.00 94.94 343 ASP A CA 1
ATOM 2707 C C . ASP A 1 343 ? -14.175 9.949 17.719 1.00 94.94 343 ASP A C 1
ATOM 2709 O O . ASP A 1 343 ? -13.377 9.974 18.657 1.00 94.94 343 ASP A O 1
ATOM 2713 N N . LEU A 1 344 ? -15.096 8.985 17.601 1.00 93.69 344 LEU A N 1
ATOM 2714 C CA . LEU A 1 344 ? -15.332 7.958 18.628 1.00 93.69 344 LEU A CA 1
ATOM 2715 C C . LEU A 1 344 ? -14.099 7.074 18.876 1.00 93.69 344 LEU A C 1
ATOM 2717 O O . LEU A 1 344 ? -13.711 6.829 20.022 1.00 93.69 344 LEU A O 1
ATOM 2721 N N . ILE A 1 345 ? -13.431 6.619 17.809 1.00 95.81 345 ILE A N 1
ATOM 2722 C CA . ILE A 1 345 ? -12.205 5.819 17.943 1.00 95.81 345 ILE A CA 1
ATOM 2723 C C . ILE A 1 345 ? -11.028 6.667 18.441 1.00 95.81 345 ILE A C 1
ATOM 2725 O O . ILE A 1 345 ? -10.163 6.162 19.160 1.00 95.81 345 ILE A O 1
ATOM 2729 N N . MET A 1 346 ? -10.994 7.959 18.099 1.00 95.50 346 MET A N 1
ATOM 2730 C CA . MET A 1 346 ? -9.986 8.883 18.613 1.00 95.50 346 MET A CA 1
ATOM 2731 C C . MET A 1 346 ? -10.124 9.066 20.130 1.00 95.50 346 MET A C 1
ATOM 2733 O O . MET A 1 346 ? -9.126 8.955 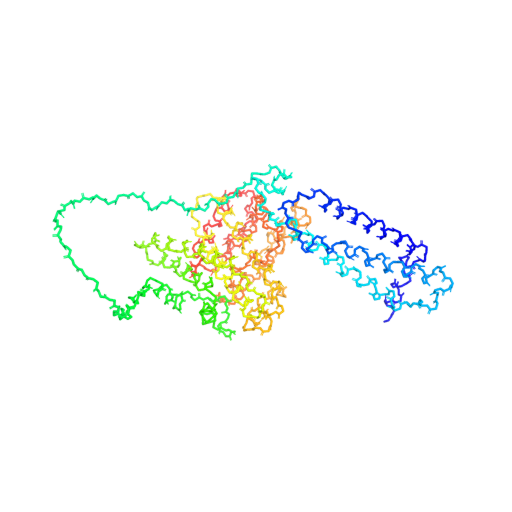20.840 1.00 95.50 346 MET A O 1
ATOM 2737 N N . GLU A 1 347 ? -11.343 9.286 20.629 1.00 94.56 347 GLU A N 1
ATOM 2738 C CA . GLU A 1 347 ? -11.634 9.399 22.064 1.00 94.56 347 GLU A CA 1
ATOM 2739 C C . GLU A 1 347 ? -11.291 8.100 22.806 1.00 94.56 347 GLU A C 1
ATOM 2741 O O . GLU A 1 347 ? -10.578 8.113 23.814 1.00 94.56 347 GLU A O 1
ATOM 2746 N N . SER A 1 348 ? -11.704 6.961 22.247 1.00 94.69 348 SER A N 1
ATOM 2747 C CA . SER A 1 348 ? -11.428 5.642 22.819 1.00 94.69 348 SER A CA 1
ATOM 2748 C C . SER A 1 348 ? -9.921 5.382 22.971 1.00 94.69 348 SER A C 1
ATOM 2750 O O . SER A 1 348 ? -9.467 4.892 24.010 1.00 94.69 348 SER A O 1
ATOM 2752 N N . LEU A 1 349 ? -9.105 5.804 21.996 1.00 95.44 349 LEU A N 1
ATOM 2753 C CA . LEU A 1 349 ? -7.644 5.695 22.061 1.00 95.44 349 LEU A CA 1
ATOM 2754 C C . LEU A 1 349 ? -6.996 6.523 23.171 1.00 95.44 349 LEU A C 1
ATOM 2756 O O . LEU A 1 349 ? -5.962 6.097 23.698 1.00 95.44 349 LEU A O 1
ATOM 2760 N N . GLU A 1 350 ? -7.550 7.682 23.532 1.00 92.88 350 GLU A N 1
ATOM 2761 C CA . GLU A 1 350 ? -7.007 8.495 24.631 1.00 92.88 350 GLU A CA 1
ATOM 2762 C C . GLU A 1 350 ? -7.137 7.771 25.973 1.00 92.88 350 GLU A C 1
ATOM 2764 O O . GLU A 1 350 ? -6.241 7.856 26.812 1.00 92.88 350 GLU A O 1
ATOM 2769 N N . SER A 1 351 ? -8.213 7.001 26.146 1.00 90.00 351 SER A N 1
ATOM 2770 C CA . SER A 1 351 ? -8.452 6.190 27.346 1.00 90.00 351 SER A CA 1
ATOM 2771 C C . SER A 1 351 ? -7.712 4.842 27.357 1.00 90.00 351 SER A C 1
ATOM 2773 O O . SER A 1 351 ? -7.690 4.154 28.378 1.00 90.00 351 SER A O 1
ATOM 2775 N N . SER A 1 352 ? -7.083 4.457 26.240 1.00 92.44 352 SER A N 1
ATOM 2776 C CA . SER A 1 352 ? -6.425 3.154 26.095 1.00 92.44 352 SER A CA 1
ATOM 2777 C C . SER A 1 352 ? -5.105 3.044 26.867 1.00 92.44 352 SER A C 1
ATOM 2779 O O . SER A 1 352 ? -4.360 4.016 27.043 1.00 92.44 352 SER A O 1
ATOM 2781 N N . ALA A 1 353 ? -4.766 1.810 27.249 1.00 93.88 353 ALA A N 1
ATOM 2782 C CA . ALA A 1 353 ? -3.525 1.466 27.944 1.00 93.88 353 ALA A CA 1
ATOM 2783 C C . ALA A 1 353 ? -2.281 1.413 27.028 1.00 93.88 353 ALA A C 1
ATOM 2785 O O . ALA A 1 353 ? -1.230 0.925 27.449 1.00 93.88 353 ALA A O 1
ATOM 2786 N N . LEU A 1 354 ? -2.385 1.890 25.781 1.00 95.25 354 LEU A N 1
ATOM 2787 C CA . LEU A 1 354 ? -1.268 1.942 24.839 1.00 95.25 354 LEU A CA 1
ATOM 2788 C C . LEU A 1 354 ? -0.147 2.863 25.339 1.00 95.25 354 LEU A C 1
ATOM 2790 O O . LEU A 1 354 ? -0.393 3.907 25.947 1.00 95.25 354 LEU A O 1
ATOM 2794 N N . ASP A 1 355 ? 1.096 2.508 25.010 1.00 95.94 355 ASP A N 1
ATOM 2795 C CA . ASP A 1 355 ? 2.221 3.429 25.149 1.00 95.94 355 ASP A CA 1
ATOM 2796 C C . ASP A 1 355 ? 2.081 4.619 24.187 1.00 95.94 355 ASP A C 1
ATOM 2798 O O . ASP A 1 355 ? 1.407 4.542 23.154 1.00 95.94 355 ASP A O 1
ATOM 2802 N N . ASP A 1 356 ? 2.762 5.721 24.501 1.00 95.00 356 ASP A N 1
ATOM 2803 C CA . ASP A 1 356 ? 2.653 6.962 23.730 1.00 95.00 356 ASP A CA 1
ATOM 2804 C C . ASP A 1 356 ? 3.045 6.794 22.253 1.00 95.00 356 ASP A C 1
ATOM 2806 O O . ASP A 1 356 ? 2.454 7.435 21.381 1.00 95.00 356 ASP A O 1
ATOM 2810 N N . GLY A 1 357 ? 4.008 5.916 21.946 1.00 96.38 357 GLY A N 1
ATOM 2811 C CA . GLY A 1 357 ? 4.422 5.639 20.571 1.00 96.38 357 GLY A CA 1
ATOM 2812 C C . GLY A 1 357 ? 3.319 4.938 19.783 1.00 96.38 357 GLY A C 1
ATOM 2813 O O . GLY A 1 357 ? 2.940 5.390 18.700 1.00 96.38 357 GLY A O 1
ATOM 2814 N N . SER A 1 358 ? 2.758 3.872 20.355 1.00 97.38 358 SER A N 1
ATOM 2815 C CA . SER A 1 358 ? 1.682 3.091 19.738 1.00 97.38 358 SER A CA 1
ATOM 2816 C C . SER A 1 358 ? 0.407 3.923 19.591 1.00 97.38 358 SER A C 1
ATOM 2818 O O . SER A 1 358 ? -0.200 3.948 18.516 1.00 97.38 358 SER A O 1
ATOM 2820 N N . ARG A 1 359 ? 0.060 4.715 20.616 1.00 97.44 359 ARG A N 1
ATOM 2821 C CA . ARG A 1 359 ? -1.054 5.671 20.557 1.00 97.44 359 ARG A CA 1
ATOM 2822 C C . ARG A 1 359 ? -0.847 6.683 19.428 1.00 97.44 359 ARG A C 1
ATOM 2824 O O . ARG A 1 359 ? -1.740 6.878 18.606 1.00 97.44 359 ARG A O 1
ATOM 2831 N N . GLN A 1 360 ? 0.338 7.290 19.320 1.00 97.00 360 GLN A N 1
ATOM 2832 C CA . GLN A 1 360 ? 0.636 8.252 18.254 1.00 97.00 360 GLN A CA 1
ATOM 2833 C C . GLN A 1 360 ? 0.602 7.613 16.857 1.00 97.00 360 GLN A C 1
ATOM 2835 O O . GLN A 1 360 ? 0.218 8.274 15.884 1.00 97.00 360 GLN A O 1
ATOM 2840 N N . ALA A 1 361 ? 1.001 6.345 16.738 1.00 97.38 361 ALA A N 1
ATOM 2841 C CA . ALA A 1 361 ? 0.933 5.606 15.486 1.00 97.38 361 ALA A CA 1
ATOM 2842 C C . ALA A 1 361 ? -0.521 5.415 15.023 1.00 97.38 361 ALA A C 1
ATOM 2844 O O . ALA A 1 361 ? -0.826 5.721 13.867 1.00 97.38 361 ALA A O 1
ATOM 2845 N N . CYS A 1 362 ? -1.418 5.015 15.932 1.00 97.88 362 CYS A N 1
ATOM 2846 C CA . CYS A 1 362 ? -2.855 4.927 15.669 1.00 97.88 362 CYS A CA 1
ATOM 2847 C C . CYS A 1 362 ? -3.471 6.289 15.329 1.00 97.88 362 CYS A C 1
ATOM 2849 O O . CYS A 1 362 ? -4.165 6.396 14.323 1.00 97.88 362 CYS A O 1
ATOM 2851 N N . LYS A 1 363 ? -3.153 7.356 16.078 1.00 96.38 363 LYS A N 1
ATOM 2852 C CA . LYS A 1 363 ? -3.660 8.713 15.790 1.00 96.38 363 LYS A CA 1
ATOM 2853 C C . LYS A 1 363 ? -3.322 9.174 14.374 1.00 96.38 363 LYS A C 1
ATOM 2855 O O . LYS A 1 363 ? -4.179 9.696 13.668 1.00 96.38 363 LYS A O 1
ATOM 2860 N N . LYS A 1 364 ? -2.083 8.944 13.923 1.00 94.94 364 LYS A N 1
ATOM 2861 C CA . LYS A 1 364 ? -1.669 9.261 12.544 1.00 94.94 364 LYS A CA 1
ATOM 2862 C C . LYS A 1 364 ? -2.424 8.429 11.507 1.00 94.94 364 LYS A C 1
ATOM 2864 O O . LYS A 1 364 ? -2.758 8.950 10.448 1.00 94.94 364 LYS A O 1
ATOM 2869 N N . ALA A 1 365 ? -2.674 7.154 11.798 1.00 96.25 365 ALA A N 1
ATOM 2870 C CA . ALA A 1 365 ? -3.437 6.279 10.917 1.00 96.25 365 ALA A CA 1
ATOM 2871 C C . ALA A 1 365 ? -4.895 6.744 10.781 1.00 96.25 365 ALA A C 1
ATOM 2873 O O . ALA A 1 365 ? -5.390 6.854 9.661 1.00 96.25 365 ALA A O 1
ATOM 2874 N N . ILE A 1 366 ? -5.528 7.103 11.899 1.00 96.06 366 ILE A N 1
ATOM 2875 C CA . ILE A 1 366 ? -6.894 7.633 11.954 1.00 96.06 366 ILE A CA 1
ATOM 2876 C C . ILE A 1 366 ? -7.010 8.977 11.240 1.00 96.06 366 ILE A C 1
ATOM 2878 O O . ILE A 1 366 ? -7.916 9.165 10.440 1.00 96.06 366 ILE A O 1
ATOM 2882 N N . HIS A 1 367 ? -6.066 9.893 11.456 1.00 94.44 367 HIS A N 1
ATOM 2883 C CA . HIS A 1 367 ? -6.066 11.196 10.787 1.00 94.44 367 HIS A CA 1
ATOM 2884 C C . HIS A 1 367 ? -6.106 11.063 9.255 1.00 94.44 367 HIS A C 1
ATOM 2886 O O . HIS A 1 367 ? -6.814 11.803 8.580 1.00 94.44 367 HIS A O 1
ATOM 2892 N N . LEU A 1 368 ? -5.379 10.091 8.694 1.00 92.75 368 LEU A N 1
ATOM 2893 C CA . LEU A 1 368 ? -5.420 9.797 7.258 1.00 92.75 368 LEU A CA 1
ATOM 2894 C C . LEU A 1 368 ? -6.760 9.192 6.814 1.00 92.75 368 LEU A C 1
ATOM 2896 O O . LEU A 1 368 ? -7.194 9.461 5.698 1.00 92.75 368 LEU A O 1
ATOM 2900 N N . LEU A 1 369 ? -7.411 8.388 7.660 1.00 94.69 369 LEU A N 1
ATOM 2901 C CA . LEU A 1 369 ? -8.745 7.851 7.370 1.00 94.69 369 LEU A CA 1
ATOM 2902 C C . LEU A 1 369 ? -9.795 8.955 7.356 1.00 94.69 369 LEU A C 1
ATOM 2904 O O . LEU A 1 369 ? -10.609 8.981 6.440 1.00 94.69 369 LEU A O 1
ATOM 2908 N N . GLN A 1 370 ? -9.721 9.897 8.298 1.00 94.50 370 GLN A N 1
ATOM 2909 C CA . GLN A 1 370 ? -10.632 11.036 8.345 1.00 94.50 370 GLN A CA 1
ATOM 2910 C C . GLN A 1 370 ? -10.542 11.885 7.072 1.00 94.50 370 GLN A C 1
ATOM 2912 O O . GLN A 1 370 ? -11.565 12.180 6.466 1.00 94.50 370 GLN A O 1
ATOM 2917 N N . ILE A 1 371 ? -9.328 12.174 6.583 1.00 91.38 371 ILE A N 1
ATOM 2918 C CA . ILE A 1 371 ? -9.149 12.839 5.278 1.00 91.38 371 ILE A CA 1
ATOM 2919 C C . ILE A 1 371 ? -9.810 12.018 4.155 1.00 91.38 371 ILE A C 1
ATOM 2921 O O . ILE A 1 371 ? -10.405 12.578 3.239 1.00 91.38 371 ILE A O 1
ATOM 2925 N N . GLY A 1 372 ? -9.723 10.687 4.220 1.00 90.50 372 GLY A N 1
ATOM 2926 C CA . GLY A 1 372 ? -10.353 9.792 3.252 1.00 90.50 372 GLY A CA 1
ATOM 2927 C C . GLY A 1 372 ? -11.873 9.901 3.249 1.00 90.50 372 GLY A C 1
ATOM 2928 O O . GLY A 1 372 ? -12.463 9.999 2.175 1.00 90.50 372 GLY A O 1
ATOM 2929 N N . PHE A 1 373 ? -12.495 9.919 4.429 1.00 92.19 373 PHE A N 1
ATOM 2930 C CA . PHE A 1 373 ? -13.940 10.098 4.574 1.00 92.19 373 PHE A CA 1
ATOM 2931 C C . PHE A 1 373 ? -14.388 11.481 4.092 1.00 92.19 373 PHE A C 1
ATOM 2933 O O . PHE A 1 373 ? -15.310 11.562 3.279 1.00 92.19 373 PHE A O 1
ATOM 2940 N N . ASP A 1 374 ? -13.684 12.544 4.492 1.00 91.06 374 ASP A N 1
ATOM 2941 C CA . ASP A 1 374 ? -13.983 13.923 4.085 1.00 91.06 374 ASP A CA 1
ATOM 2942 C C . ASP A 1 374 ? -14.008 14.080 2.560 1.00 91.06 374 ASP A C 1
ATOM 2944 O O . ASP A 1 374 ? -14.886 14.735 1.996 1.00 91.06 374 ASP A O 1
ATOM 2948 N N . GLU A 1 375 ? -13.027 13.488 1.873 1.00 86.25 375 GLU A N 1
ATOM 2949 C CA . GLU A 1 375 ? -12.929 13.563 0.418 1.00 86.25 375 GLU A CA 1
ATOM 2950 C C . GLU A 1 375 ? -13.947 12.633 -0.264 1.00 86.25 375 GLU A C 1
ATOM 2952 O O . GLU A 1 375 ? -14.554 13.021 -1.263 1.00 86.25 375 GLU A O 1
ATOM 2957 N N . ALA A 1 376 ? -14.204 11.438 0.283 1.00 86.12 376 ALA A N 1
ATOM 2958 C CA . ALA A 1 376 ? -15.214 10.518 -0.246 1.00 86.12 376 ALA A CA 1
ATOM 2959 C C . ALA A 1 376 ? -16.630 11.121 -0.214 1.00 86.12 376 ALA A C 1
ATOM 2961 O O . ALA A 1 376 ? -17.404 10.952 -1.158 1.00 86.12 376 ALA A O 1
ATOM 2962 N N . GLN A 1 377 ? -16.956 11.881 0.833 1.00 84.19 377 GLN A N 1
ATOM 2963 C CA . GLN A 1 377 ? -18.261 12.524 0.998 1.00 84.19 377 GLN A CA 1
ATOM 2964 C C . GLN A 1 377 ? -18.503 13.707 0.053 1.00 84.19 377 GLN A C 1
ATOM 2966 O O . GLN A 1 377 ? -19.653 14.067 -0.197 1.00 84.19 377 GLN A O 1
ATOM 2971 N N . ARG A 1 378 ? -17.451 14.290 -0.537 1.00 81.69 378 ARG A N 1
ATOM 2972 C CA . ARG A 1 378 ? -17.584 15.366 -1.539 1.00 81.69 378 ARG A CA 1
ATOM 2973 C C . ARG A 1 378 ? -18.090 14.874 -2.901 1.00 81.69 378 ARG A C 1
ATOM 2975 O O . ARG A 1 378 ? -18.309 15.686 -3.796 1.00 81.69 378 ARG A O 1
ATOM 2982 N N . GLY A 1 379 ? -18.330 13.568 -3.049 1.00 62.97 379 GLY A N 1
ATOM 2983 C CA . GLY A 1 379 ? -19.107 12.993 -4.150 1.00 62.97 379 GLY A CA 1
ATOM 2984 C C . GLY A 1 379 ? -18.295 12.520 -5.356 1.00 62.97 379 GLY A C 1
ATOM 2985 O O . GLY A 1 379 ? -18.885 12.024 -6.313 1.00 62.97 379 GLY A O 1
ATOM 2986 N N . GLN A 1 380 ? -16.963 12.617 -5.327 1.00 62.38 380 GLN A N 1
ATOM 2987 C CA . GLN A 1 380 ? -16.103 12.038 -6.362 1.00 62.38 380 GLN A CA 1
ATOM 2988 C C . GLN A 1 380 ? -14.998 11.191 -5.727 1.00 62.38 380 GLN A C 1
ATOM 2990 O O . GLN A 1 380 ? -14.096 11.706 -5.072 1.00 62.38 380 GLN A O 1
ATOM 2995 N N . VAL A 1 381 ? -15.047 9.871 -5.951 1.00 62.31 381 VAL A N 1
ATOM 2996 C CA . VAL A 1 381 ? -13.961 8.939 -5.597 1.00 62.31 381 VAL A CA 1
ATOM 2997 C C . VAL A 1 381 ? -12.851 9.069 -6.640 1.00 62.31 381 VAL A C 1
ATOM 2999 O O . VAL A 1 381 ? -12.653 8.215 -7.502 1.00 62.31 381 VAL A O 1
ATOM 3002 N N . GLN A 1 382 ? -12.169 10.205 -6.602 1.00 65.56 382 GLN A N 1
ATOM 3003 C CA . GLN A 1 382 ? -11.067 10.569 -7.484 1.00 65.56 382 GLN A CA 1
ATOM 3004 C C . GLN A 1 382 ? -9.982 11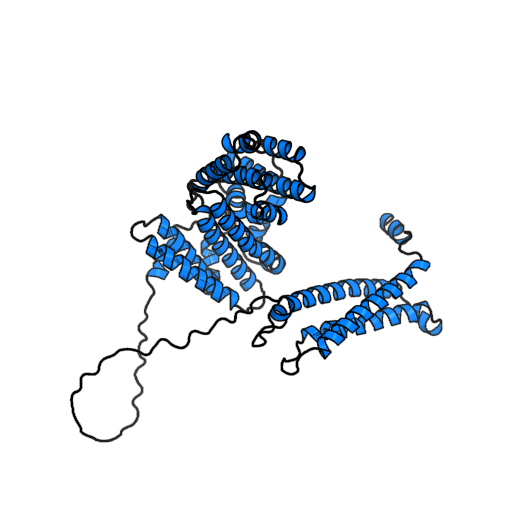.263 -6.663 1.00 65.56 382 GLN A C 1
ATOM 3006 O O . GLN A 1 382 ? -10.191 11.611 -5.497 1.00 65.56 382 GLN A O 1
ATOM 3011 N N . GLY A 1 383 ? -8.798 11.419 -7.251 1.00 70.06 383 GLY A N 1
ATOM 3012 C CA . GLY A 1 383 ? -7.693 12.122 -6.617 1.00 70.06 383 GLY A CA 1
ATOM 3013 C C . GLY A 1 383 ? -7.369 11.576 -5.220 1.00 70.06 383 GLY A C 1
ATOM 3014 O O . GLY A 1 383 ? -7.012 10.408 -5.058 1.00 70.06 383 GLY A O 1
ATOM 3015 N N . ARG A 1 384 ? -7.480 12.428 -4.193 1.00 72.00 384 ARG A N 1
ATOM 3016 C CA . ARG A 1 384 ? -7.026 12.115 -2.826 1.00 72.00 384 ARG A CA 1
ATOM 3017 C C . ARG A 1 384 ? -7.783 10.953 -2.184 1.00 72.00 384 ARG A C 1
ATOM 3019 O O . ARG A 1 384 ? -7.157 10.155 -1.490 1.00 72.00 384 ARG A O 1
ATOM 3026 N N . THR A 1 385 ? -9.080 10.787 -2.455 1.00 75.62 385 THR A N 1
ATOM 3027 C CA . THR A 1 385 ? -9.838 9.627 -1.950 1.00 75.62 385 THR A CA 1
ATOM 3028 C C . THR A 1 385 ? -9.245 8.326 -2.482 1.00 75.62 385 THR A C 1
ATOM 3030 O O . THR A 1 385 ? -8.993 7.401 -1.713 1.00 75.62 385 THR A O 1
ATOM 3033 N N . MET A 1 386 ? -8.936 8.267 -3.782 1.00 75.50 386 MET A N 1
ATOM 3034 C CA . MET A 1 386 ? -8.275 7.106 -4.387 1.00 75.50 386 MET A CA 1
ATOM 3035 C C . MET A 1 386 ? -6.880 6.869 -3.824 1.00 75.50 386 MET A C 1
ATOM 3037 O O . MET A 1 386 ? -6.513 5.730 -3.531 1.00 75.50 386 MET A O 1
ATOM 3041 N N . GLN A 1 387 ? -6.124 7.949 -3.629 1.00 75.25 387 GLN A N 1
ATOM 3042 C CA . GLN A 1 387 ? -4.810 7.886 -3.010 1.00 75.25 387 GLN A CA 1
ATOM 3043 C C . GLN A 1 387 ? -4.880 7.237 -1.624 1.00 75.25 387 GLN A C 1
ATOM 3045 O O . GLN A 1 387 ? -4.071 6.369 -1.307 1.00 75.25 387 GLN A O 1
ATOM 3050 N N . ILE A 1 388 ? -5.859 7.613 -0.800 1.00 82.50 388 ILE A N 1
ATOM 3051 C CA . ILE A 1 388 ? -6.017 7.051 0.544 1.00 82.50 388 ILE A CA 1
ATOM 3052 C C . ILE A 1 388 ? -6.482 5.604 0.460 1.00 82.50 388 ILE A C 1
ATOM 3054 O O . ILE A 1 388 ? -5.848 4.736 1.055 1.00 82.50 388 ILE A O 1
ATOM 3058 N N . LEU A 1 389 ? -7.517 5.312 -0.330 1.00 85.62 389 LEU A N 1
ATOM 3059 C CA . LEU A 1 389 ? -8.028 3.952 -0.510 1.00 85.62 389 LEU A CA 1
ATOM 3060 C C . LEU A 1 389 ? -6.912 2.960 -0.854 1.00 85.62 389 LEU A C 1
ATOM 3062 O O . LEU A 1 389 ? -6.882 1.852 -0.318 1.00 85.62 389 LEU A O 1
ATOM 3066 N N . LEU A 1 390 ? -5.969 3.365 -1.707 1.00 82.44 390 LEU A N 1
ATOM 3067 C CA . LEU A 1 390 ? -4.987 2.456 -2.287 1.00 82.44 390 LEU A CA 1
ATOM 3068 C C . LEU A 1 390 ? -3.616 2.546 -1.597 1.00 82.44 390 LEU A C 1
ATOM 3070 O O . LEU A 1 390 ? -2.900 1.542 -1.524 1.00 82.44 390 LEU A O 1
ATOM 3074 N N . TRP A 1 391 ? -3.240 3.698 -1.030 1.00 83.69 391 TRP A N 1
ATOM 3075 C CA . TRP A 1 391 ? -1.910 3.924 -0.442 1.00 83.69 391 TRP A CA 1
ATOM 3076 C C . TRP A 1 391 ? -1.911 4.177 1.071 1.00 83.69 391 TRP A C 1
ATOM 3078 O O . TRP A 1 391 ? -0.835 4.394 1.633 1.00 83.69 391 TRP A O 1
ATOM 3088 N N . TRP A 1 392 ? -3.048 4.087 1.774 1.00 90.31 392 TRP A N 1
ATOM 3089 C CA . TRP A 1 392 ? -3.110 4.314 3.228 1.00 90.31 392 TRP A CA 1
ATOM 3090 C C . TRP A 1 392 ? -2.025 3.547 4.007 1.00 90.31 392 TRP A C 1
ATOM 3092 O O . TRP A 1 392 ? -1.279 4.143 4.783 1.00 90.31 392 TRP A O 1
ATOM 3102 N N . CYS A 1 393 ? -1.816 2.257 3.718 1.00 86.94 393 CYS A N 1
ATOM 3103 C CA . CYS A 1 393 ? -0.773 1.446 4.369 1.00 86.94 393 CYS A CA 1
ATOM 3104 C C . CYS A 1 393 ? 0.674 1.970 4.185 1.00 86.94 393 CYS A C 1
ATOM 3106 O O . CYS A 1 393 ? 1.540 1.737 5.034 1.00 86.94 393 CYS A O 1
ATOM 3108 N N . ILE A 1 394 ? 0.954 2.697 3.098 1.00 84.31 394 ILE A N 1
ATOM 3109 C CA . ILE A 1 394 ? 2.261 3.315 2.820 1.00 84.31 394 ILE A CA 1
ATOM 3110 C C . ILE A 1 394 ? 2.441 4.586 3.665 1.00 84.31 394 ILE A C 1
ATOM 3112 O O . ILE A 1 394 ? 3.556 4.934 4.080 1.00 84.31 394 ILE A O 1
ATOM 3116 N N . LEU A 1 395 ? 1.336 5.288 3.910 1.00 86.31 395 LEU A N 1
ATOM 3117 C CA . LEU A 1 395 ? 1.300 6.578 4.588 1.00 86.31 395 LEU A CA 1
ATOM 3118 C C . LEU A 1 395 ? 1.343 6.431 6.114 1.00 86.31 395 LEU A C 1
ATOM 3120 O O . LEU A 1 395 ? 2.015 7.227 6.774 1.00 86.31 395 LEU A O 1
ATOM 3124 N N . VAL A 1 396 ? 0.704 5.398 6.673 1.00 91.88 396 VAL A N 1
ATOM 3125 C CA . VAL A 1 396 ? 0.702 5.166 8.128 1.00 91.88 396 VAL A CA 1
ATOM 3126 C C . VAL A 1 396 ? 2.107 4.833 8.673 1.00 91.88 396 VAL A C 1
ATOM 3128 O O . VAL A 1 396 ? 2.968 4.376 7.915 1.00 91.88 396 VAL A O 1
ATOM 3131 N N . PRO A 1 397 ? 2.383 5.040 9.977 1.00 93.50 397 PRO A N 1
ATOM 3132 C CA . PRO A 1 397 ? 3.688 4.747 10.591 1.00 93.50 397 PRO A CA 1
ATOM 3133 C C . PRO A 1 397 ? 4.057 3.258 10.622 1.00 93.50 397 PRO A C 1
ATOM 3135 O O . PRO A 1 397 ? 3.177 2.394 10.617 1.00 93.50 397 PRO A O 1
ATOM 3138 N N . GLU A 1 398 ? 5.356 2.937 10.700 1.00 92.88 398 GLU A N 1
ATOM 3139 C CA . GLU A 1 398 ? 5.822 1.540 10.732 1.00 92.88 398 GLU A CA 1
ATOM 3140 C C . GLU A 1 398 ? 5.259 0.761 11.915 1.00 92.88 398 GLU A C 1
ATOM 3142 O O . GLU A 1 398 ? 4.627 -0.277 11.717 1.00 92.88 398 GLU A O 1
ATOM 3147 N N . GLN A 1 399 ? 5.344 1.383 13.090 1.00 95.88 399 GLN A N 1
ATOM 3148 C CA . GLN A 1 399 ? 4.796 0.890 14.345 1.00 95.88 399 GLN A CA 1
ATOM 3149 C C . GLN A 1 399 ? 3.331 0.451 14.228 1.00 95.88 399 GLN A C 1
ATOM 3151 O O . GLN A 1 399 ? 2.988 -0.606 14.737 1.00 95.88 399 GLN A O 1
ATOM 3156 N N . PHE A 1 400 ? 2.480 1.177 13.493 1.00 97.25 400 PHE A N 1
ATOM 3157 C CA . PHE A 1 400 ? 1.074 0.790 13.321 1.00 97.25 400 PHE A CA 1
ATOM 3158 C C . PHE A 1 400 ? 0.914 -0.566 12.605 1.00 97.25 400 PHE A C 1
ATOM 3160 O O . PHE A 1 400 ? 0.096 -1.396 12.995 1.00 97.25 400 PHE A O 1
ATOM 3167 N N . ILE A 1 401 ? 1.721 -0.832 11.573 1.00 95.62 401 ILE A N 1
ATOM 3168 C CA . ILE A 1 401 ? 1.675 -2.126 10.871 1.00 95.62 401 ILE A CA 1
ATOM 3169 C C . ILE A 1 401 ? 2.258 -3.238 11.737 1.00 95.62 401 ILE A C 1
ATOM 3171 O O . ILE A 1 401 ? 1.790 -4.372 11.656 1.00 95.62 401 ILE A O 1
ATOM 3175 N N . ASP A 1 402 ? 3.234 -2.935 12.591 1.00 95.94 402 ASP A N 1
ATOM 3176 C CA . ASP A 1 402 ? 3.706 -3.906 13.572 1.00 95.94 402 ASP A CA 1
ATOM 3177 C C . ASP A 1 402 ? 2.636 -4.214 14.617 1.00 95.94 402 ASP A C 1
ATOM 3179 O O . ASP A 1 402 ? 2.460 -5.382 14.949 1.00 95.94 402 ASP A O 1
ATOM 3183 N N . MET A 1 403 ? 1.854 -3.232 15.072 1.00 97.62 403 MET A N 1
ATOM 3184 C CA . MET A 1 403 ? 0.704 -3.473 15.953 1.00 97.62 403 MET A CA 1
ATOM 3185 C C . MET A 1 403 ? -0.328 -4.403 15.290 1.00 97.62 403 MET A C 1
ATOM 3187 O O . MET A 1 403 ? -0.764 -5.370 15.915 1.00 97.62 403 MET A O 1
ATOM 3191 N N . LEU A 1 404 ? -0.646 -4.194 14.003 1.00 96.38 404 LEU A N 1
ATOM 3192 C CA . LEU A 1 404 ? -1.475 -5.128 13.222 1.00 96.38 404 LEU A CA 1
ATOM 3193 C C . LEU A 1 404 ? -0.834 -6.520 13.112 1.00 96.38 404 LEU A C 1
ATOM 3195 O O . LEU A 1 404 ? -1.508 -7.542 13.259 1.00 96.38 404 LEU A O 1
ATOM 3199 N N . GLY A 1 405 ? 0.481 -6.576 12.897 1.00 96.06 405 GLY A N 1
ATOM 3200 C CA . GLY A 1 405 ? 1.260 -7.813 12.885 1.00 96.06 405 GLY A CA 1
ATOM 3201 C C . GLY A 1 405 ? 1.170 -8.589 14.203 1.00 96.06 405 GLY A C 1
ATOM 3202 O O . GLY A 1 405 ? 1.040 -9.808 14.174 1.00 96.06 405 GLY A O 1
ATOM 3203 N N . HIS A 1 406 ? 1.154 -7.886 15.337 1.00 96.75 406 HIS A N 1
ATOM 3204 C CA . HIS A 1 406 ? 0.990 -8.452 16.680 1.00 96.75 406 HIS A CA 1
ATOM 3205 C C . HIS A 1 406 ? -0.475 -8.618 17.110 1.00 96.75 406 HIS A C 1
ATOM 3207 O O . HIS A 1 406 ? -0.728 -9.030 18.238 1.00 96.75 406 HIS A O 1
ATOM 3213 N N . ARG A 1 407 ? -1.434 -8.317 16.223 1.00 96.56 407 ARG A N 1
ATOM 3214 C CA . ARG A 1 407 ? -2.880 -8.427 16.477 1.00 96.56 407 ARG A CA 1
ATOM 3215 C C . ARG A 1 407 ? -3.357 -7.601 17.671 1.00 96.56 407 ARG A C 1
ATOM 3217 O O . ARG A 1 407 ? -4.275 -8.014 18.374 1.00 96.56 407 ARG A O 1
ATOM 3224 N N . GLN A 1 408 ? -2.753 -6.434 17.885 1.00 96.69 408 GLN A N 1
ATOM 3225 C CA . GLN A 1 408 ? -3.241 -5.516 18.908 1.00 96.69 408 GLN A CA 1
ATOM 3226 C C . GLN A 1 408 ? -4.649 -5.029 18.544 1.00 96.69 408 GLN A C 1
ATOM 3228 O O . GLN A 1 408 ? -4.859 -4.580 17.409 1.00 96.69 408 GLN A O 1
ATOM 3233 N N . PRO A 1 409 ? -5.613 -5.132 19.468 1.00 96.81 409 PRO A N 1
ATOM 3234 C CA . PRO A 1 409 ? -7.014 -4.925 19.143 1.00 96.81 409 PRO A CA 1
ATOM 3235 C C . PRO A 1 409 ? -7.322 -3.469 18.770 1.00 96.81 409 PRO A C 1
ATOM 3237 O O . PRO A 1 409 ? -8.101 -3.250 17.848 1.00 96.81 409 PRO A O 1
ATOM 3240 N N . GLU A 1 410 ? -6.621 -2.483 19.339 1.00 97.44 410 GLU A N 1
ATOM 3241 C CA . GLU A 1 410 ? -6.749 -1.071 18.959 1.00 97.44 410 GLU A CA 1
ATOM 3242 C C . GLU A 1 410 ? -6.356 -0.843 17.494 1.00 97.44 410 GLU A C 1
ATOM 3244 O O . GLU A 1 410 ? -7.044 -0.144 16.752 1.00 97.44 410 GLU A O 1
ATOM 3249 N N . ALA A 1 411 ? -5.266 -1.467 17.037 1.00 97.62 411 ALA A N 1
ATOM 3250 C CA . ALA A 1 411 ? -4.849 -1.362 15.641 1.00 97.62 411 ALA A CA 1
ATOM 3251 C C . ALA A 1 411 ? -5.833 -2.075 14.701 1.00 97.62 411 ALA A C 1
ATOM 3253 O O . ALA A 1 411 ? -6.110 -1.579 13.607 1.00 97.62 411 ALA A O 1
ATOM 3254 N N . ILE A 1 412 ? -6.389 -3.214 15.128 1.00 98.00 412 ILE A N 1
ATOM 3255 C CA . ILE A 1 412 ? -7.435 -3.928 14.386 1.00 98.00 412 ILE A CA 1
ATOM 3256 C C . ILE A 1 412 ? -8.714 -3.078 14.300 1.00 98.00 412 ILE A C 1
ATOM 3258 O O . ILE A 1 412 ? -9.322 -3.025 13.233 1.00 98.00 412 ILE A O 1
ATOM 3262 N N . ALA A 1 413 ? -9.088 -2.360 15.362 1.00 97.88 413 ALA A N 1
ATOM 3263 C CA . ALA A 1 413 ? -10.221 -1.437 15.343 1.00 97.88 413 ALA A CA 1
ATOM 3264 C C . ALA A 1 413 ? -10.005 -0.306 14.323 1.00 97.88 413 ALA A C 1
ATOM 3266 O O . ALA A 1 413 ? -10.875 -0.050 13.492 1.00 97.88 413 ALA A O 1
ATOM 3267 N N . VAL A 1 414 ? -8.804 0.288 14.274 1.00 98.06 414 VAL A N 1
ATOM 3268 C CA . VAL A 1 414 ? -8.440 1.280 13.239 1.00 98.06 414 VAL A CA 1
ATOM 3269 C C . VAL A 1 414 ? -8.493 0.680 11.825 1.00 98.06 414 VAL A C 1
ATOM 3271 O O . VAL A 1 414 ? -8.948 1.337 10.889 1.00 98.06 414 VAL A O 1
ATOM 3274 N N . MET A 1 415 ? -8.081 -0.580 11.641 1.00 97.06 415 MET A N 1
ATOM 3275 C CA . MET A 1 415 ? -8.252 -1.294 10.365 1.00 97.06 415 MET A CA 1
ATOM 3276 C C . MET A 1 415 ? -9.736 -1.467 9.995 1.00 97.06 415 MET A C 1
ATOM 3278 O O . MET A 1 415 ? -10.062 -1.490 8.810 1.00 97.06 415 MET A O 1
ATOM 3282 N N . GLY A 1 416 ? -10.636 -1.533 10.979 1.00 97.50 416 GLY A N 1
ATOM 3283 C CA . GLY A 1 416 ? -12.086 -1.510 10.772 1.00 97.50 416 GLY A CA 1
ATOM 3284 C C . GLY A 1 416 ? -12.547 -0.235 10.065 1.00 97.50 416 GLY A C 1
ATOM 3285 O O . GLY A 1 416 ? -13.278 -0.312 9.083 1.00 97.50 416 GLY A O 1
ATOM 3286 N N . TYR A 1 417 ? -12.030 0.928 10.464 1.00 97.75 417 TYR A N 1
ATOM 3287 C CA . TYR A 1 417 ? -12.309 2.193 9.774 1.00 97.75 417 TYR A CA 1
ATOM 3288 C C . TYR A 1 417 ? -11.726 2.241 8.360 1.00 97.75 417 TYR A C 1
ATOM 3290 O O . TYR A 1 417 ? -12.364 2.763 7.451 1.00 97.75 417 TYR A O 1
ATOM 3298 N N . TYR A 1 418 ? -10.550 1.651 8.128 1.00 96.94 418 TYR A N 1
ATOM 3299 C CA . TYR A 1 418 ? -10.046 1.494 6.761 1.00 96.94 418 TYR A CA 1
ATOM 3300 C C . TYR A 1 418 ? -10.967 0.596 5.923 1.00 96.94 418 TYR A C 1
ATOM 3302 O O . TYR A 1 418 ? -11.283 0.930 4.785 1.00 96.94 418 TYR A O 1
ATOM 3310 N N . ALA A 1 419 ? -11.459 -0.510 6.490 1.00 96.31 419 ALA A N 1
ATOM 3311 C CA . ALA A 1 419 ? -12.425 -1.381 5.828 1.00 96.31 419 ALA A CA 1
ATOM 3312 C C . ALA A 1 419 ? -13.752 -0.662 5.523 1.00 96.31 419 ALA A C 1
ATOM 3314 O O . ALA A 1 419 ? -14.317 -0.865 4.448 1.00 96.31 419 ALA A O 1
ATOM 3315 N N . ALA A 1 420 ? -14.211 0.216 6.417 1.00 96.31 420 ALA A N 1
ATOM 3316 C CA . ALA A 1 420 ? -15.364 1.077 6.179 1.00 96.31 420 ALA A CA 1
ATOM 3317 C C . ALA A 1 420 ? -15.108 2.061 5.029 1.00 96.31 420 ALA A C 1
ATOM 3319 O O . ALA A 1 420 ? -15.901 2.137 4.093 1.00 96.31 420 ALA A O 1
ATOM 3320 N N . LEU A 1 421 ? -13.950 2.729 5.022 1.00 94.75 421 LEU A N 1
ATOM 3321 C CA . LEU A 1 421 ? -13.557 3.628 3.938 1.00 94.75 421 LEU A CA 1
ATOM 3322 C C . LEU A 1 421 ? -13.503 2.903 2.583 1.00 94.75 421 LEU A C 1
ATOM 3324 O O . LEU A 1 421 ? -13.974 3.436 1.580 1.00 94.75 421 LEU A O 1
ATOM 3328 N N . LEU A 1 422 ? -13.007 1.660 2.544 1.00 93.94 422 LEU A N 1
ATOM 3329 C CA . LEU A 1 422 ? -12.981 0.840 1.327 1.00 93.94 422 LEU A CA 1
ATOM 3330 C C . LEU A 1 422 ? -14.372 0.640 0.697 1.00 93.94 422 LEU A C 1
ATOM 3332 O O . LEU A 1 422 ? -14.447 0.459 -0.517 1.00 93.94 422 LEU A O 1
ATOM 3336 N N . LYS A 1 423 ? -15.471 0.719 1.464 1.00 92.75 423 LYS A N 1
ATOM 3337 C CA . LYS A 1 423 ? -16.842 0.610 0.927 1.00 92.75 423 LYS A CA 1
ATOM 3338 C C . LYS A 1 423 ? -17.161 1.716 -0.086 1.00 92.75 423 LYS A C 1
ATOM 3340 O O . LYS A 1 423 ? -17.858 1.449 -1.061 1.00 92.75 423 LYS A O 1
ATOM 3345 N N . TYR A 1 424 ? -16.604 2.921 0.077 1.00 90.06 424 TYR A N 1
ATOM 3346 C CA . TYR A 1 424 ? -16.755 4.007 -0.904 1.00 90.06 424 TYR A CA 1
ATOM 3347 C C . TYR A 1 424 ? -16.117 3.671 -2.254 1.00 90.06 424 TYR A C 1
ATOM 3349 O O . TYR A 1 424 ? -16.529 4.180 -3.289 1.00 90.06 424 TYR A O 1
ATOM 3357 N N . GLY A 1 425 ? -15.115 2.795 -2.250 1.00 86.81 425 GLY A N 1
ATOM 3358 C CA . GLY A 1 425 ? -14.415 2.333 -3.436 1.00 86.81 425 GLY A CA 1
ATOM 3359 C C . GLY A 1 425 ? -14.936 1.012 -4.003 1.00 86.81 425 GLY A C 1
ATOM 3360 O O . GLY A 1 425 ? -14.219 0.389 -4.780 1.00 86.81 425 GLY A O 1
ATOM 3361 N N . GLN A 1 426 ? -16.133 0.545 -3.633 1.00 88.31 426 GLN A N 1
ATOM 3362 C CA . GLN A 1 426 ? -16.624 -0.785 -4.033 1.00 88.31 426 GLN A CA 1
ATOM 3363 C C . GLN A 1 426 ? -16.721 -0.996 -5.554 1.00 88.31 426 GLN A C 1
ATOM 3365 O O . GLN A 1 426 ? -16.546 -2.114 -6.035 1.00 88.31 426 GLN A O 1
ATOM 3370 N N . ASP A 1 427 ? -16.943 0.075 -6.323 1.00 83.62 427 ASP A N 1
ATOM 3371 C CA . ASP A 1 427 ? -17.000 0.021 -7.791 1.00 83.62 427 ASP A CA 1
ATOM 3372 C C . ASP A 1 427 ? -15.605 -0.120 -8.427 1.00 83.62 427 ASP A C 1
ATOM 3374 O O . ASP A 1 427 ? -15.455 -0.464 -9.603 1.00 83.62 427 ASP A O 1
ATOM 3378 N N . ILE A 1 428 ? -14.551 0.103 -7.640 1.00 82.62 428 ILE A N 1
ATOM 3379 C CA . ILE A 1 428 ? -13.170 -0.099 -8.052 1.00 82.62 428 ILE A CA 1
ATOM 3380 C C . ILE A 1 428 ? -12.896 -1.590 -8.016 1.00 82.62 428 ILE A C 1
ATOM 3382 O O . ILE A 1 428 ? -12.926 -2.233 -6.967 1.00 82.62 428 ILE A O 1
ATOM 3386 N N . TRP A 1 429 ? -12.531 -2.140 -9.168 1.00 82.44 429 TRP A N 1
ATOM 3387 C CA . TRP A 1 429 ? -12.331 -3.577 -9.326 1.00 82.44 429 TRP A CA 1
ATOM 3388 C C . TRP A 1 429 ? -11.332 -4.206 -8.347 1.00 82.44 429 TRP A C 1
ATOM 3390 O O . TRP A 1 429 ? -11.429 -5.397 -8.052 1.00 82.44 429 TRP A O 1
ATOM 3400 N N . LEU A 1 430 ? -10.343 -3.426 -7.904 1.00 84.00 430 LEU A N 1
ATOM 3401 C CA . LEU A 1 430 ? -9.310 -3.861 -6.971 1.00 84.00 430 LEU A CA 1
ATOM 3402 C C . LEU A 1 430 ? -9.880 -4.114 -5.572 1.00 84.00 430 LEU A C 1
ATOM 3404 O O . LEU A 1 430 ? -9.381 -4.979 -4.855 1.00 84.00 430 LEU A O 1
ATOM 3408 N N . ILE A 1 431 ? -10.896 -3.332 -5.203 1.00 88.56 431 ILE A N 1
ATOM 3409 C CA . ILE A 1 431 ? -11.489 -3.294 -3.872 1.00 88.56 431 ILE A CA 1
ATOM 3410 C C . ILE A 1 431 ? -12.720 -4.197 -3.839 1.00 88.56 431 ILE A C 1
ATOM 3412 O O . ILE A 1 431 ? -12.759 -5.147 -3.056 1.00 88.56 431 ILE A O 1
ATOM 3416 N N . GLY A 1 432 ? -13.699 -3.958 -4.717 1.00 88.00 432 GLY A N 1
ATOM 3417 C CA . GLY A 1 432 ? -14.943 -4.726 -4.741 1.00 88.00 432 GLY A CA 1
ATOM 3418 C C . GLY A 1 432 ? -15.633 -4.756 -3.372 1.00 88.00 432 GLY A C 1
ATOM 3419 O O . GLY A 1 432 ? -15.702 -3.760 -2.658 1.00 88.00 432 GLY A O 1
ATOM 3420 N N . ASP A 1 433 ? -16.083 -5.939 -2.961 1.00 91.69 433 ASP A N 1
ATOM 3421 C CA . ASP A 1 433 ? -16.723 -6.185 -1.664 1.00 91.69 433 ASP A CA 1
ATOM 3422 C C . ASP A 1 433 ? -15.737 -6.341 -0.485 1.00 91.69 433 ASP A C 1
ATOM 3424 O O . ASP A 1 433 ? -16.156 -6.673 0.628 1.00 91.69 433 ASP A O 1
ATOM 3428 N N . ALA A 1 434 ? -14.430 -6.116 -0.690 1.00 92.69 434 ALA A N 1
ATOM 3429 C CA . ALA A 1 434 ? -13.409 -6.382 0.326 1.00 92.69 434 ALA A CA 1
ATOM 3430 C C . ALA A 1 434 ? -13.600 -5.562 1.610 1.00 92.69 434 ALA A C 1
ATOM 3432 O O . ALA A 1 434 ? -13.359 -6.094 2.692 1.00 92.69 434 ALA A O 1
ATOM 3433 N N . GLY A 1 435 ? -14.058 -4.309 1.506 1.00 94.12 435 GLY A N 1
ATOM 3434 C CA . GLY A 1 435 ? -14.337 -3.457 2.669 1.00 94.12 435 GLY A CA 1
ATOM 3435 C C . GLY A 1 435 ? -15.410 -4.057 3.579 1.00 94.12 435 GLY A C 1
ATOM 3436 O O . GLY A 1 435 ? -15.163 -4.316 4.755 1.00 94.12 435 GLY A O 1
ATOM 3437 N N . SER A 1 436 ? -16.570 -4.393 3.008 1.00 94.69 436 SER A N 1
ATOM 3438 C CA . SER A 1 436 ? -17.678 -5.033 3.730 1.00 94.69 436 SER A CA 1
ATOM 3439 C C . SER A 1 436 ? -17.283 -6.385 4.332 1.00 94.69 436 SER A C 1
ATOM 3441 O O . SER A 1 436 ? -17.637 -6.688 5.473 1.00 94.69 436 SER A O 1
ATOM 3443 N N . HIS A 1 437 ? -16.529 -7.199 3.585 1.00 94.94 437 HIS A N 1
ATOM 3444 C CA . HIS A 1 437 ? -16.035 -8.492 4.068 1.00 94.94 437 HIS A CA 1
ATOM 3445 C C . HIS A 1 437 ? -15.068 -8.330 5.247 1.00 94.94 437 HIS A C 1
ATOM 3447 O O . HIS A 1 437 ? -15.243 -8.973 6.282 1.00 94.94 437 HIS A O 1
ATOM 3453 N N . ALA A 1 438 ? -14.076 -7.446 5.120 1.00 95.31 438 ALA A N 1
ATOM 3454 C CA . ALA A 1 438 ? -13.077 -7.204 6.156 1.00 95.31 438 ALA A CA 1
ATOM 3455 C C . ALA A 1 438 ? -13.699 -6.611 7.426 1.00 95.31 438 ALA A C 1
ATOM 3457 O O . ALA A 1 438 ? -13.395 -7.087 8.517 1.00 95.31 438 ALA A O 1
ATOM 3458 N N . LEU A 1 439 ? -14.611 -5.640 7.297 1.00 96.12 439 LEU A N 1
ATOM 3459 C CA . LEU A 1 439 ? -15.295 -5.041 8.443 1.00 96.12 439 LEU A CA 1
ATOM 3460 C C . LEU A 1 439 ? -16.087 -6.096 9.225 1.00 96.12 439 LEU A C 1
ATOM 3462 O O . LEU A 1 439 ? -15.969 -6.175 10.443 1.00 96.12 439 LEU A O 1
ATOM 3466 N N . LYS A 1 440 ? -16.803 -6.987 8.525 1.00 95.50 440 LYS A N 1
ATOM 3467 C CA . LYS A 1 440 ? -17.522 -8.100 9.160 1.00 95.50 440 LYS A CA 1
ATOM 3468 C C . LYS A 1 440 ? -16.585 -9.037 9.930 1.00 95.50 440 LYS A C 1
ATOM 3470 O O . LYS A 1 440 ? -16.908 -9.425 11.052 1.00 95.50 440 LYS A O 1
ATOM 3475 N N . LEU A 1 441 ? -15.440 -9.402 9.343 1.00 95.88 441 LEU A N 1
ATOM 3476 C CA . LEU A 1 441 ? -14.437 -10.229 10.020 1.00 95.88 441 LEU A CA 1
ATOM 3477 C C . LEU A 1 441 ? -13.889 -9.529 11.270 1.00 95.88 441 LEU A C 1
ATOM 3479 O O . LEU A 1 441 ? -13.782 -10.163 12.317 1.00 95.88 441 LEU A O 1
ATOM 3483 N N . ILE A 1 442 ? -13.595 -8.231 11.174 1.00 97.12 442 ILE A N 1
ATOM 3484 C CA . ILE A 1 442 ? -13.073 -7.412 12.274 1.00 97.12 442 ILE A CA 1
ATOM 3485 C C . ILE A 1 442 ? -14.073 -7.336 13.429 1.00 97.12 442 ILE A C 1
ATOM 3487 O O . ILE A 1 442 ? -13.709 -7.689 14.550 1.00 97.12 442 ILE A O 1
ATOM 3491 N N . SER A 1 443 ? -15.331 -6.976 13.158 1.00 96.44 443 SER A N 1
ATOM 3492 C CA . SER A 1 443 ? -16.379 -6.919 14.185 1.00 96.44 443 SER A CA 1
ATOM 3493 C C . SER A 1 443 ? -16.574 -8.272 14.872 1.00 96.44 443 SER A C 1
ATOM 3495 O O . SER A 1 443 ? -16.681 -8.336 16.092 1.00 96.44 443 SER A O 1
ATOM 3497 N N . SER A 1 444 ? -16.558 -9.372 14.108 1.00 95.69 444 SER A N 1
ATOM 3498 C CA . SER A 1 444 ? -16.705 -10.717 14.681 1.00 95.69 444 SER A CA 1
ATOM 3499 C C . SER A 1 444 ? -15.509 -11.163 15.527 1.00 95.69 444 SER A C 1
ATOM 3501 O O . SER A 1 444 ? -15.687 -11.905 16.486 1.00 95.69 444 SER A O 1
ATOM 3503 N N . TYR A 1 445 ? -14.299 -10.730 15.169 1.00 96.75 445 TYR A N 1
ATOM 3504 C CA . TYR A 1 445 ? -13.067 -11.122 15.847 1.00 96.75 445 TYR A CA 1
ATOM 3505 C C . TYR A 1 445 ? -12.853 -10.352 17.152 1.00 96.75 445 TYR A C 1
ATOM 3507 O O . TYR A 1 445 ? -12.406 -10.943 18.131 1.00 96.75 445 TYR A O 1
ATOM 3515 N N . LEU A 1 446 ? -13.148 -9.047 17.163 1.00 96.31 446 LEU A N 1
ATOM 3516 C CA . LEU A 1 446 ? -12.992 -8.215 18.358 1.00 96.31 446 LEU A CA 1
ATOM 3517 C C . LEU A 1 446 ? -14.112 -8.446 19.385 1.00 96.31 446 LEU A C 1
ATOM 3519 O O . LEU A 1 446 ? -13.851 -8.386 20.584 1.00 96.31 446 LEU A O 1
ATOM 3523 N N . GLY A 1 447 ? -15.326 -8.769 18.929 1.00 94.94 447 GLY A N 1
ATOM 3524 C CA . GLY A 1 447 ? -16.466 -9.045 19.804 1.00 94.94 447 GLY A CA 1
ATOM 3525 C C . GLY A 1 447 ? -17.164 -7.786 20.333 1.00 94.94 447 GLY A C 1
ATOM 3526 O O . GLY A 1 447 ? -16.844 -6.664 19.943 1.00 94.94 447 GLY A O 1
ATOM 3527 N N . GLU A 1 448 ? -18.153 -7.988 21.208 1.00 93.56 448 GLU A N 1
ATOM 3528 C CA . GLU A 1 448 ? -19.048 -6.923 21.698 1.00 93.56 448 GLU A CA 1
ATOM 3529 C C . GLU A 1 448 ? -18.331 -5.860 22.539 1.00 93.56 448 GLU A C 1
ATOM 3531 O O . GLU A 1 448 ? -18.696 -4.692 22.465 1.00 93.56 448 GLU A O 1
ATOM 3536 N N . ASP A 1 449 ? -17.258 -6.227 23.247 1.00 92.88 449 ASP A N 1
ATOM 3537 C CA . ASP A 1 449 ? -16.464 -5.296 24.065 1.00 92.88 449 ASP A CA 1
ATOM 3538 C C . ASP A 1 449 ? -15.815 -4.166 23.237 1.00 92.88 449 ASP A C 1
ATOM 3540 O O . ASP A 1 449 ? -15.391 -3.150 23.784 1.00 92.88 449 ASP A O 1
ATOM 3544 N N . TRP A 1 450 ? -15.736 -4.335 21.913 1.00 95.38 450 TRP A N 1
ATOM 3545 C CA . TRP A 1 450 ? -15.181 -3.365 20.965 1.00 95.38 450 TRP A CA 1
ATOM 3546 C C . TRP A 1 450 ? -16.250 -2.737 20.061 1.00 95.38 450 TRP A C 1
ATOM 3548 O O . TRP A 1 450 ? -15.906 -2.082 19.076 1.00 95.38 450 TRP A O 1
ATOM 3558 N N . ALA A 1 451 ? -17.539 -2.931 20.357 1.00 93.25 451 ALA A N 1
ATOM 3559 C CA 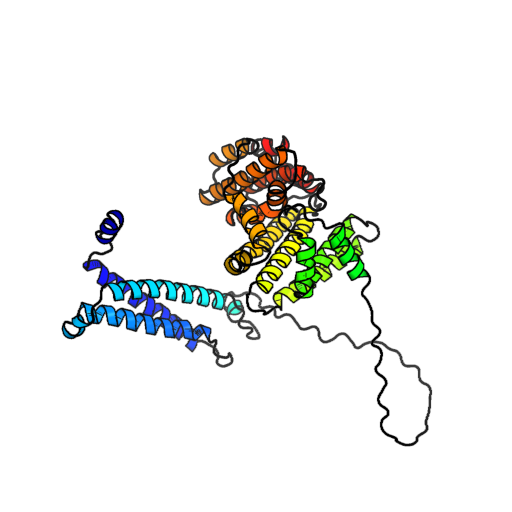. ALA A 1 451 ? -18.624 -2.375 19.550 1.00 93.25 451 ALA A CA 1
ATOM 3560 C C . ALA A 1 451 ? -18.559 -0.840 19.494 1.00 93.25 451 ALA A C 1
ATOM 3562 O O . ALA A 1 451 ? -18.587 -0.279 18.400 1.00 93.25 451 ALA A O 1
ATOM 3563 N N . ASP A 1 452 ? -18.356 -0.186 20.642 1.00 92.69 452 ASP A N 1
ATOM 3564 C CA . ASP A 1 452 ? -18.241 1.277 20.748 1.00 92.69 452 ASP A CA 1
ATOM 3565 C C . ASP A 1 452 ? -17.050 1.813 19.934 1.00 92.69 452 ASP A C 1
ATOM 3567 O O . ASP A 1 452 ? -17.134 2.843 19.268 1.00 92.69 452 ASP A O 1
ATOM 3571 N N . TRP A 1 453 ? -15.947 1.056 19.896 1.00 95.38 453 TRP A N 1
ATOM 3572 C CA . TRP A 1 453 ? -14.767 1.397 19.097 1.00 95.38 453 TRP A CA 1
ATOM 3573 C C . TRP A 1 453 ? -15.023 1.333 17.594 1.00 95.38 453 TRP A C 1
ATOM 3575 O O . TRP A 1 453 ? -14.286 1.959 16.844 1.00 95.38 453 TRP A O 1
ATOM 3585 N N . LEU A 1 454 ? -16.000 0.545 17.141 1.00 95.88 454 LEU A N 1
ATOM 3586 C CA . LEU A 1 454 ? -16.313 0.331 15.727 1.00 95.88 454 LEU A CA 1
ATOM 3587 C C . LEU A 1 454 ? -17.591 1.049 15.279 1.00 95.88 454 LEU A C 1
ATOM 3589 O O . LEU A 1 454 ? -17.915 0.989 14.093 1.00 95.88 454 LEU A O 1
ATOM 3593 N N . GLU A 1 455 ? -18.310 1.726 16.175 1.00 93.62 455 GLU A N 1
ATOM 3594 C CA . GLU A 1 455 ? -19.606 2.345 15.876 1.00 93.62 455 GLU A CA 1
ATOM 3595 C C . GLU A 1 455 ? -19.518 3.305 14.680 1.00 93.62 455 GLU A C 1
ATOM 3597 O O . GLU A 1 455 ? -20.293 3.191 13.725 1.00 93.62 455 GLU A O 1
ATOM 3602 N N . GLY A 1 456 ? -18.508 4.181 14.660 1.00 90.06 456 GLY A N 1
ATOM 3603 C CA . GLY A 1 456 ? -18.273 5.085 13.529 1.00 90.06 456 GLY A CA 1
ATOM 3604 C C . GLY A 1 456 ? -17.960 4.342 12.223 1.00 90.06 456 GLY A C 1
ATOM 3605 O O . GLY A 1 456 ? -18.426 4.731 11.161 1.00 90.06 456 GLY A O 1
ATOM 3606 N N . ALA A 1 457 ? -17.239 3.220 12.280 1.00 93.25 457 ALA A N 1
ATOM 3607 C CA . ALA A 1 457 ? -16.923 2.422 11.093 1.00 93.25 457 ALA A CA 1
ATOM 3608 C C . ALA A 1 457 ? -18.134 1.647 10.542 1.00 93.25 457 ALA A C 1
ATOM 3610 O O . ALA A 1 457 ? -18.187 1.339 9.354 1.00 93.25 457 ALA A O 1
ATOM 3611 N N . VAL A 1 458 ? -19.092 1.278 11.394 1.00 91.56 458 VAL A N 1
ATOM 3612 C CA . VAL A 1 458 ? -20.288 0.523 10.987 1.00 91.56 458 VAL A CA 1
ATOM 3613 C C . VAL A 1 458 ? -21.376 1.446 10.433 1.00 91.56 458 VAL A C 1
ATOM 3615 O O . VAL A 1 458 ? -22.132 1.036 9.550 1.00 91.56 458 VAL A O 1
ATOM 3618 N N . THR A 1 459 ? -21.461 2.670 10.953 1.00 88.62 459 THR A N 1
ATOM 3619 C CA . THR A 1 459 ? -22.492 3.658 10.594 1.00 88.62 459 THR A CA 1
ATOM 3620 C C . THR A 1 459 ? -22.227 4.371 9.269 1.00 88.62 459 THR A C 1
ATOM 3622 O O . THR A 1 459 ? -23.181 4.773 8.602 1.00 88.62 459 THR A O 1
ATOM 3625 N N . VAL A 1 460 ? -20.957 4.478 8.876 1.00 83.69 460 VAL A N 1
ATOM 3626 C CA . VAL A 1 460 ? -20.491 5.015 7.588 1.00 83.69 460 VAL A CA 1
ATOM 3627 C C . VAL A 1 460 ? -20.428 3.896 6.552 1.00 83.69 460 VAL A C 1
ATOM 3629 O O . VAL A 1 460 ? -21.019 4.008 5.455 1.00 83.69 460 VAL A O 1
#

Radius of gyration: 30.4 Å; chains: 1; bounding box: 78×88×81 Å

Sequence (460 aa):
MERTAALFSSSWFDPKHKTKVHIGQLVLIVIIASLAIGKTVTRPSNIPRNRMDMVAVTMSVKSLIVIGYQLLTEHVASFHKWASHKAYLILNFLEVIFWIGVIVVTFMSISMCDESHPTCVNCRISKRECIYSKRIQESERLAIPSTASECASASSADAPFPPSAQEGNVTVNMLHLELLHHFTVDTYVPEMDHELFDSIELVIKTGLHAPYLMVQALALSARRLSTLRHSRKHNYLDQAMKLQTHAISLFNADKSELDETSAMAKLLFSSVLGRHLLSDALAVRERELIPFLDNYVRYARLHRSVKALAGYAWPFLLNSALKDAILWGTEIVHVQPNGHECDLIMESLESSALDDGSRQACKKAIHLLQIGFDEAQRGQVQGRTMQILLWWCILVPEQFIDMLGHRQPEAIAVMGYYAALLKYGQDIWLIGDAGSHALKLISSYLGEDWADWLEGAVTV

pLDDT: mean 79.61, std 17.11, range [29.28, 98.06]